Protein AF-0000000082633355 (afdb_homodimer)

pLDDT: mean 85.64, std 11.53, range [47.75, 98.12]

Foldseek 3Di:
DVVVVVVVVLVCLVVVLLVLLLVQLVVLLVQAQVVLLVLLVVLVVLVVVCVVCVVPDDPVVVVVSVVVQVVCVLLLSHPPDDPCVSVDTCSDSLNSSLVLLLLLCLAPQSNDDDDDPVRVVVSVVSNVPSVVSLVVSLQVLLVVVVVVLVVVVVVVCVVPPPDPPPVVSLVVLVVVLCCLQQQVQLVVCCVQVVDDSVVSNVVSVCVLVSNHNNPDDPPPDPPGDDDPCVSVVVSVSSSNSNSSVVNNVVD/DVVVVVVVVLVCLVVVLLVLLLVQLVVLLVQAQVVLLVLLVVLLVLVVVCVVCVVPDDPVRVVVSVVVQVVSVLVLNHNPDDPVVSVDTCSDSLNSSLVLLLLLCLAPQSNDDDDDPVRVVVSVVSNVPSVVSLVVSLQVLLVVVVVVLVVVVVVVCVVPPPDPPPVVSLVVLVVVLCCLQQQVQLVVCCVQVVDPSVVSNVVSVCVLVSNHNNPDDPPPDPPGDDDPCVSVVVSVSSSNSNSSVVNVVVD

Solvent-accessible surface area (backbone atoms only — not comparable to full-atom values): 26522 Å² total; per-residue (Å²): 109,74,64,59,51,51,50,51,50,49,50,48,50,53,51,49,50,51,49,53,34,50,50,43,9,52,52,47,23,67,56,40,37,62,58,49,51,52,48,27,50,50,45,50,49,52,51,51,56,43,71,74,42,52,74,77,53,51,72,69,54,50,51,51,47,52,49,53,49,50,53,33,47,76,66,62,41,52,69,87,66,64,80,69,48,70,72,56,59,79,43,36,64,70,48,20,33,52,46,35,52,29,48,27,62,20,28,12,38,34,73,74,66,68,80,41,72,68,34,39,54,47,47,52,55,50,35,66,56,31,31,60,51,42,51,55,48,32,51,51,52,17,52,53,52,48,51,53,50,51,51,49,49,50,53,46,38,70,73,57,57,68,79,86,44,68,63,57,52,50,49,50,52,52,52,52,46,44,42,62,57,34,52,50,47,10,54,51,37,23,72,74,71,65,43,51,56,67,52,20,37,47,48,38,50,38,48,61,60,18,17,18,41,39,85,76,64,89,90,67,58,84,93,54,88,73,63,92,58,50,64,58,50,51,51,51,51,47,53,53,40,38,12,52,50,54,40,60,73,70,100,110,74,64,59,51,50,50,51,50,50,49,49,49,53,51,49,50,51,50,51,35,51,52,44,8,52,52,48,23,67,55,42,37,63,58,50,49,52,50,38,50,52,44,42,49,52,52,51,55,42,72,74,42,51,75,76,53,51,72,68,55,48,52,52,48,51,52,53,49,50,54,33,45,75,69,57,41,68,61,83,59,64,80,68,53,72,70,55,58,79,43,36,65,71,46,19,34,51,48,35,50,30,46,25,61,19,28,12,38,36,74,75,67,69,81,40,70,69,32,39,54,45,49,53,55,51,35,66,56,31,31,60,50,41,52,54,48,33,51,51,52,19,51,53,51,49,52,52,50,50,51,49,48,50,52,45,38,70,72,54,59,64,80,87,46,68,62,56,54,50,48,50,50,52,51,50,45,44,42,62,57,33,52,50,48,11,53,51,38,22,71,74,72,66,42,51,56,66,53,19,37,47,49,38,50,37,49,60,60,18,18,18,41,38,84,76,63,88,90,66,58,85,92,54,88,73,64,92,59,49,64,58,51,50,49,50,48,48,52,52,41,39,11,52,51,54,38,59,74,71,102

InterPro domains:
  IPR003092 Two pore domain potassium channel, TASK family [PR01095] (13-35)
  IPR003092 Two pore domain potassium channel, TASK family [PR01095] (135-151)
  IPR003092 Two pore domain potassium channel, TASK family [PR01095] (233-247)
  IPR003280 Two pore domain potassium channel [PR01333] (102-130)
  IPR003280 Two pore domain potassium channel [PR01333] (209-218)
  IPR003280 Two pore domain potassium channel [PTHR11003] (12-251)
  IPR013099 Potassium channel domain [PF07885] (88-145)
  IPR013099 Potassium channel domain [PF07885] (170-250)

Sequence (502 aa):
RAMCSGKLQTGLLVAGYFVYLLVGAAVFQALERTAEKQQKMAAAQMKEVFLQNFTHLTVAEIEQFMKNLTEAIQNGVYPVGNESQIENSNWDFSNSFFFAGTVVSTIGYGTLRPKTAGGQIFCVFFALFGIPLNIVFLHRVGKMLSLLCKKLEKFLYEKGMRKKNKFLTLLFFLVTGMLVFLCLPSLFFHITEGWSYSEGIYFAFITLSTIGFGDYVVGKQPDRNYFSYYRTLVAIWILFGLAWIALLFNLRAMCSGKLQTGLLVAGYFVYLLVGAAVFQALERTAEKQQKMAAAQMKEVFLQNFTHLTVAEIEQFMKNLTEAIQNGVYPVGNESQIENSNWDFSNSFFFAGTVVSTIGYGTLRPKTAGGQIFCVFFALFGIPLNIVFLHRVGKMLSLLCKKLEKFLYEKGMRKKNKFLTLLFFLVTGMLVFLCLPSLFFHITEGWSYSEGIYFAFITLSTIGFGDYVVGKQPDRNYFSYYRTLVAIWILFGLAWIALLFNL

Organism: Casuarius casuarius (NCBI:txid8787)

Structure (mmCIF, N/CA/C/O backbone):
data_AF-0000000082633355-model_v1
#
loop_
_entity.id
_entity.type
_entity.pdbx_description
1 polymer 'KCNKG protein'
#
loop_
_atom_site.group_PDB
_atom_site.id
_atom_site.type_symbol
_atom_site.label_atom_id
_atom_site.label_alt_id
_atom_site.label_comp_id
_atom_site.label_asym_id
_atom_site.label_entity_id
_atom_site.label_seq_id
_atom_site.pdbx_PDB_ins_code
_atom_site.Cartn_x
_atom_site.Cartn_y
_atom_site.Cartn_z
_atom_site.occupancy
_atom_site.B_iso_or_equiv
_atom_site.auth_seq_id
_atom_site.auth_comp_id
_atom_site.auth_asym_id
_atom_site.auth_atom_id
_atom_site.pdbx_PDB_model_num
ATOM 1 N N . ARG A 1 1 ? 23.906 34.031 12.562 1 50.91 1 ARG A N 1
ATOM 2 C CA . ARG A 1 1 ? 24 32.906 13.469 1 50.91 1 ARG A CA 1
ATOM 3 C C . ARG A 1 1 ? 22.766 32 13.352 1 50.91 1 ARG A C 1
ATOM 5 O O . ARG A 1 1 ? 22.875 30.781 13.266 1 50.91 1 ARG A O 1
ATOM 12 N N . ALA A 1 2 ? 21.562 32.531 13.383 1 58.44 2 ALA A N 1
ATOM 13 C CA . ALA A 1 2 ? 20.281 31.812 13.266 1 58.44 2 ALA A CA 1
ATOM 14 C C . ALA A 1 2 ? 20.188 31.094 11.922 1 58.44 2 ALA A C 1
ATOM 16 O O . ALA A 1 2 ? 19.688 29.969 11.844 1 58.44 2 ALA A O 1
ATOM 17 N N . MET A 1 3 ? 20.766 31.562 10.891 1 60.25 3 MET A N 1
ATOM 18 C CA . MET A 1 3 ? 20.734 30.969 9.555 1 60.25 3 MET A CA 1
ATOM 19 C C . MET A 1 3 ? 21.641 29.75 9.484 1 60.25 3 MET A C 1
ATOM 21 O O . MET A 1 3 ? 21.281 28.734 8.867 1 60.25 3 MET A O 1
ATOM 25 N N . CYS A 1 4 ? 22.906 29.906 10.117 1 61.5 4 CYS A N 1
ATOM 26 C CA . CYS A 1 4 ? 23.828 28.781 10.148 1 61.5 4 CYS A CA 1
ATOM 27 C C . CYS A 1 4 ? 23.266 27.609 10.945 1 61.5 4 CYS A C 1
ATOM 29 O O . CYS A 1 4 ? 23.484 26.453 10.602 1 61.5 4 CYS A O 1
ATOM 31 N N . SER A 1 5 ? 22.484 27.953 11.922 1 70.81 5 SER A N 1
ATOM 32 C CA . SER A 1 5 ? 21.875 26.938 12.758 1 70.81 5 SER A CA 1
ATOM 33 C C . SER A 1 5 ? 20.781 26.188 12.016 1 70.81 5 SER A C 1
ATOM 35 O O . SER A 1 5 ? 20.672 24.953 12.117 1 70.81 5 SER A O 1
ATOM 37 N N . GLY A 1 6 ? 20.156 26.797 11.148 1 75.19 6 GLY A N 1
ATOM 38 C CA . GLY A 1 6 ? 19.109 26.188 10.352 1 75.19 6 GLY A CA 1
ATOM 39 C C . GLY A 1 6 ? 19.641 25.219 9.297 1 75.19 6 GLY A C 1
ATOM 40 O O . GLY A 1 6 ? 19.094 24.141 9.109 1 75.19 6 GLY A O 1
ATOM 41 N N . LYS A 1 7 ? 20.797 25.688 8.797 1 81.62 7 LYS A N 1
ATOM 42 C CA . LYS A 1 7 ? 21.453 24.844 7.797 1 81.62 7 LYS A CA 1
ATOM 43 C C . LYS A 1 7 ? 22.031 23.594 8.43 1 81.62 7 LYS A C 1
ATOM 45 O O . LYS A 1 7 ? 21.969 22.5 7.855 1 81.62 7 LYS A O 1
ATOM 50 N N . LEU A 1 8 ? 22.578 23.781 9.539 1 84.56 8 LEU A N 1
ATOM 51 C CA . LEU A 1 8 ? 23.156 22.656 10.258 1 84.56 8 LEU A CA 1
ATOM 52 C C . LEU A 1 8 ? 22.062 21.672 10.688 1 84.56 8 LEU A C 1
ATOM 54 O O . LEU A 1 8 ? 22.25 20.453 10.578 1 84.56 8 LEU A O 1
ATOM 58 N N . GLN A 1 9 ? 20.984 22.219 11.07 1 87.88 9 GLN A N 1
ATOM 59 C CA . GLN A 1 9 ? 19.859 21.375 11.492 1 87.88 9 GLN A CA 1
ATOM 60 C C . GLN A 1 9 ? 19.281 20.609 10.312 1 87.88 9 GLN A C 1
ATOM 62 O O . GLN A 1 9 ? 18.953 19.422 10.438 1 87.88 9 GLN A O 1
ATOM 67 N N . THR A 1 10 ? 19.219 21.25 9.227 1 88.69 10 THR A N 1
ATOM 68 C CA . THR A 1 10 ? 18.719 20.594 8.023 1 88.69 10 THR A CA 1
ATOM 69 C C . THR A 1 10 ? 19.703 19.516 7.566 1 88.69 10 THR A C 1
ATOM 71 O O . THR A 1 10 ? 19.281 18.422 7.168 1 88.69 10 THR A O 1
ATOM 74 N N . GLY A 1 11 ? 20.953 19.844 7.625 1 90.62 11 GLY A N 1
ATOM 75 C CA . GLY A 1 11 ? 21.969 18.844 7.281 1 90.62 11 GLY A CA 1
ATOM 76 C C . GLY A 1 11 ? 21.922 17.625 8.172 1 90.62 11 GLY A C 1
ATOM 77 O O . GLY A 1 11 ? 22.047 16.5 7.695 1 90.62 11 GLY A O 1
ATOM 78 N N . LEU A 1 12 ? 21.719 17.812 9.398 1 92.25 12 LEU A N 1
ATOM 79 C CA . LEU A 1 12 ? 21.625 16.719 10.359 1 92.25 12 LEU A CA 1
ATOM 80 C C . LEU A 1 12 ? 20.375 15.883 10.117 1 92.25 12 LEU A C 1
ATOM 82 O O . LEU A 1 12 ? 20.406 14.656 10.242 1 92.25 12 LEU A O 1
ATOM 86 N N . LEU A 1 13 ? 19.312 16.516 9.781 1 93.44 13 LEU A N 1
ATOM 87 C CA . LEU A 1 13 ? 18.062 15.812 9.484 1 93.44 13 LEU A CA 1
ATOM 88 C C . LEU A 1 13 ? 18.219 14.938 8.25 1 93.44 13 LEU A C 1
ATOM 90 O O . LEU A 1 13 ? 17.812 13.773 8.25 1 93.44 13 LEU A O 1
ATOM 94 N N . VAL A 1 14 ? 18.875 15.523 7.219 1 92.31 14 VAL A N 1
ATOM 95 C CA . VAL A 1 14 ? 19.094 14.789 5.977 1 92.31 14 VAL A CA 1
ATOM 96 C C . VAL A 1 14 ? 20.016 13.594 6.223 1 92.31 14 VAL A C 1
ATOM 98 O O . VAL A 1 14 ? 19.703 12.477 5.809 1 92.31 14 VAL A O 1
ATOM 101 N N . ALA A 1 15 ? 21.062 13.859 6.918 1 94.25 15 ALA A N 1
ATOM 102 C CA . ALA A 1 15 ? 22 12.789 7.23 1 94.25 15 ALA A CA 1
ATOM 103 C C . ALA A 1 15 ? 21.359 11.727 8.117 1 94.25 15 ALA A C 1
ATOM 105 O O . ALA A 1 15 ? 21.531 10.523 7.883 1 94.25 15 ALA A O 1
ATOM 106 N N . GLY A 1 16 ? 20.656 12.172 9.102 1 95.69 16 GLY A N 1
ATOM 107 C CA . GLY A 1 16 ? 19.969 11.242 9.977 1 95.69 16 GLY A CA 1
ATOM 108 C C . GLY A 1 16 ? 18.938 10.398 9.25 1 95.69 16 GLY A C 1
ATOM 109 O O . GLY A 1 16 ? 18.812 9.203 9.508 1 95.69 16 GLY A O 1
ATOM 110 N N . TYR A 1 17 ? 18.219 11.023 8.383 1 95.94 17 TYR A N 1
ATOM 111 C CA . TYR A 1 17 ? 17.219 10.312 7.59 1 95.94 17 TYR A CA 1
ATOM 112 C C . TYR A 1 17 ? 17.859 9.25 6.711 1 95.94 17 TYR A C 1
ATOM 114 O O . TYR A 1 17 ? 17.391 8.109 6.656 1 95.94 17 TYR A O 1
ATOM 122 N N . PHE A 1 18 ? 18.938 9.594 6.09 1 95.06 18 PHE A N 1
ATOM 123 C CA . PHE A 1 18 ? 19.641 8.672 5.207 1 95.06 18 PHE A CA 1
ATOM 124 C C . PHE A 1 18 ? 20.234 7.512 6.004 1 95.06 18 PHE A C 1
ATOM 126 O O . PHE A 1 18 ? 20.172 6.359 5.57 1 95.06 18 PHE A O 1
ATOM 133 N N . VAL A 1 19 ? 20.781 7.809 7.117 1 97.12 19 VAL A N 1
ATOM 134 C CA . VAL A 1 19 ? 21.344 6.762 7.973 1 97.12 19 VAL A CA 1
ATOM 135 C C . VAL A 1 19 ? 20.219 5.836 8.445 1 97.12 19 VAL A C 1
ATOM 137 O O . VAL A 1 19 ? 20.391 4.613 8.477 1 97.12 19 VAL A O 1
ATOM 140 N N . TYR A 1 20 ? 19.109 6.406 8.812 1 97.69 20 TYR A N 1
ATOM 141 C CA . TYR A 1 20 ? 17.953 5.613 9.234 1 97.69 20 TYR A CA 1
ATOM 142 C C . TYR A 1 20 ? 17.531 4.637 8.141 1 97.69 20 TYR A C 1
ATOM 144 O O . TYR A 1 20 ? 17.266 3.465 8.422 1 97.69 20 TYR A O 1
ATOM 152 N N . LEU A 1 21 ? 17.5 5.086 6.91 1 96.62 21 LEU A N 1
ATOM 153 C CA . LEU A 1 21 ? 17.109 4.242 5.789 1 96.62 21 LEU A CA 1
ATOM 154 C C . LEU A 1 21 ? 18.156 3.17 5.52 1 96.62 21 LEU A C 1
ATOM 156 O O . LEU A 1 21 ? 17.828 2.021 5.223 1 96.62 21 LEU A O 1
ATOM 160 N N . LEU A 1 22 ? 19.422 3.549 5.621 1 96.69 22 LEU A N 1
ATOM 161 C CA . LEU A 1 22 ? 20.516 2.6 5.391 1 96.69 22 LEU A CA 1
ATOM 162 C C . LEU A 1 22 ? 20.5 1.491 6.438 1 96.69 22 LEU A C 1
ATOM 164 O O . LEU A 1 22 ? 20.641 0.314 6.105 1 96.69 22 LEU A O 1
ATOM 168 N N . VAL A 1 23 ? 20.297 1.916 7.66 1 97.81 23 VAL A N 1
ATOM 169 C CA . VAL A 1 23 ? 20.234 0.933 8.734 1 97.81 23 VAL A CA 1
ATOM 170 C C . VAL A 1 23 ? 19.016 0.023 8.523 1 97.81 23 VAL A C 1
ATOM 172 O O . VAL A 1 23 ? 19.125 -1.196 8.68 1 97.81 23 VAL A O 1
ATOM 175 N N . GLY A 1 24 ? 17.859 0.596 8.18 1 97.75 24 GLY A N 1
ATOM 176 C CA . GLY A 1 24 ? 16.688 -0.211 7.879 1 97.75 24 GLY A CA 1
ATOM 177 C C . GLY A 1 24 ? 16.938 -1.212 6.762 1 97.75 24 GLY A C 1
ATOM 178 O O . GLY A 1 24 ? 16.562 -2.381 6.883 1 97.75 24 GLY A O 1
ATOM 179 N N . ALA A 1 25 ? 17.562 -0.759 5.715 1 96.38 25 ALA A N 1
ATOM 180 C CA . ALA A 1 25 ? 17.859 -1.627 4.574 1 96.38 25 ALA A CA 1
ATOM 181 C C . ALA A 1 25 ? 18.75 -2.789 4.992 1 96.38 25 ALA A C 1
ATOM 183 O O . ALA A 1 25 ? 18.516 -3.938 4.617 1 96.38 25 ALA A O 1
ATOM 184 N N . ALA A 1 26 ? 19.766 -2.48 5.766 1 97.38 26 ALA A N 1
ATOM 185 C CA . ALA A 1 26 ? 20.719 -3.498 6.207 1 97.38 26 ALA A CA 1
ATOM 186 C C . ALA A 1 26 ? 20.031 -4.527 7.105 1 97.38 26 ALA A C 1
ATOM 188 O O . ALA A 1 26 ? 20.266 -5.73 6.965 1 97.38 26 ALA A O 1
ATOM 189 N N . VAL A 1 27 ? 19.219 -4.086 8 1 97.69 27 VAL A N 1
ATOM 190 C CA . VAL A 1 27 ? 18.562 -4.992 8.938 1 97.69 27 VAL A CA 1
ATOM 191 C C . VAL A 1 27 ? 17.547 -5.859 8.188 1 97.69 27 VAL A C 1
ATOM 193 O O . VAL A 1 27 ? 17.484 -7.07 8.406 1 97.69 27 VAL A O 1
ATOM 196 N N . PHE A 1 28 ? 16.75 -5.297 7.262 1 96.88 28 PHE A N 1
ATOM 197 C CA . PHE A 1 28 ? 15.805 -6.074 6.48 1 96.88 28 PHE A CA 1
ATOM 198 C C . PHE A 1 28 ? 16.531 -7.125 5.641 1 96.88 28 PHE A C 1
ATOM 200 O O . PHE A 1 28 ? 16.062 -8.266 5.531 1 96.88 28 PHE A O 1
ATOM 207 N N . GLN A 1 29 ? 17.594 -6.664 5.055 1 95.56 29 GLN A N 1
ATOM 208 C CA . GLN A 1 29 ? 18.391 -7.609 4.266 1 95.56 29 GLN A CA 1
ATOM 209 C C . GLN A 1 29 ? 18.859 -8.781 5.125 1 95.56 29 GLN A C 1
ATOM 211 O O . GLN A 1 29 ? 18.75 -9.938 4.723 1 95.56 29 GLN A O 1
ATOM 216 N N . ALA A 1 30 ? 19.406 -8.492 6.273 1 95.81 30 ALA A N 1
ATOM 217 C CA . ALA A 1 30 ? 19.953 -9.516 7.168 1 95.81 30 ALA A CA 1
ATOM 218 C C . ALA A 1 30 ? 18.859 -10.453 7.664 1 95.81 30 ALA A C 1
ATOM 220 O O . ALA A 1 30 ? 19.062 -11.664 7.758 1 95.81 30 ALA A O 1
ATOM 221 N N . LEU A 1 31 ? 17.688 -9.977 7.918 1 95.12 31 LEU A N 1
ATOM 222 C CA . LEU A 1 31 ? 16.609 -10.766 8.508 1 95.12 31 LEU A CA 1
ATOM 223 C C . LEU A 1 31 ? 15.914 -11.617 7.453 1 95.12 31 LEU A C 1
ATOM 225 O O . LEU A 1 31 ? 15.438 -12.711 7.75 1 95.12 31 LEU A O 1
ATOM 229 N N . GLU A 1 32 ? 15.844 -11.102 6.172 1 95.19 32 GLU A N 1
ATOM 230 C CA . GLU A 1 32 ? 14.953 -11.734 5.203 1 95.19 32 GLU A CA 1
ATOM 231 C C . GLU A 1 32 ? 15.742 -12.516 4.156 1 95.19 32 GLU A C 1
ATOM 233 O O . GLU A 1 32 ? 15.219 -13.453 3.549 1 95.19 32 GLU A O 1
ATOM 238 N N . ARG A 1 33 ? 16.938 -12.219 3.934 1 92.12 33 ARG A N 1
ATOM 239 C CA . ARG A 1 33 ? 17.703 -12.773 2.826 1 92.12 33 ARG A CA 1
ATOM 240 C C . ARG A 1 33 ? 17.844 -14.289 2.957 1 92.12 33 ARG A C 1
ATOM 242 O O . ARG A 1 33 ? 17.656 -15.023 1.983 1 92.12 33 ARG A O 1
ATOM 249 N N . THR A 1 34 ? 18.203 -14.727 4.133 1 90.56 34 THR A N 1
ATOM 250 C CA . THR A 1 34 ? 18.438 -16.156 4.336 1 90.56 34 THR A CA 1
ATOM 251 C C . THR A 1 34 ? 17.141 -16.938 4.152 1 90.56 34 THR A C 1
ATOM 253 O O . THR A 1 34 ? 17.125 -17.969 3.482 1 90.56 34 THR A O 1
ATOM 256 N N . ALA A 1 35 ? 16.062 -16.484 4.738 1 89.88 35 ALA A N 1
ATOM 257 C CA . ALA A 1 35 ? 14.766 -17.141 4.598 1 89.88 35 ALA A CA 1
ATOM 258 C C . ALA A 1 35 ? 14.32 -17.188 3.139 1 89.88 35 ALA A C 1
ATOM 260 O O . ALA A 1 35 ? 13.766 -18.188 2.676 1 89.88 35 ALA A O 1
ATOM 261 N N . GLU A 1 36 ? 14.516 -16.094 2.422 1 89.88 36 GLU A N 1
ATOM 262 C CA . GLU A 1 36 ? 14.156 -16.047 1.007 1 89.88 36 GLU A CA 1
ATOM 263 C C . GLU A 1 36 ? 14.953 -17.078 0.2 1 89.88 36 GLU A C 1
ATOM 265 O O . GLU A 1 36 ? 14.398 -17.75 -0.67 1 89.88 36 GLU A O 1
ATOM 270 N N . LYS A 1 37 ? 16.234 -17.125 0.46 1 88.12 37 LYS A N 1
ATOM 271 C CA . LYS A 1 37 ? 17.078 -18.078 -0.25 1 88.12 37 LYS A CA 1
ATOM 272 C C . LYS A 1 37 ? 16.609 -19.516 -0.029 1 88.12 37 LYS A C 1
ATOM 274 O O . LYS A 1 37 ? 16.562 -20.312 -0.969 1 88.12 37 LYS A O 1
ATOM 279 N N . GLN A 1 38 ? 16.25 -19.781 1.176 1 87.94 38 GLN A N 1
ATOM 280 C CA . GLN A 1 38 ? 15.75 -21.125 1.496 1 87.94 38 GLN A CA 1
ATOM 281 C C . GLN A 1 38 ? 14.445 -21.422 0.763 1 87.94 38 GLN A C 1
ATOM 283 O O . GLN A 1 38 ? 14.25 -22.516 0.255 1 87.94 38 GLN A O 1
ATOM 288 N N . GLN A 1 39 ? 13.57 -20.453 0.736 1 87.25 39 GLN A N 1
ATOM 289 C CA . GLN A 1 39 ? 12.297 -20.641 0.053 1 87.25 39 GLN A CA 1
ATOM 290 C C . GLN A 1 39 ? 12.492 -20.781 -1.453 1 87.25 39 GLN A C 1
ATOM 292 O O . GLN A 1 39 ? 11.797 -21.562 -2.102 1 87.25 39 GLN A O 1
ATOM 297 N N . LYS A 1 40 ? 13.359 -20.047 -1.995 1 87 40 LYS A N 1
ATOM 298 C CA . LYS A 1 40 ? 13.648 -20.141 -3.424 1 87 40 LYS A CA 1
ATOM 299 C C . LYS A 1 40 ? 14.234 -21.5 -3.781 1 87 40 LYS A C 1
ATOM 301 O O . LYS A 1 40 ? 13.898 -22.078 -4.816 1 87 40 LYS A O 1
ATOM 306 N N . MET A 1 41 ? 15.148 -21.969 -2.934 1 87.44 41 MET A N 1
ATOM 307 C CA . MET A 1 41 ? 15.734 -23.281 -3.156 1 87.44 41 MET A CA 1
ATOM 308 C C . MET A 1 41 ? 14.68 -24.375 -3.068 1 87.44 41 MET A C 1
ATOM 310 O O . MET A 1 41 ? 14.672 -25.297 -3.875 1 87.44 41 MET A O 1
ATOM 314 N N . ALA A 1 42 ? 13.828 -24.219 -2.098 1 87 42 ALA A N 1
ATOM 315 C CA . ALA A 1 42 ? 12.742 -25.188 -1.949 1 87 42 ALA A CA 1
ATOM 316 C C . ALA A 1 42 ? 11.82 -25.156 -3.17 1 87 42 ALA A C 1
ATOM 318 O O . ALA A 1 42 ? 11.391 -26.219 -3.645 1 87 42 ALA A O 1
ATOM 319 N N . ALA A 1 43 ? 11.508 -24 -3.621 1 86.31 43 ALA A N 1
ATOM 320 C CA . ALA A 1 43 ? 10.656 -23.859 -4.797 1 86.31 43 ALA A CA 1
ATOM 321 C C . ALA A 1 43 ? 11.336 -24.422 -6.039 1 86.31 43 ALA A C 1
ATOM 323 O O . ALA A 1 43 ? 10.688 -25.062 -6.875 1 86.31 43 ALA A O 1
ATOM 324 N N . ALA A 1 44 ? 12.617 -24.172 -6.18 1 84.94 44 ALA A N 1
ATOM 325 C CA . ALA A 1 44 ? 13.375 -24.719 -7.309 1 84.94 44 ALA A CA 1
ATOM 326 C C . ALA A 1 44 ? 13.391 -26.234 -7.281 1 84.94 44 ALA A C 1
ATOM 328 O O . ALA A 1 44 ? 13.25 -26.891 -8.32 1 84.94 44 ALA A O 1
ATOM 329 N N . GLN A 1 45 ? 13.625 -26.75 -6.129 1 87.31 45 GLN A N 1
ATOM 330 C CA . GLN A 1 45 ? 13.633 -28.203 -5.973 1 87.31 45 GLN A CA 1
ATOM 331 C C . GLN A 1 45 ? 12.266 -28.797 -6.293 1 87.31 45 GLN A C 1
ATOM 333 O O . GLN A 1 45 ? 12.172 -29.859 -6.93 1 87.31 45 GLN A O 1
ATOM 338 N N . MET A 1 46 ? 11.258 -28.141 -5.793 1 86.75 46 MET A N 1
ATOM 339 C CA . MET A 1 46 ? 9.898 -28.594 -6.078 1 86.75 46 MET A CA 1
ATOM 340 C C . MET A 1 46 ? 9.633 -28.625 -7.578 1 86.75 46 MET A C 1
ATOM 342 O O . MET A 1 46 ? 9.047 -29.578 -8.094 1 86.75 46 MET A O 1
ATOM 346 N N . LYS A 1 47 ? 10 -27.609 -8.266 1 85.69 47 LYS A N 1
ATOM 347 C CA . LYS A 1 47 ? 9.836 -27.516 -9.711 1 85.69 47 LYS A CA 1
ATOM 348 C C . LYS A 1 47 ? 10.609 -28.625 -10.422 1 85.69 47 LYS A C 1
ATOM 350 O O . LYS A 1 47 ? 10.094 -29.266 -11.352 1 85.69 47 LYS A O 1
ATOM 355 N N . GLU A 1 48 ? 11.852 -28.844 -10.008 1 86.75 48 GLU A N 1
ATOM 356 C CA . GLU A 1 48 ? 12.695 -29.875 -10.617 1 86.75 48 GLU A CA 1
ATOM 357 C C . GLU A 1 48 ? 12.102 -31.266 -10.422 1 86.75 48 GLU A C 1
ATOM 359 O O . GLU A 1 48 ? 12.07 -32.062 -11.352 1 86.75 48 GLU A O 1
ATOM 364 N N . VAL A 1 49 ? 11.711 -31.562 -9.234 1 87.5 49 VAL A N 1
ATOM 365 C CA . VAL A 1 49 ? 11.109 -32.844 -8.93 1 87.5 49 VAL A CA 1
ATOM 366 C C . VAL A 1 49 ? 9.852 -33.062 -9.766 1 87.5 49 VAL A C 1
ATOM 368 O O . VAL A 1 49 ? 9.594 -34.156 -10.273 1 87.5 49 VAL A O 1
ATOM 371 N N . PHE A 1 50 ? 9.07 -32.031 -9.945 1 87.06 50 PHE A N 1
ATOM 372 C CA . PHE A 1 50 ? 7.855 -32.094 -10.75 1 87.06 50 PHE A CA 1
ATOM 373 C C . PHE A 1 50 ? 8.188 -32.375 -12.211 1 87.06 50 PHE A C 1
ATOM 375 O O . PHE A 1 50 ? 7.566 -33.219 -12.828 1 87.06 50 PHE A O 1
ATOM 382 N N . LEU A 1 51 ? 9.195 -31.656 -12.773 1 85.75 51 LEU A N 1
ATOM 383 C CA . LEU A 1 51 ? 9.547 -31.797 -14.18 1 85.75 51 LEU A CA 1
ATOM 384 C C . LEU A 1 51 ? 10.094 -33.188 -14.469 1 85.75 51 LEU A C 1
ATOM 386 O O . LEU A 1 51 ? 9.914 -33.719 -15.57 1 85.75 51 LEU A O 1
ATOM 390 N N . GLN A 1 52 ? 10.664 -33.812 -13.484 1 86.31 52 GLN A N 1
ATOM 391 C CA . GLN A 1 52 ? 11.25 -35.125 -13.656 1 86.31 52 GLN A CA 1
ATOM 392 C C . GLN A 1 52 ? 10.195 -36.25 -13.539 1 86.31 52 GLN A C 1
ATOM 394 O O . GLN A 1 52 ? 10.32 -37.281 -14.156 1 86.31 52 GLN A O 1
ATOM 399 N N . ASN A 1 53 ? 9.094 -35.906 -12.797 1 86.69 53 ASN A N 1
ATOM 400 C CA . ASN A 1 53 ? 8.156 -37 -12.484 1 86.69 53 ASN A CA 1
ATOM 401 C C . ASN A 1 53 ? 6.758 -36.688 -13.008 1 86.69 53 ASN A C 1
ATOM 403 O O . ASN A 1 53 ? 5.789 -37.375 -12.633 1 86.69 53 ASN A O 1
ATOM 407 N N . PHE A 1 54 ? 6.613 -35.688 -13.828 1 84.62 54 PHE A N 1
ATOM 408 C CA . PHE A 1 54 ? 5.27 -35.219 -14.148 1 84.62 54 PHE A CA 1
ATOM 409 C C . PHE A 1 54 ? 4.508 -36.281 -14.945 1 84.62 54 PHE A C 1
ATOM 411 O O . PHE A 1 54 ? 3.277 -36.312 -14.914 1 84.62 54 PHE A O 1
ATOM 418 N N . THR A 1 55 ? 5.16 -37.219 -15.703 1 82.62 55 THR A N 1
ATOM 419 C CA . THR A 1 55 ? 4.508 -38.25 -16.531 1 82.62 55 THR A CA 1
ATOM 420 C C . THR A 1 55 ? 3.865 -39.312 -15.656 1 82.62 55 THR A C 1
ATOM 422 O O . THR A 1 55 ? 2.99 -40.062 -16.125 1 82.62 55 THR A O 1
ATOM 425 N N . HIS A 1 56 ? 4.289 -39.406 -14.484 1 85 56 HIS A N 1
ATOM 426 C CA . HIS A 1 56 ? 3.807 -40.5 -13.625 1 85 56 HIS A CA 1
ATOM 427 C C . HIS A 1 56 ? 2.873 -39.969 -12.547 1 85 56 HIS A C 1
ATOM 429 O O . HIS A 1 56 ? 2.441 -40.688 -11.664 1 85 56 HIS A O 1
ATOM 435 N N . LEU A 1 57 ? 2.533 -38.719 -12.625 1 85 57 LEU A N 1
ATOM 436 C CA . LEU A 1 57 ? 1.737 -38.125 -11.57 1 85 57 LEU A CA 1
ATOM 437 C C . LEU A 1 57 ? 0.246 -38.281 -11.844 1 85 57 LEU A C 1
ATOM 439 O O . LEU A 1 57 ? -0.174 -38.312 -13 1 85 57 LEU A O 1
ATOM 443 N N . THR A 1 58 ? -0.5 -38.469 -10.773 1 87.12 58 THR A N 1
ATOM 444 C CA . THR A 1 58 ? -1.957 -38.5 -10.852 1 87.12 58 THR A CA 1
ATOM 445 C C . THR A 1 58 ? -2.518 -37.094 -10.883 1 87.12 58 THR A C 1
ATOM 447 O O . THR A 1 58 ? -1.786 -36.125 -10.656 1 87.12 58 THR A O 1
ATOM 450 N N . VAL A 1 59 ? -3.783 -37 -11.195 1 86.19 59 VAL A N 1
ATOM 451 C CA . VAL A 1 59 ? -4.461 -35.688 -11.25 1 86.19 59 VAL A CA 1
ATOM 452 C C . VAL A 1 59 ? -4.41 -35.031 -9.883 1 86.19 59 VAL A C 1
ATOM 454 O O . VAL A 1 59 ? -4.219 -33.812 -9.781 1 86.19 59 VAL A O 1
ATOM 457 N N . ALA A 1 60 ? -4.527 -35.781 -8.859 1 86.75 60 ALA A N 1
ATOM 458 C CA . ALA A 1 60 ? -4.504 -35.25 -7.496 1 86.75 60 ALA A CA 1
ATOM 459 C C . ALA A 1 60 ? -3.127 -34.688 -7.156 1 86.75 60 ALA A C 1
ATOM 461 O O . ALA A 1 60 ? -3.023 -33.625 -6.496 1 86.75 60 ALA A O 1
ATOM 462 N N . GLU A 1 61 ? -2.148 -35.344 -7.652 1 87.69 61 GLU A N 1
ATOM 463 C CA . GLU A 1 61 ? -0.786 -34.875 -7.387 1 87.69 61 GLU A CA 1
ATOM 464 C C . GLU A 1 61 ? -0.459 -33.625 -8.188 1 87.69 61 GLU A C 1
ATOM 466 O O . GLU A 1 61 ? 0.269 -32.75 -7.707 1 87.69 61 GLU A O 1
ATOM 471 N N . ILE A 1 62 ? -1.046 -33.594 -9.352 1 85.81 62 ILE A N 1
ATOM 472 C CA . ILE A 1 62 ? -0.854 -32.406 -10.18 1 85.81 62 ILE A CA 1
ATOM 473 C C . ILE A 1 62 ? -1.549 -31.203 -9.539 1 85.81 62 ILE A C 1
ATOM 475 O O . ILE A 1 62 ? -0.999 -30.109 -9.508 1 85.81 62 ILE A O 1
ATOM 479 N N . GLU A 1 63 ? -2.701 -31.375 -8.992 1 84.88 63 GLU A N 1
ATOM 480 C CA . GLU A 1 63 ? -3.422 -30.297 -8.312 1 84.88 63 GLU A CA 1
ATOM 481 C C . GLU A 1 63 ? -2.668 -29.828 -7.07 1 84.88 63 GLU A C 1
ATOM 483 O O . GLU A 1 63 ? -2.645 -28.641 -6.766 1 84.88 63 GLU A O 1
ATOM 488 N N . GLN A 1 64 ? -2.096 -30.75 -6.375 1 85.62 64 GLN A N 1
ATOM 489 C CA . GLN A 1 64 ? -1.299 -30.391 -5.207 1 85.62 64 GLN A CA 1
ATOM 490 C C . GLN A 1 64 ? -0.075 -29.578 -5.605 1 85.62 64 GLN A C 1
ATOM 492 O O . GLN A 1 64 ? 0.299 -28.625 -4.91 1 85.62 64 GLN A O 1
ATOM 497 N N . PHE A 1 65 ? 0.482 -29.953 -6.715 1 85.56 65 PHE A N 1
ATOM 498 C CA . PHE A 1 65 ? 1.609 -29.188 -7.23 1 85.56 65 PHE A CA 1
ATOM 499 C C . PHE A 1 65 ? 1.18 -27.766 -7.59 1 85.56 65 PHE A C 1
ATOM 501 O O . PHE A 1 65 ? 1.878 -26.797 -7.27 1 85.56 65 PHE A O 1
ATOM 508 N N . MET A 1 66 ? 0.048 -27.703 -8.242 1 83.88 66 MET A N 1
ATOM 509 C CA . MET A 1 66 ? -0.462 -26.391 -8.625 1 83.88 66 MET A CA 1
ATOM 510 C C . MET A 1 66 ? -0.731 -25.531 -7.398 1 83.88 66 MET A C 1
ATOM 512 O O . MET A 1 66 ? -0.483 -24.328 -7.414 1 83.88 66 MET A O 1
ATOM 516 N N . LYS A 1 67 ? -1.166 -26.031 -6.332 1 83.62 67 LYS A N 1
ATOM 517 C CA . LYS A 1 67 ? -1.416 -25.312 -5.086 1 83.62 67 LYS A CA 1
ATOM 518 C C . LYS A 1 67 ? -0.112 -24.828 -4.461 1 83.62 67 LYS A C 1
ATOM 520 O O . LYS A 1 67 ? -0.016 -23.672 -4.035 1 83.62 67 LYS A O 1
ATOM 525 N N . ASN A 1 68 ? 0.854 -25.688 -4.426 1 8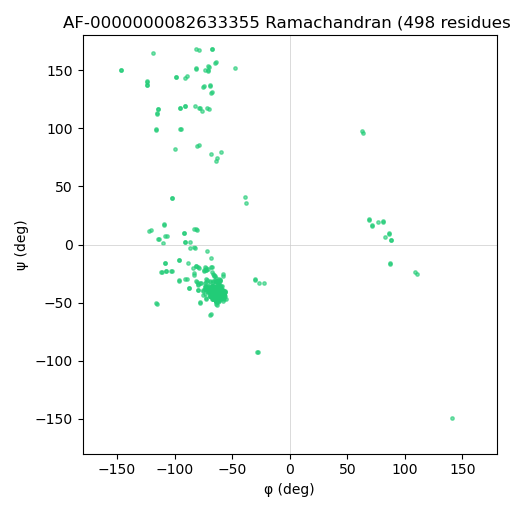4.75 68 ASN A N 1
ATOM 526 C CA . ASN A 1 68 ? 2.162 -25.312 -3.896 1 84.75 68 ASN A CA 1
ATOM 527 C C . ASN A 1 68 ? 2.814 -24.219 -4.742 1 84.75 68 ASN A C 1
ATOM 529 O O . ASN A 1 68 ? 3.457 -23.312 -4.207 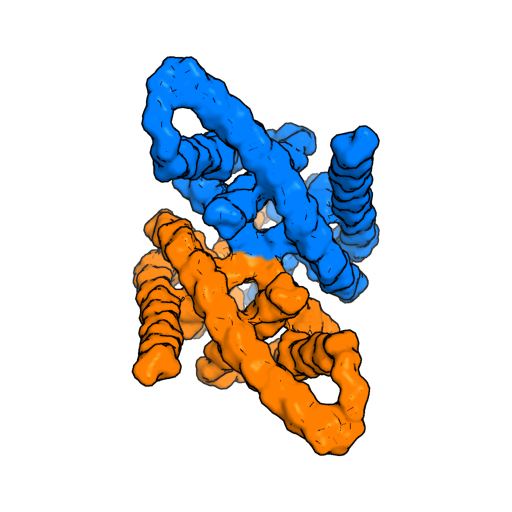1 84.75 68 ASN A O 1
ATOM 533 N N . LEU A 1 69 ? 2.6 -24.406 -6.031 1 83.44 69 LEU A N 1
ATOM 534 C CA . LEU A 1 69 ? 3.135 -23.406 -6.949 1 83.44 69 LEU A CA 1
ATOM 535 C C . LEU A 1 69 ? 2.463 -22.062 -6.734 1 83.44 69 LEU A C 1
ATOM 537 O O . LEU A 1 69 ? 3.131 -21.016 -6.727 1 83.44 69 LEU A O 1
ATOM 541 N N . THR A 1 70 ? 1.214 -22.047 -6.547 1 81.5 70 THR A N 1
ATOM 542 C CA . THR A 1 70 ? 0.462 -20.828 -6.281 1 81.5 70 THR A CA 1
ATOM 543 C C . THR A 1 70 ? 0.979 -20.125 -5.023 1 81.5 70 THR A C 1
ATOM 545 O O . THR A 1 70 ? 1.173 -18.922 -5.012 1 81.5 70 THR A O 1
ATOM 548 N N . GLU A 1 71 ? 1.247 -20.844 -4.012 1 80.25 71 GLU A N 1
ATOM 549 C CA . GLU A 1 71 ? 1.764 -20.297 -2.762 1 80.25 71 GLU A CA 1
ATOM 550 C C . GLU A 1 71 ? 3.154 -19.703 -2.953 1 80.25 71 GLU A C 1
ATOM 552 O O . GLU A 1 71 ? 3.449 -18.625 -2.434 1 80.25 71 GLU A O 1
ATOM 557 N N . ALA A 1 72 ? 3.951 -20.359 -3.744 1 81.44 72 ALA A N 1
ATOM 558 C CA . ALA A 1 72 ? 5.305 -19.875 -4.004 1 81.44 72 ALA A CA 1
ATOM 559 C C . ALA A 1 72 ? 5.281 -18.594 -4.816 1 81.44 72 ALA A C 1
ATOM 561 O O . ALA A 1 72 ? 6.062 -17.672 -4.555 1 81.44 72 ALA A O 1
ATOM 562 N N . ILE A 1 73 ? 4.402 -18.578 -5.75 1 78.69 73 ILE A N 1
ATOM 563 C CA . ILE A 1 73 ? 4.277 -17.391 -6.598 1 78.69 73 ILE A CA 1
ATOM 564 C C . ILE A 1 73 ? 3.738 -16.219 -5.781 1 78.69 73 ILE A C 1
ATOM 566 O O . ILE A 1 73 ? 4.23 -15.102 -5.898 1 78.69 73 ILE A O 1
ATOM 570 N N . GLN A 1 74 ? 2.797 -16.469 -4.977 1 74.88 74 GLN A N 1
ATOM 571 C CA . GLN A 1 74 ? 2.219 -15.422 -4.141 1 74.88 74 GLN A CA 1
ATOM 572 C C . GLN A 1 74 ? 3.248 -14.867 -3.162 1 74.88 74 GLN A C 1
ATOM 574 O O . GLN A 1 74 ? 3.215 -13.688 -2.82 1 74.88 74 GLN A O 1
ATOM 579 N N . ASN A 1 75 ? 4.18 -15.758 -2.809 1 74.75 75 ASN A N 1
ATOM 580 C CA . ASN A 1 75 ? 5.227 -15.336 -1.886 1 74.75 75 ASN A CA 1
ATOM 581 C C . ASN A 1 75 ? 6.402 -14.695 -2.625 1 74.75 75 ASN A C 1
ATOM 583 O O . ASN A 1 75 ? 7.352 -14.227 -1.998 1 74.75 75 ASN A O 1
ATOM 587 N N . GLY A 1 76 ? 6.316 -14.688 -3.943 1 71.94 76 GLY A N 1
ATOM 588 C CA . GLY A 1 76 ? 7.324 -14.016 -4.75 1 71.94 76 GLY A CA 1
ATOM 589 C C . GLY A 1 76 ? 8.617 -14.805 -4.859 1 71.94 76 GLY A C 1
ATOM 590 O O . GLY A 1 76 ? 9.688 -14.227 -5.07 1 71.94 76 GLY A O 1
ATOM 591 N N . VAL A 1 77 ? 8.617 -16.062 -4.613 1 71.56 77 VAL A N 1
ATOM 592 C CA . VAL A 1 77 ? 9.852 -16.828 -4.555 1 71.56 77 VAL A CA 1
ATOM 593 C C . VAL A 1 77 ? 9.938 -17.766 -5.762 1 71.56 77 VAL A C 1
ATOM 595 O O . VAL A 1 77 ? 10.906 -18.5 -5.918 1 71.56 77 VAL A O 1
ATOM 598 N N . TYR A 1 78 ? 8.891 -17.672 -6.641 1 66.94 78 TYR A N 1
ATOM 599 C CA . TYR A 1 78 ? 8.875 -18.625 -7.742 1 66.94 78 TYR A CA 1
ATOM 600 C C . TYR A 1 78 ? 9.773 -18.172 -8.883 1 66.94 78 TYR A C 1
ATOM 602 O O . TYR A 1 78 ? 9.703 -17.016 -9.312 1 66.94 78 TYR A O 1
ATOM 610 N N . PRO A 1 79 ? 10.883 -19 -9.266 1 59.62 79 PRO A N 1
ATOM 611 C CA . PRO A 1 79 ? 11.852 -18.656 -10.312 1 59.62 79 PRO A CA 1
ATOM 612 C C . PRO A 1 79 ? 11.234 -18.672 -11.711 1 59.62 79 PRO A C 1
ATOM 614 O O . PRO A 1 79 ? 10.742 -19.703 -12.172 1 59.62 79 PRO A O 1
ATOM 617 N N . VAL A 1 80 ? 10.453 -17.5 -12 1 54.94 80 VAL A N 1
ATOM 618 C CA . VAL A 1 80 ? 10.016 -17.438 -13.391 1 54.94 80 VAL A CA 1
ATOM 619 C C . VAL A 1 80 ? 11.234 -17.422 -14.312 1 54.94 80 VAL A C 1
ATOM 621 O O . VAL A 1 80 ? 12.062 -16.516 -14.242 1 54.94 80 VAL A O 1
ATOM 624 N N . GLY A 1 81 ? 11.906 -18.438 -14.641 1 53.66 81 GLY A N 1
ATOM 625 C CA . GLY A 1 81 ? 12.953 -18.578 -15.641 1 53.66 81 GLY A CA 1
ATOM 626 C C . GLY A 1 81 ? 14.086 -19.484 -15.195 1 53.66 81 GLY A C 1
ATOM 627 O O . GLY A 1 81 ? 13.891 -20.375 -14.375 1 53.66 81 GLY A O 1
ATOM 628 N N . ASN A 1 82 ? 15.352 -19.125 -15.742 1 50.56 82 ASN A N 1
ATOM 629 C CA . ASN A 1 82 ? 16.562 -19.922 -15.656 1 50.56 82 ASN A CA 1
ATOM 630 C C . ASN A 1 82 ? 17.156 -19.891 -14.25 1 50.56 82 ASN A C 1
ATOM 632 O O . ASN A 1 82 ? 16.844 -18.984 -13.461 1 50.56 82 ASN A O 1
ATOM 636 N N . GLU A 1 83 ? 17.859 -20.969 -13.812 1 49.06 83 GLU A N 1
ATOM 637 C CA . GLU A 1 83 ? 18.656 -21.234 -12.617 1 49.06 83 GLU A CA 1
ATOM 638 C C . GLU A 1 83 ? 19.234 -19.938 -12.047 1 49.06 83 GLU A C 1
ATOM 640 O O . GLU A 1 83 ? 19.438 -19.828 -10.836 1 49.06 83 GLU A O 1
ATOM 645 N N . SER A 1 84 ? 19.547 -19.016 -12.898 1 48.5 84 SER A N 1
ATOM 646 C CA . SER A 1 84 ? 20.297 -17.828 -12.516 1 48.5 84 SER A CA 1
ATOM 647 C C . SER A 1 84 ? 19.469 -16.922 -11.602 1 48.5 84 SER A C 1
ATOM 649 O O . SER A 1 84 ? 20.016 -16.094 -10.875 1 48.5 84 SER A O 1
ATOM 651 N N . GLN A 1 85 ? 18.281 -17.188 -11.508 1 57.09 85 GLN A N 1
ATOM 652 C CA . GLN A 1 85 ? 17.406 -16.281 -10.766 1 57.09 85 GLN A CA 1
ATOM 653 C C . GLN A 1 85 ? 17.375 -16.641 -9.281 1 57.09 85 GLN A C 1
ATOM 655 O O . GLN A 1 85 ? 16.938 -15.836 -8.453 1 57.09 85 GLN A O 1
ATOM 660 N N . ILE A 1 86 ? 17.859 -17.875 -9.023 1 55.84 86 ILE A N 1
ATOM 661 C CA . ILE A 1 86 ? 18.031 -18.25 -7.621 1 55.84 86 ILE A CA 1
ATOM 662 C C . ILE A 1 86 ? 19.094 -17.359 -6.973 1 55.84 86 ILE A C 1
ATOM 664 O O . ILE A 1 86 ? 18.969 -16.984 -5.801 1 55.84 86 ILE A O 1
ATOM 668 N N . GLU A 1 87 ? 20.047 -16.953 -7.875 1 57.66 87 GLU A N 1
ATOM 669 C CA . GLU A 1 87 ? 21.156 -16.203 -7.293 1 57.66 87 GLU A CA 1
ATOM 670 C C . GLU A 1 87 ? 20.766 -14.75 -7.043 1 57.66 87 GLU A C 1
ATOM 672 O O . GLU A 1 87 ? 21.328 -14.102 -6.16 1 57.66 87 GLU A O 1
ATOM 677 N N . ASN A 1 88 ? 19.766 -14.344 -7.695 1 70 88 ASN A N 1
ATOM 678 C CA . ASN A 1 88 ? 19.438 -12.938 -7.504 1 70 88 ASN A CA 1
ATOM 679 C C . ASN A 1 88 ? 18.375 -12.75 -6.426 1 70 88 ASN A C 1
ATOM 681 O O . ASN A 1 88 ? 17.234 -13.203 -6.582 1 70 88 ASN A O 1
ATOM 685 N N . SER A 1 89 ? 18.922 -12.391 -5.238 1 79 89 SER A N 1
ATOM 686 C CA . SER A 1 89 ? 18.016 -12.156 -4.117 1 79 89 SER A CA 1
ATOM 687 C C . SER A 1 89 ? 17.188 -10.898 -4.332 1 79 89 SER A C 1
ATOM 689 O O . SER A 1 89 ? 17.688 -9.898 -4.852 1 79 89 SER A O 1
ATOM 691 N N . ASN A 1 90 ? 15.906 -11 -4.031 1 83.06 90 ASN A N 1
ATOM 692 C CA . ASN A 1 90 ? 15.039 -9.82 -4.035 1 83.06 90 ASN A CA 1
ATOM 693 C C . ASN A 1 90 ? 15.406 -8.852 -2.914 1 83.06 90 ASN A C 1
ATOM 695 O O . ASN A 1 90 ? 15.031 -7.684 -2.953 1 83.06 90 ASN A O 1
ATOM 699 N N . TRP A 1 91 ? 16.141 -9.477 -1.945 1 88.62 91 TRP A N 1
ATOM 700 C CA . TRP A 1 91 ? 16.5 -8.656 -0.795 1 88.62 91 TRP A CA 1
ATOM 701 C C . TRP A 1 91 ? 17.953 -8.203 -0.883 1 88.62 91 TRP A C 1
ATOM 703 O O . TRP A 1 91 ? 18.672 -8.219 0.117 1 88.62 91 TRP A O 1
ATOM 713 N N . ASP A 1 92 ? 18.344 -7.863 -2.096 1 88 92 ASP A N 1
ATOM 714 C CA . ASP A 1 92 ? 19.641 -7.199 -2.213 1 88 92 ASP A CA 1
ATOM 715 C C . ASP A 1 92 ? 19.594 -5.809 -1.58 1 88 92 ASP A C 1
ATOM 717 O O . ASP A 1 92 ? 18.531 -5.312 -1.222 1 88 92 ASP A O 1
ATOM 721 N N . PHE A 1 93 ? 20.734 -5.227 -1.415 1 89.56 93 PHE A N 1
ATOM 722 C CA . PHE A 1 93 ? 20.797 -3.982 -0.654 1 89.56 93 PHE A CA 1
ATOM 723 C C . PHE A 1 93 ? 20.016 -2.881 -1.344 1 89.56 93 PHE A C 1
ATOM 725 O O . PHE A 1 93 ? 19.312 -2.109 -0.687 1 89.56 93 PHE A O 1
ATOM 732 N N . SER A 1 94 ? 20.094 -2.758 -2.668 1 87.31 94 SER A N 1
ATOM 733 C CA . SER A 1 94 ? 19.375 -1.73 -3.404 1 87.31 94 SER A CA 1
ATOM 734 C C . SER A 1 94 ? 17.859 -1.895 -3.238 1 87.31 94 SER A C 1
ATOM 736 O O . SER A 1 94 ? 17.156 -0.921 -2.98 1 87.31 94 SER A O 1
ATOM 738 N N . ASN A 1 95 ? 17.406 -3.152 -3.295 1 89.44 95 ASN A N 1
ATOM 739 C CA . ASN A 1 95 ? 15.984 -3.443 -3.115 1 89.44 95 ASN A CA 1
ATOM 740 C C . ASN A 1 95 ? 15.539 -3.193 -1.677 1 89.44 95 ASN A C 1
ATOM 742 O O . ASN A 1 95 ? 14.445 -2.674 -1.442 1 89.44 95 ASN A O 1
ATOM 746 N N . SER A 1 96 ? 16.406 -3.605 -0.802 1 92.38 96 SER A N 1
ATOM 747 C CA . SER A 1 96 ? 16.078 -3.396 0.606 1 92.38 96 SER A CA 1
ATOM 748 C C . SER A 1 96 ? 16.016 -1.911 0.945 1 92.38 96 SER A C 1
ATOM 750 O O . SER A 1 96 ? 15.18 -1.488 1.744 1 92.38 96 SER A O 1
ATOM 752 N N . PHE A 1 97 ? 16.922 -1.194 0.344 1 93.31 97 PHE A N 1
ATOM 753 C CA . PHE A 1 97 ? 16.922 0.25 0.548 1 93.31 97 PHE A CA 1
ATOM 754 C C . PHE A 1 97 ? 15.656 0.875 -0.01 1 93.31 97 PHE A C 1
ATOM 756 O O . PHE A 1 97 ? 15.039 1.723 0.638 1 93.31 97 PHE A O 1
ATOM 763 N N . PHE A 1 98 ? 15.305 0.478 -1.196 1 92.62 98 PHE A N 1
ATOM 764 C CA . PHE A 1 98 ? 14.07 0.952 -1.809 1 92.62 98 PHE A CA 1
ATOM 765 C C . PHE A 1 98 ? 12.867 0.583 -0.952 1 92.62 98 PHE A C 1
ATOM 767 O O . PHE A 1 98 ? 11.984 1.411 -0.727 1 92.62 98 PHE A O 1
ATOM 774 N N . PHE A 1 99 ? 12.898 -0.585 -0.395 1 94.75 99 PHE A N 1
ATOM 775 C CA . PHE A 1 99 ? 11.82 -1.07 0.469 1 94.75 99 PHE A CA 1
ATOM 776 C C . PHE A 1 99 ? 11.727 -0.23 1.736 1 94.75 99 PHE A C 1
ATOM 778 O O . PHE A 1 99 ? 10.633 0.173 2.139 1 94.75 99 PHE A O 1
ATOM 785 N N . ALA A 1 100 ? 12.82 -0.011 2.318 1 96.06 100 ALA A N 1
ATOM 786 C CA . ALA A 1 100 ? 12.852 0.811 3.525 1 96.06 100 ALA A CA 1
ATOM 787 C C . ALA A 1 100 ? 12.266 2.195 3.262 1 96.06 100 ALA A C 1
ATOM 789 O O . ALA A 1 100 ? 11.492 2.715 4.07 1 96.06 100 ALA A O 1
ATOM 790 N N . GLY A 1 101 ? 12.617 2.758 2.146 1 95.5 101 GLY A N 1
ATOM 791 C CA . GLY A 1 101 ? 12.094 4.062 1.771 1 95.5 101 GLY A CA 1
ATOM 792 C C . GLY A 1 101 ? 10.586 4.059 1.563 1 95.5 101 GLY A C 1
ATOM 793 O O . GLY A 1 101 ? 9.898 4.992 1.978 1 95.5 101 GLY A O 1
ATOM 794 N N . THR A 1 102 ? 10.062 3.027 0.938 1 95.75 102 THR A N 1
ATOM 795 C CA . THR A 1 102 ? 8.625 2.947 0.694 1 95.75 102 THR A CA 1
ATOM 796 C C . THR A 1 102 ? 7.863 2.74 2 1 95.75 102 THR A C 1
ATOM 798 O O . THR A 1 102 ? 6.777 3.291 2.186 1 95.75 102 THR A O 1
ATOM 801 N N . VAL A 1 103 ? 8.453 2.072 2.92 1 97 103 VAL A N 1
ATOM 802 C CA . VAL A 1 103 ? 7.809 1.803 4.203 1 97 103 VAL A CA 1
ATOM 803 C C . VAL A 1 103 ? 7.633 3.107 4.977 1 97 103 VAL A C 1
ATOM 805 O O . VAL A 1 103 ? 6.539 3.408 5.457 1 97 103 VAL A O 1
ATOM 808 N N . VAL A 1 104 ? 8.695 3.906 5.039 1 97 104 VAL A N 1
ATOM 809 C CA . VAL A 1 104 ? 8.633 5.125 5.844 1 97 104 VAL A CA 1
ATOM 810 C C . VAL A 1 104 ? 7.75 6.156 5.141 1 97 104 VAL A C 1
ATOM 812 O O . VAL A 1 104 ? 7.246 7.082 5.777 1 97 104 VAL A O 1
ATOM 815 N N . SER A 1 105 ? 7.578 6.012 3.822 1 96.44 105 SER A N 1
ATOM 816 C CA . SER A 1 105 ? 6.699 6.898 3.064 1 96.44 105 SER A CA 1
ATOM 817 C C . SER A 1 105 ? 5.281 6.336 2.986 1 96.44 105 SER A C 1
ATOM 819 O O . SER A 1 105 ? 4.434 6.879 2.273 1 96.44 105 SER A O 1
ATOM 821 N N . THR A 1 106 ? 4.977 5.176 3.619 1 96.44 106 THR A N 1
ATOM 822 C CA . THR A 1 106 ? 3.693 4.496 3.762 1 96.44 106 THR A CA 1
ATOM 823 C C . THR A 1 106 ? 3.221 3.945 2.42 1 96.44 106 THR A C 1
ATOM 825 O O . THR A 1 106 ? 2.018 3.828 2.18 1 96.44 106 THR A O 1
ATOM 828 N N . ILE A 1 107 ? 4.129 3.75 1.527 1 96.25 107 ILE A N 1
ATOM 829 C CA . ILE A 1 107 ? 3.842 3.1 0.254 1 96.25 107 ILE A CA 1
ATOM 830 C C . ILE A 1 107 ? 4.07 1.594 0.38 1 96.25 107 ILE A C 1
ATOM 832 O O . ILE A 1 107 ? 5.176 1.152 0.697 1 96.25 107 ILE A O 1
ATOM 836 N N . GLY A 1 108 ? 3.127 0.77 0.188 1 94.31 108 GLY A N 1
ATOM 837 C CA . GLY A 1 108 ? 3.244 -0.678 0.245 1 94.31 108 GLY A CA 1
ATOM 838 C C . GLY A 1 108 ? 2.957 -1.353 -1.083 1 94.31 108 GLY A C 1
ATOM 839 O O . GLY A 1 108 ? 1.805 -1.658 -1.396 1 94.31 108 GLY A O 1
ATOM 840 N N . TYR A 1 109 ? 3.967 -1.695 -1.771 1 90.81 109 TYR A N 1
ATOM 841 C CA . TYR A 1 109 ? 3.779 -2.357 -3.057 1 90.81 109 TYR A CA 1
ATOM 842 C C . TYR A 1 109 ? 3.426 -3.828 -2.865 1 90.81 109 TYR A C 1
ATOM 844 O O . TYR A 1 109 ? 2.801 -4.441 -3.734 1 90.81 109 TYR A O 1
ATOM 852 N N . GLY A 1 110 ? 3.965 -4.449 -1.808 1 88.5 110 GLY A N 1
ATOM 853 C CA . GLY A 1 110 ? 3.619 -5.824 -1.486 1 88.5 110 GLY A CA 1
ATOM 854 C C . GLY A 1 110 ? 4.48 -6.84 -2.209 1 88.5 110 GLY A C 1
ATOM 855 O O . GLY A 1 110 ? 4.43 -8.031 -1.905 1 88.5 110 GLY A O 1
ATOM 856 N N . THR A 1 111 ? 5.207 -6.438 -3.283 1 83.69 111 THR A N 1
ATOM 857 C CA . THR A 1 111 ? 6.094 -7.355 -3.986 1 83.69 111 THR A CA 1
ATOM 858 C C . THR A 1 111 ? 7.246 -7.793 -3.086 1 83.69 111 THR A C 1
ATOM 860 O O . THR A 1 111 ? 7.703 -8.938 -3.164 1 83.69 111 THR A O 1
ATOM 863 N N . LEU A 1 112 ? 7.715 -6.859 -2.322 1 86.5 112 LEU A N 1
ATOM 864 C CA . LEU A 1 112 ? 8.695 -7.129 -1.272 1 86.5 112 LEU A CA 1
ATOM 865 C C . LEU A 1 112 ? 8.094 -6.867 0.106 1 86.5 112 LEU A C 1
ATOM 867 O O . LEU A 1 112 ? 7.562 -5.785 0.359 1 86.5 112 LEU A O 1
ATOM 871 N N . ARG A 1 113 ? 8.023 -7.922 0.832 1 89.81 113 ARG A N 1
ATOM 872 C CA . ARG A 1 113 ? 7.461 -7.789 2.17 1 89.81 113 ARG A CA 1
ATOM 873 C C . ARG A 1 113 ? 8.133 -8.75 3.146 1 89.81 113 ARG A C 1
ATOM 875 O O . ARG A 1 113 ? 8.578 -9.828 2.756 1 89.81 113 ARG A O 1
ATOM 882 N N . PRO A 1 114 ? 8.164 -8.32 4.344 1 93.06 114 PRO A N 1
ATOM 883 C CA . PRO A 1 114 ? 8.758 -9.211 5.344 1 93.06 114 PRO A CA 1
ATOM 884 C C . PRO A 1 114 ? 7.918 -10.461 5.586 1 93.06 114 PRO A C 1
ATOM 886 O O . PRO A 1 114 ? 6.699 -10.367 5.773 1 93.06 114 PRO A O 1
ATOM 889 N N . LYS A 1 115 ? 8.594 -11.57 5.551 1 91 115 LYS A N 1
ATOM 890 C CA . LYS A 1 115 ? 7.906 -12.844 5.742 1 91 115 LYS A CA 1
ATOM 891 C C . LYS A 1 115 ? 8.305 -13.492 7.066 1 91 115 LYS A C 1
ATOM 893 O O . LYS A 1 115 ? 7.543 -14.281 7.629 1 91 115 LYS A O 1
ATOM 898 N N . THR A 1 116 ? 9.461 -13.133 7.566 1 93.62 116 THR A N 1
ATOM 899 C CA . THR A 1 116 ? 9.938 -13.68 8.828 1 93.62 116 THR A CA 1
ATOM 900 C C . THR A 1 116 ? 9.312 -12.953 10.016 1 93.62 116 THR A C 1
ATOM 902 O O . THR A 1 116 ? 8.914 -11.789 9.891 1 93.62 116 THR A O 1
ATOM 905 N N . ALA A 1 117 ? 9.172 -13.656 11.141 1 94.12 117 ALA A N 1
ATOM 906 C CA . ALA A 1 117 ? 8.633 -13.031 12.344 1 94.12 117 ALA A CA 1
ATOM 907 C C . ALA A 1 117 ? 9.484 -11.836 12.773 1 94.12 117 ALA A C 1
ATOM 909 O O . ALA A 1 117 ? 8.953 -10.781 13.117 1 94.12 117 ALA A O 1
ATOM 910 N N . GLY A 1 118 ? 10.797 -12.078 12.727 1 95.31 118 GLY A N 1
ATOM 911 C CA . GLY A 1 118 ? 11.695 -10.984 13.055 1 95.31 118 GLY A CA 1
ATOM 912 C C . GLY A 1 118 ? 11.555 -9.797 12.117 1 95.31 118 GLY A C 1
ATOM 913 O O . GLY A 1 118 ? 11.594 -8.648 12.562 1 95.31 118 GLY A O 1
ATOM 914 N N . GLY A 1 119 ? 11.391 -10.07 10.805 1 96.62 119 GLY A N 1
ATOM 915 C CA . GLY A 1 119 ? 11.203 -9 9.836 1 96.62 119 GLY A CA 1
ATOM 916 C C . GLY A 1 119 ? 9.93 -8.211 10.055 1 96.62 119 GLY A C 1
ATOM 917 O O . GLY A 1 119 ? 9.914 -6.988 9.922 1 96.62 119 GLY A O 1
ATOM 918 N N . GLN A 1 120 ? 8.852 -8.891 10.422 1 96.88 120 GLN A N 1
ATOM 919 C CA . GLN A 1 120 ? 7.566 -8.242 10.656 1 96.88 120 GLN A CA 1
ATOM 920 C C . GLN A 1 120 ? 7.613 -7.355 11.898 1 96.88 120 GLN A C 1
ATOM 922 O O . GLN A 1 120 ? 7.105 -6.23 11.883 1 96.88 120 GLN A O 1
ATOM 927 N N . ILE A 1 121 ? 8.195 -7.852 12.961 1 96.75 121 ILE A N 1
ATOM 928 C CA . ILE A 1 121 ? 8.32 -7.074 14.188 1 96.75 121 ILE A CA 1
ATOM 929 C C . ILE A 1 121 ? 9.188 -5.844 13.93 1 96.75 121 ILE A C 1
ATOM 931 O O . ILE A 1 121 ? 8.828 -4.734 14.336 1 96.75 121 ILE A O 1
ATOM 935 N N . PHE A 1 122 ? 10.273 -6.059 13.289 1 97.88 122 PHE A N 1
ATOM 936 C CA . PHE A 1 122 ? 11.156 -4.941 12.969 1 97.88 122 PHE A CA 1
ATOM 937 C C . PHE A 1 122 ? 10.438 -3.922 12.086 1 97.88 122 PHE A C 1
ATOM 939 O O . PHE A 1 122 ? 10.617 -2.715 12.258 1 97.88 122 PHE A O 1
ATOM 946 N N . CYS A 1 123 ? 9.672 -4.422 11.094 1 97.56 123 CYS A N 1
ATOM 947 C CA . CYS A 1 123 ? 8.945 -3.537 10.195 1 97.56 123 CYS A CA 1
ATOM 948 C C . CYS A 1 123 ? 8.023 -2.609 10.969 1 97.56 123 CYS A C 1
ATOM 950 O O . CYS A 1 123 ? 7.938 -1.417 10.664 1 97.56 123 CYS A O 1
ATOM 952 N N . VAL A 1 124 ? 7.363 -3.146 12 1 96.75 124 VAL A N 1
ATOM 953 C CA . VAL A 1 124 ? 6.441 -2.361 12.82 1 96.75 124 VAL A CA 1
ATOM 954 C C . VAL A 1 124 ? 7.211 -1.267 13.555 1 96.75 124 VAL A C 1
ATOM 956 O O . VAL A 1 124 ? 6.832 -0.095 13.508 1 96.75 124 VAL A O 1
ATOM 959 N N . PHE A 1 125 ? 8.305 -1.577 14.141 1 97.5 125 PHE A N 1
ATOM 960 C CA . PHE A 1 125 ? 9.109 -0.614 14.883 1 97.5 125 PHE A CA 1
ATOM 961 C C . PHE A 1 125 ? 9.75 0.397 13.938 1 97.5 125 PHE A C 1
ATOM 963 O O . PHE A 1 125 ? 9.781 1.594 14.234 1 97.5 125 PHE A O 1
ATOM 970 N N . PHE A 1 126 ? 10.273 -0.131 12.859 1 98.12 126 PHE A N 1
ATOM 971 C CA . PHE A 1 126 ? 10.914 0.715 11.859 1 98.12 126 PHE A CA 1
ATOM 972 C C . PHE A 1 126 ? 9.938 1.759 11.328 1 98.12 126 PHE A C 1
ATOM 974 O O . PHE A 1 126 ? 10.289 2.932 11.188 1 98.12 126 PHE A O 1
ATOM 981 N N . ALA A 1 127 ? 8.711 1.329 11.062 1 97.56 127 ALA A N 1
ATOM 982 C CA . ALA A 1 127 ? 7.688 2.23 10.531 1 97.56 127 ALA A CA 1
ATOM 983 C C . ALA A 1 127 ? 7.203 3.201 11.602 1 97.56 127 ALA A C 1
ATOM 985 O O . ALA A 1 127 ? 6.914 4.363 11.312 1 97.56 127 ALA A O 1
ATOM 986 N N . LEU A 1 128 ? 7.102 2.738 12.812 1 95.62 128 LEU A N 1
ATOM 987 C CA . LEU A 1 128 ? 6.621 3.551 13.922 1 95.62 128 LEU A CA 1
ATOM 988 C C . LEU A 1 128 ? 7.465 4.812 14.078 1 95.62 128 LEU A C 1
ATOM 990 O O . LEU A 1 128 ? 6.926 5.906 14.273 1 95.62 128 LEU A O 1
ATOM 994 N N . PHE A 1 129 ? 8.734 4.695 13.922 1 96.62 129 PHE A N 1
ATOM 995 C CA . PHE A 1 129 ? 9.633 5.836 14.078 1 96.62 129 PHE A CA 1
ATOM 996 C C . PHE A 1 129 ? 9.945 6.469 12.727 1 96.62 129 PHE A C 1
ATOM 998 O O . PHE A 1 129 ? 10.195 7.672 12.641 1 96.62 129 PHE A O 1
ATOM 1005 N N . GLY A 1 130 ? 9.953 5.684 11.75 1 97.69 130 GLY A N 1
ATOM 1006 C CA . GLY A 1 130 ? 10.328 6.152 10.422 1 97.69 130 GLY A CA 1
ATOM 1007 C C . GLY A 1 130 ? 9.289 7.066 9.797 1 97.69 130 GLY A C 1
ATOM 1008 O O . GLY A 1 130 ? 9.633 8.039 9.125 1 97.69 130 GLY A O 1
ATOM 1009 N N . ILE A 1 131 ? 8 6.777 9.977 1 95.75 131 ILE A N 1
ATOM 1010 C CA . ILE A 1 131 ? 6.93 7.535 9.344 1 95.75 131 ILE A CA 1
ATOM 1011 C C . ILE A 1 131 ? 6.945 8.977 9.859 1 95.75 131 ILE A C 1
ATOM 1013 O O . ILE A 1 131 ? 6.988 9.922 9.062 1 95.75 131 ILE A O 1
ATOM 1017 N N . PRO A 1 132 ? 6.961 9.211 11.211 1 94.06 132 PRO A N 1
ATOM 1018 C CA . PRO A 1 132 ? 7.078 10.594 11.688 1 94.06 132 PRO A CA 1
ATOM 1019 C C . PRO A 1 132 ? 8.352 11.273 11.188 1 94.06 132 PRO A C 1
ATOM 1021 O O . PRO A 1 132 ? 8.32 12.461 10.844 1 94.06 132 PRO A O 1
ATOM 1024 N N . LEU A 1 133 ? 9.383 10.547 11.172 1 95.69 133 LEU A N 1
ATOM 1025 C CA . LEU A 1 133 ? 10.625 11.102 10.656 1 95.69 133 LEU A CA 1
ATOM 1026 C C . LEU A 1 133 ? 10.469 11.523 9.203 1 95.69 133 LEU A C 1
ATOM 1028 O O . LEU A 1 133 ? 10.953 12.586 8.805 1 95.69 133 LEU A O 1
ATOM 1032 N N . ASN A 1 134 ? 9.844 10.68 8.422 1 95.62 134 ASN A N 1
ATOM 1033 C CA . ASN A 1 134 ? 9.602 10.984 7.016 1 95.62 134 ASN A CA 1
ATOM 1034 C C . ASN A 1 134 ? 8.742 12.234 6.852 1 95.62 134 ASN A C 1
ATOM 1036 O O . ASN A 1 134 ? 9 13.055 5.965 1 95.62 134 ASN A O 1
ATOM 1040 N N . ILE A 1 135 ? 7.801 12.391 7.68 1 92.25 135 ILE A N 1
ATOM 1041 C CA . ILE A 1 135 ? 6.91 13.547 7.613 1 92.25 135 ILE A CA 1
ATOM 1042 C C . ILE A 1 135 ? 7.703 14.828 7.867 1 92.25 135 ILE A C 1
ATOM 1044 O O . ILE A 1 135 ? 7.57 15.805 7.125 1 92.25 135 ILE A O 1
ATOM 1048 N N . VAL A 1 136 ? 8.5 14.836 8.93 1 92.44 136 VAL A N 1
ATOM 1049 C CA . VAL A 1 136 ? 9.328 15.984 9.258 1 92.44 136 VAL A CA 1
ATOM 1050 C C . VAL A 1 136 ? 10.289 16.281 8.102 1 92.44 136 VAL A C 1
ATOM 1052 O O . VAL A 1 136 ? 10.477 17.438 7.723 1 92.44 136 VAL A O 1
ATOM 1055 N N . PHE A 1 137 ? 10.812 15.258 7.633 1 94 137 PHE A N 1
ATOM 1056 C CA . PHE A 1 137 ? 11.742 15.391 6.52 1 94 137 PHE A CA 1
ATOM 1057 C C . PHE A 1 137 ? 11.047 15.992 5.301 1 94 137 PHE A C 1
ATOM 1059 O O . PHE A 1 137 ? 11.57 16.922 4.68 1 94 137 PHE A O 1
ATOM 1066 N N . LEU A 1 138 ? 9.906 15.477 4.938 1 92.56 138 LEU A N 1
ATOM 1067 C CA . LEU A 1 138 ? 9.172 15.961 3.783 1 92.56 138 LEU A CA 1
ATOM 1068 C C . LEU A 1 138 ? 8.758 17.422 3.977 1 92.56 138 LEU A C 1
ATOM 1070 O O . LEU A 1 138 ? 8.734 18.203 3.018 1 92.56 138 LEU A O 1
ATOM 1074 N N . HIS A 1 139 ? 8.453 17.734 5.199 1 89.5 139 HIS A N 1
ATOM 1075 C CA . HIS A 1 139 ? 8.109 19.125 5.496 1 89.5 139 HIS A CA 1
ATOM 1076 C C . HIS A 1 139 ? 9.289 20.047 5.23 1 89.5 139 HIS A C 1
ATOM 1078 O O . HIS A 1 139 ? 9.117 21.125 4.668 1 89.5 139 HIS A O 1
ATOM 1084 N N . ARG A 1 140 ? 10.406 19.594 5.645 1 90.44 140 ARG A N 1
ATOM 1085 C CA . ARG A 1 140 ? 11.609 20.391 5.43 1 90.44 140 ARG A CA 1
ATOM 1086 C C . ARG A 1 140 ? 11.922 20.516 3.943 1 90.44 140 ARG A C 1
ATOM 1088 O O . ARG A 1 140 ? 12.25 21.609 3.467 1 90.44 140 ARG A O 1
ATOM 1095 N N . VAL A 1 141 ? 11.859 19.469 3.256 1 89.12 141 VAL A N 1
ATOM 1096 C CA . VAL A 1 141 ? 12.109 19.5 1.817 1 89.12 141 VAL A CA 1
ATOM 1097 C C . VAL A 1 141 ? 11.07 20.375 1.127 1 89.12 141 VAL A C 1
ATOM 1099 O O . VAL A 1 141 ? 11.406 21.125 0.196 1 89.12 141 VAL A O 1
ATOM 1102 N N . GLY A 1 142 ? 9.875 20.234 1.542 1 87.12 142 GLY A N 1
ATOM 1103 C CA . GLY A 1 142 ? 8.828 21.094 1.012 1 87.12 142 GLY A CA 1
ATOM 1104 C C . GLY A 1 142 ? 9.109 22.562 1.213 1 87.12 142 GLY A C 1
ATOM 1105 O O . GLY A 1 142 ? 8.883 23.375 0.311 1 87.12 142 GLY A O 1
ATOM 1106 N N . LYS A 1 143 ? 9.555 22.922 2.342 1 86.19 143 LYS A N 1
ATOM 1107 C CA . LYS A 1 143 ? 9.906 24.312 2.623 1 86.19 143 LYS A CA 1
ATOM 1108 C C . LYS A 1 143 ? 11.008 24.797 1.688 1 86.19 143 LYS A C 1
ATOM 1110 O O . LYS A 1 143 ? 10.977 25.938 1.225 1 86.19 143 LYS A O 1
ATOM 1115 N N . MET A 1 144 ? 11.891 23.953 1.461 1 85.38 144 MET A N 1
ATOM 1116 C CA . MET A 1 144 ? 12.961 24.297 0.53 1 85.38 144 MET A CA 1
ATOM 1117 C C . MET A 1 144 ? 12.414 24.531 -0.873 1 85.38 144 MET A C 1
ATOM 1119 O O . MET A 1 144 ? 12.828 25.469 -1.56 1 85.38 144 MET A O 1
ATOM 1123 N N . LEU A 1 145 ? 11.5 23.688 -1.247 1 83.62 145 LEU A N 1
ATOM 1124 C CA . LEU A 1 145 ? 10.875 23.812 -2.559 1 83.62 145 LEU A CA 1
ATOM 1125 C C . LEU A 1 145 ? 10.047 25.094 -2.637 1 83.62 145 LEU A C 1
ATOM 1127 O O . LEU A 1 145 ? 10.008 25.75 -3.68 1 83.62 145 LEU A O 1
ATOM 1131 N N . SER A 1 146 ? 9.398 25.406 -1.57 1 83.69 146 SER A N 1
ATOM 1132 C CA . SER A 1 146 ? 8.594 26.625 -1.513 1 83.69 146 SER A CA 1
ATOM 1133 C C . SER A 1 146 ? 9.461 27.859 -1.674 1 83.69 146 SER A C 1
ATOM 1135 O O . SER A 1 146 ? 9.039 28.844 -2.301 1 83.69 146 SER A O 1
ATOM 1137 N N . LEU A 1 147 ? 10.602 27.844 -1.103 1 83.19 147 LEU A N 1
ATOM 1138 C CA . LEU A 1 147 ? 11.531 28.969 -1.226 1 83.19 147 LEU A CA 1
ATOM 1139 C C . LEU A 1 147 ? 11.977 29.141 -2.672 1 83.19 147 LEU A C 1
ATOM 1141 O O . LEU A 1 147 ? 12.086 30.266 -3.16 1 83.19 147 LEU A O 1
ATOM 1145 N N . LEU A 1 148 ? 12.195 28.062 -3.291 1 78.62 148 LEU A N 1
ATOM 1146 C CA . LEU A 1 148 ? 12.562 28.109 -4.699 1 78.62 148 LEU A CA 1
ATOM 1147 C C . LEU A 1 148 ? 11.43 28.688 -5.543 1 78.62 148 LEU A C 1
ATOM 1149 O O . LEU A 1 148 ? 11.672 29.453 -6.473 1 78.62 148 LEU A O 1
ATOM 1153 N N . CYS A 1 149 ? 10.18 28.281 -5.211 1 76 149 CYS A N 1
ATOM 1154 C CA . CYS A 1 149 ? 9.008 28.797 -5.914 1 76 149 CYS A CA 1
ATOM 1155 C C . CYS A 1 149 ? 8.844 30.281 -5.688 1 76 149 CYS A C 1
ATOM 1157 O O . CYS A 1 149 ? 8.469 31.016 -6.605 1 76 149 CYS A O 1
ATOM 1159 N N . LYS A 1 150 ? 9.062 30.703 -4.531 1 79.44 150 LYS A N 1
ATOM 1160 C CA . LYS A 1 150 ? 8.977 32.125 -4.219 1 79.44 150 LYS A CA 1
ATOM 1161 C C . LYS A 1 150 ? 10.031 32.906 -4.988 1 79.44 150 LYS A C 1
ATOM 1163 O O . LYS A 1 150 ? 9.758 34.031 -5.473 1 79.44 150 LYS A O 1
ATOM 1168 N N . LYS A 1 151 ? 11.133 32.344 -5.059 1 81.56 151 LYS A N 1
ATOM 1169 C CA . LYS A 1 151 ? 12.188 33 -5.832 1 81.56 151 LYS A CA 1
ATOM 1170 C C . LYS A 1 151 ? 11.797 33.125 -7.305 1 81.56 151 LYS A C 1
ATOM 1172 O O . LYS A 1 151 ? 12.062 34.125 -7.945 1 81.56 151 LYS A O 1
ATOM 1177 N N . LEU A 1 152 ? 11.242 32.094 -7.812 1 75.56 152 LEU A N 1
ATOM 1178 C CA . LEU A 1 152 ? 10.789 32.094 -9.195 1 75.56 152 LEU A CA 1
ATOM 1179 C C . LEU A 1 152 ? 9.68 33.125 -9.398 1 75.56 152 LEU A C 1
ATOM 1181 O O . LEU A 1 152 ? 9.633 33.812 -10.43 1 75.56 152 LEU A O 1
ATOM 1185 N N . GLU A 1 153 ? 8.766 33.125 -8.445 1 75.75 153 GLU A N 1
ATOM 1186 C CA . GLU A 1 153 ? 7.684 34.125 -8.477 1 75.75 153 GLU A CA 1
ATOM 1187 C C . GLU A 1 153 ? 8.234 35.531 -8.531 1 75.75 153 GLU A C 1
ATOM 1189 O O . GLU A 1 153 ? 7.758 36.375 -9.305 1 75.75 153 GLU A O 1
ATOM 1194 N N . LYS A 1 154 ? 9.141 35.781 -7.734 1 78.31 154 LYS A N 1
ATOM 1195 C CA . LYS A 1 154 ? 9.758 37.094 -7.699 1 78.31 154 LYS A CA 1
ATOM 1196 C C . LYS A 1 154 ? 10.445 37.438 -9.023 1 78.31 154 LYS A C 1
ATOM 1198 O O . LYS A 1 154 ? 10.359 38.562 -9.516 1 78.31 154 LYS A O 1
ATOM 1203 N N . PHE A 1 155 ? 11.078 36.438 -9.516 1 77 155 PHE A N 1
ATOM 1204 C CA . PHE A 1 155 ? 11.75 36.625 -10.797 1 77 155 PHE A CA 1
ATOM 1205 C C . PHE A 1 155 ? 10.742 36.938 -11.898 1 77 155 PHE A C 1
ATOM 1207 O O . PHE A 1 155 ? 10.984 37.812 -12.734 1 77 155 PHE A O 1
ATOM 1214 N N . LEU A 1 156 ? 9.641 36.219 -11.898 1 71.75 156 LEU A N 1
ATOM 1215 C CA . LEU A 1 156 ? 8.609 36.406 -12.906 1 71.75 156 LEU A CA 1
ATOM 1216 C C . LEU A 1 156 ? 7.918 37.781 -12.727 1 71.75 156 LEU A C 1
ATOM 1218 O O . LEU A 1 156 ? 7.562 38.438 -13.703 1 71.75 156 LEU A O 1
ATOM 1222 N N . TYR A 1 157 ? 7.715 38.094 -11.484 1 72.12 157 TYR A N 1
ATOM 1223 C CA . TYR A 1 157 ? 7.137 39.406 -11.18 1 72.12 157 TYR A CA 1
ATOM 1224 C C . TYR A 1 157 ? 8.023 40.531 -11.703 1 72.12 157 TYR A C 1
ATOM 1226 O O . TYR A 1 157 ? 7.531 41.531 -12.25 1 72.12 157 TYR A O 1
ATOM 1234 N N . GLU A 1 158 ? 9.156 40.375 -11.469 1 75.25 158 GLU A N 1
ATOM 1235 C CA . GLU A 1 158 ? 10.102 41.406 -11.906 1 75.25 158 GLU A CA 1
ATOM 1236 C C . GLU A 1 158 ? 10.133 41.5 -13.43 1 75.25 158 GLU A C 1
ATOM 1238 O O . GLU A 1 158 ? 10.398 42.562 -13.984 1 75.25 158 GLU A O 1
ATOM 1243 N N . LYS A 1 159 ? 9.945 40.469 -14.102 1 70.12 159 LYS A N 1
ATOM 1244 C CA . LYS A 1 159 ? 9.992 40.469 -15.555 1 70.12 159 LYS A CA 1
ATOM 1245 C C . LYS A 1 159 ? 8.672 40.969 -16.156 1 70.12 159 LYS A C 1
ATOM 1247 O O . LYS A 1 159 ? 8.508 41 -17.375 1 70.12 159 LYS A O 1
ATOM 1252 N N . GLY A 1 160 ? 7.898 41.531 -15.344 1 61.88 160 GLY A N 1
ATOM 1253 C CA . GLY A 1 160 ? 6.754 42.25 -15.875 1 61.88 160 GLY A CA 1
ATOM 1254 C C . GLY A 1 160 ? 5.43 41.562 -15.562 1 61.88 160 GLY A C 1
ATOM 1255 O O . GLY A 1 160 ? 4.375 42.031 -16.016 1 61.88 160 GLY A O 1
ATOM 1256 N N . MET A 1 161 ? 5.504 40.312 -15.367 1 55.66 161 MET A N 1
ATOM 1257 C CA . MET A 1 161 ? 4.188 39.75 -15.125 1 55.66 161 MET A CA 1
ATOM 1258 C C . MET A 1 161 ? 3.562 40.312 -13.852 1 55.66 161 MET A C 1
ATOM 1260 O O . MET A 1 161 ? 4.082 40.094 -12.758 1 55.66 161 MET A O 1
ATOM 1264 N N . ARG A 1 162 ? 3.117 41.625 -14.016 1 53.34 162 ARG A N 1
ATOM 1265 C CA . ARG A 1 162 ? 2.59 42.562 -13.023 1 53.34 162 ARG A CA 1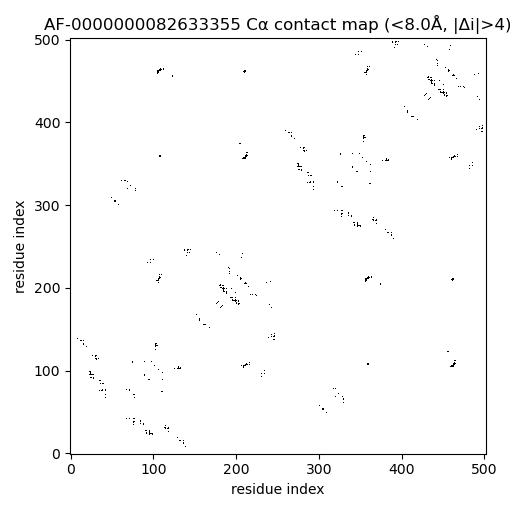
ATOM 1266 C C . ARG A 1 162 ? 1.917 41.812 -11.875 1 53.34 162 ARG A C 1
ATOM 1268 O O . ARG A 1 162 ? 2.162 42.094 -10.703 1 53.34 162 ARG A O 1
ATOM 1275 N N . LYS A 1 163 ? 0.535 41.625 -12.047 1 55.16 163 LYS A N 1
ATOM 1276 C CA . LYS A 1 163 ? -0.449 41.562 -10.977 1 55.16 163 LYS A CA 1
ATOM 1277 C C . LYS A 1 163 ? -0.301 40.25 -10.203 1 55.16 163 LYS A C 1
ATOM 1279 O O . LYS A 1 163 ? -0.152 39.188 -10.797 1 55.16 163 LYS A O 1
ATOM 1284 N N . LYS A 1 164 ? 0.056 40.344 -8.82 1 57.31 164 LYS A N 1
ATOM 1285 C CA . LYS A 1 164 ? 0.228 39.469 -7.664 1 57.31 164 LYS A CA 1
ATOM 1286 C C . LYS A 1 164 ? -0.838 38.375 -7.641 1 57.31 164 LYS A C 1
ATOM 1288 O O . LYS A 1 164 ? -1.836 38.5 -6.926 1 57.31 164 LYS A O 1
ATOM 1293 N N . ASN A 1 165 ? -1.251 37.688 -8.828 1 67.12 165 ASN A N 1
ATOM 1294 C CA . ASN A 1 165 ? -2.402 36.812 -8.641 1 67.12 165 ASN A CA 1
ATOM 1295 C C . ASN A 1 165 ? -1.995 35.5 -8.031 1 67.12 165 ASN A C 1
ATOM 1297 O O . ASN A 1 165 ? -1.331 34.688 -8.68 1 67.12 165 ASN A O 1
ATOM 1301 N N . LYS A 1 166 ? -1.908 35.469 -6.691 1 71.38 166 LYS A N 1
ATOM 1302 C CA . LYS A 1 166 ? -1.685 34.281 -5.914 1 71.38 166 LYS A CA 1
ATOM 1303 C C . LYS A 1 166 ? -2.279 33.062 -6.613 1 71.38 166 LYS A C 1
ATOM 1305 O O . LYS A 1 166 ? -1.683 31.969 -6.609 1 71.38 166 LYS A O 1
ATOM 1310 N N . PHE A 1 167 ? -3.281 33.281 -7.316 1 77.44 167 PHE A N 1
ATOM 1311 C CA . PHE A 1 167 ? -3.973 32.188 -8 1 77.44 167 PHE A CA 1
ATOM 1312 C C . PHE A 1 167 ? -3.178 31.734 -9.219 1 77.44 167 PHE A C 1
ATOM 1314 O O . PHE A 1 167 ? -3.051 30.531 -9.453 1 77.44 167 PHE A O 1
ATOM 1321 N N . LEU A 1 168 ? -2.598 32.688 -9.914 1 75.75 168 LEU A N 1
ATOM 1322 C CA . LEU A 1 168 ? -1.837 32.344 -11.109 1 75.75 168 LEU A CA 1
ATOM 1323 C C . LEU A 1 168 ? -0.532 31.641 -10.742 1 75.75 168 LEU A C 1
ATOM 1325 O O . LEU A 1 168 ? -0.099 30.719 -11.438 1 75.75 168 LEU A O 1
ATOM 1329 N N . THR A 1 169 ? -0.029 32.062 -9.719 1 75.94 169 THR A N 1
ATOM 1330 C CA . THR A 1 169 ? 1.202 31.422 -9.25 1 75.94 169 THR A CA 1
ATOM 1331 C C . THR A 1 169 ? 0.938 29.984 -8.789 1 75.94 169 THR A C 1
ATOM 1333 O O . THR A 1 169 ? 1.71 29.078 -9.102 1 75.94 169 THR A O 1
ATOM 1336 N N . LEU A 1 170 ? -0.145 29.859 -8.078 1 77.81 170 LEU A N 1
ATOM 1337 C CA . LEU A 1 170 ? -0.529 28.516 -7.629 1 77.81 170 LEU A CA 1
ATOM 1338 C C . LEU A 1 170 ? -0.793 27.594 -8.812 1 77.81 170 LEU A C 1
ATOM 1340 O O . LEU A 1 170 ? -0.363 26.438 -8.82 1 77.81 170 LEU A O 1
ATOM 1344 N N . LEU A 1 171 ? -1.429 28.219 -9.727 1 83 171 LEU A N 1
ATOM 1345 C CA . LEU A 1 171 ? -1.736 27.438 -10.922 1 83 171 LEU A CA 1
ATOM 1346 C C . LEU A 1 171 ? -0.461 27.047 -11.656 1 83 171 LEU A C 1
ATOM 1348 O O . LEU A 1 171 ? -0.332 25.906 -12.117 1 83 171 LEU A O 1
ATOM 1352 N N . PHE A 1 172 ? 0.406 27.938 -11.742 1 81.06 172 PHE A N 1
ATOM 1353 C CA . PHE A 1 172 ? 1.685 27.656 -12.383 1 81.06 172 PHE A CA 1
ATOM 1354 C C . PHE A 1 172 ? 2.441 26.562 -11.633 1 81.06 172 PHE A C 1
ATOM 1356 O O . PHE A 1 172 ? 2.996 25.641 -12.242 1 81.06 172 PHE A O 1
ATOM 1363 N N . PHE A 1 173 ? 2.414 26.641 -10.375 1 82 173 PHE A N 1
ATOM 1364 C CA . PHE A 1 173 ? 3.105 25.672 -9.531 1 82 173 PHE A CA 1
ATOM 1365 C C . PHE A 1 173 ? 2.471 24.281 -9.664 1 82 173 PHE A C 1
ATOM 1367 O O . PHE A 1 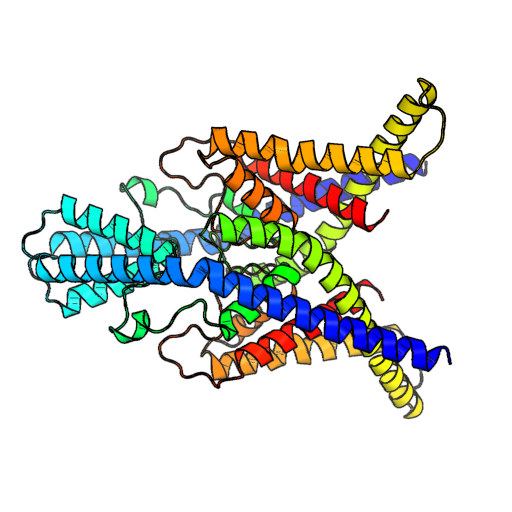173 ? 3.176 23.281 -9.742 1 82 173 PHE A O 1
ATOM 1374 N N . LEU A 1 174 ? 1.211 24.219 -9.719 1 85.81 174 LEU A N 1
ATOM 1375 C CA . LEU A 1 174 ? 0.489 22.969 -9.852 1 85.81 174 LEU A CA 1
ATOM 1376 C C . LEU A 1 174 ? 0.757 22.328 -11.211 1 85.81 174 LEU A C 1
ATOM 1378 O O . LEU A 1 174 ? 1.02 21.125 -11.297 1 85.81 174 LEU A O 1
ATOM 1382 N N . VAL A 1 175 ? 0.736 23.188 -12.203 1 88.81 175 VAL A N 1
ATOM 1383 C CA . VAL A 1 175 ? 0.929 22.672 -13.555 1 88.81 175 VAL A CA 1
ATOM 1384 C C . VAL A 1 175 ? 2.367 22.188 -13.727 1 88.81 175 VAL A C 1
ATOM 1386 O O . VAL A 1 175 ? 2.604 21.109 -14.273 1 88.81 175 VAL A O 1
ATOM 1389 N N . THR A 1 176 ? 3.295 22.938 -13.266 1 86.88 176 THR A N 1
ATOM 1390 C CA . THR A 1 176 ? 4.695 22.547 -13.375 1 86.88 176 THR A CA 1
ATOM 1391 C C . THR A 1 176 ? 4.957 21.281 -12.57 1 86.88 176 THR A C 1
ATOM 1393 O O . THR A 1 176 ? 5.684 20.391 -13.023 1 86.88 176 THR A O 1
ATOM 1396 N N . GLY A 1 177 ? 4.367 21.188 -11.375 1 89.06 177 GLY A N 1
ATOM 1397 C CA . GLY A 1 177 ? 4.496 19.969 -10.586 1 89.06 177 GLY A CA 1
ATOM 1398 C C . GLY A 1 177 ? 3.926 18.75 -11.281 1 89.06 177 GLY A C 1
ATOM 1399 O O . GLY A 1 177 ? 4.547 17.688 -11.281 1 89.06 177 GLY A O 1
ATOM 1400 N N . MET A 1 178 ? 2.775 18.922 -11.836 1 92.12 178 MET A N 1
ATOM 1401 C CA . MET A 1 178 ? 2.158 17.812 -12.562 1 92.12 178 MET A CA 1
ATOM 1402 C C . MET A 1 178 ? 3.041 17.359 -13.719 1 92.12 178 MET A C 1
ATOM 1404 O O . MET A 1 178 ? 3.184 16.156 -13.961 1 92.12 178 MET A O 1
ATOM 1408 N N . LEU A 1 179 ? 3.623 18.312 -14.422 1 93.06 179 LEU A N 1
ATOM 1409 C CA . LEU A 1 179 ? 4.484 18 -15.555 1 93.06 179 LEU A CA 1
ATOM 1410 C C . LEU A 1 179 ? 5.75 17.281 -15.102 1 93.06 179 LEU A C 1
ATOM 1412 O O . LEU A 1 179 ? 6.141 16.266 -15.672 1 93.06 179 LEU A O 1
ATOM 1416 N N . VAL A 1 180 ? 6.32 17.734 -14.039 1 92.5 180 VAL A N 1
ATOM 1417 C CA . VAL A 1 180 ? 7.617 17.25 -13.586 1 92.5 180 VAL A CA 1
ATOM 1418 C C . VAL A 1 180 ? 7.438 15.914 -12.859 1 92.5 180 VAL A C 1
ATOM 1420 O O . VAL A 1 180 ? 8.266 15.016 -12.984 1 92.5 180 VAL A O 1
ATOM 1423 N N . PHE A 1 181 ? 6.316 15.758 -12.148 1 94.31 181 PHE A N 1
ATOM 1424 C CA . PHE A 1 181 ? 6.23 14.609 -11.266 1 94.31 181 PHE A CA 1
ATOM 1425 C C . PHE A 1 181 ? 5.258 13.57 -11.812 1 94.31 181 PHE A C 1
ATOM 1427 O O . PHE A 1 181 ? 5.258 12.414 -11.375 1 94.31 181 PHE A O 1
ATOM 1434 N N . LEU A 1 182 ? 4.445 13.93 -12.734 1 94.19 182 LEU A N 1
ATOM 1435 C CA . LEU A 1 182 ? 3.512 12.953 -13.281 1 94.19 182 LEU A CA 1
ATOM 1436 C C . LEU A 1 182 ? 3.799 12.695 -14.758 1 94.19 182 LEU A C 1
ATOM 1438 O O . LEU A 1 182 ? 4.094 11.562 -15.148 1 94.19 182 LEU A O 1
ATOM 1442 N N . CYS A 1 183 ? 3.916 13.711 -15.562 1 95.25 183 CYS A N 1
ATOM 1443 C CA . CYS A 1 183 ? 4.016 13.539 -17.016 1 95.25 183 CYS A CA 1
ATOM 1444 C C . CYS A 1 183 ? 5.418 13.109 -17.422 1 95.25 183 CYS A C 1
ATOM 1446 O O . CYS A 1 183 ? 5.586 12.148 -18.172 1 95.25 183 CYS A O 1
ATOM 1448 N N . LEU A 1 184 ? 6.422 13.75 -16.969 1 95.19 184 LEU A N 1
ATOM 1449 C CA . LEU A 1 184 ? 7.797 13.461 -17.359 1 95.19 184 LEU A CA 1
ATOM 1450 C C . LEU A 1 184 ? 8.211 12.062 -16.906 1 95.19 184 LEU A C 1
ATOM 1452 O O . LEU A 1 184 ? 8.711 11.266 -17.703 1 95.19 184 LEU A O 1
ATOM 1456 N N . PRO A 1 185 ? 7.949 11.781 -15.656 1 94.94 185 PRO A N 1
ATOM 1457 C CA . PRO A 1 185 ? 8.352 10.438 -15.234 1 94.94 185 PRO A CA 1
ATOM 1458 C C . PRO A 1 185 ? 7.629 9.336 -16 1 94.94 185 PRO A C 1
ATOM 1460 O O . PRO A 1 185 ? 8.188 8.258 -16.219 1 94.94 185 PRO A O 1
ATOM 1463 N N . SER A 1 186 ? 6.406 9.57 -16.391 1 95.12 186 SER A N 1
ATOM 1464 C CA . SER A 1 186 ? 5.645 8.57 -17.141 1 95.12 186 SER A CA 1
ATOM 1465 C C . SER A 1 186 ? 6.305 8.258 -18.484 1 95.12 186 SER A C 1
ATOM 1467 O O . SER A 1 186 ? 6.234 7.125 -18.953 1 95.12 186 SER A O 1
ATOM 1469 N N . LEU A 1 187 ? 6.918 9.25 -19.062 1 94.06 187 LEU A N 1
ATOM 1470 C CA . LEU A 1 187 ? 7.676 9.023 -20.281 1 94.06 187 LEU A CA 1
ATOM 1471 C C . LEU A 1 187 ? 8.906 8.164 -20.016 1 94.06 187 LEU A C 1
ATOM 1473 O O . LEU A 1 187 ? 9.211 7.258 -20.797 1 94.06 187 LEU A O 1
ATOM 1477 N N . PHE A 1 188 ? 9.555 8.406 -18.938 1 92.75 188 PHE A N 1
ATOM 1478 C CA . PHE A 1 188 ? 10.727 7.629 -18.547 1 92.75 188 PHE A CA 1
ATOM 1479 C C . PHE A 1 188 ? 10.344 6.18 -18.266 1 92.75 188 PHE A C 1
ATOM 1481 O O . PHE A 1 188 ? 11.07 5.258 -18.656 1 92.75 188 PHE A O 1
ATOM 1488 N N . PHE A 1 189 ? 9.195 5.973 -17.625 1 94 189 PHE A N 1
ATOM 1489 C CA . PHE A 1 189 ? 8.734 4.617 -17.328 1 94 189 PHE A CA 1
ATOM 1490 C C . PHE A 1 189 ? 8.367 3.893 -18.625 1 94 189 PHE A C 1
ATOM 1492 O O . PHE A 1 189 ? 8.578 2.686 -18.75 1 94 189 PHE A O 1
ATOM 1499 N N . HIS A 1 190 ? 7.82 4.684 -19.516 1 92.5 190 HIS A N 1
ATOM 1500 C CA . HIS A 1 190 ? 7.477 4.102 -20.812 1 92.5 190 HIS A CA 1
ATOM 1501 C C . HIS A 1 190 ? 8.719 3.574 -21.531 1 92.5 190 HIS A C 1
ATOM 1503 O O . HIS A 1 190 ? 8.711 2.451 -22.031 1 92.5 190 HIS A O 1
ATOM 1509 N N . ILE A 1 191 ? 9.789 4.285 -21.469 1 91 191 ILE A N 1
ATOM 1510 C CA . ILE A 1 191 ? 11.016 3.943 -22.188 1 91 191 ILE A CA 1
ATOM 1511 C C . ILE A 1 191 ? 11.773 2.863 -21.422 1 91 191 ILE A C 1
ATOM 1513 O O . ILE A 1 191 ? 12.273 1.905 -22.016 1 91 191 ILE A O 1
ATOM 1517 N N . THR A 1 192 ? 11.797 2.957 -20.094 1 90.88 192 THR A N 1
ATOM 1518 C CA . THR A 1 192 ? 12.641 2.078 -19.297 1 90.88 192 THR A CA 1
ATOM 1519 C C . THR A 1 192 ? 11.922 0.774 -18.969 1 90.88 192 THR A C 1
ATOM 1521 O O . THR A 1 192 ? 12.531 -0.296 -18.969 1 90.88 192 THR A O 1
ATOM 1524 N N . GLU A 1 193 ? 10.641 0.779 -18.703 1 91.75 193 GLU A N 1
ATOM 1525 C CA . GLU A 1 193 ? 9.898 -0.396 -18.266 1 91.75 193 GLU A CA 1
ATOM 1526 C C . GLU A 1 193 ? 9.078 -1.002 -19.391 1 91.75 193 GLU A C 1
ATOM 1528 O O . GLU A 1 193 ? 8.656 -2.156 -19.312 1 91.75 193 GLU A O 1
ATOM 1533 N N . GLY A 1 194 ? 8.742 -0.176 -20.453 1 90.69 194 GLY A N 1
ATOM 1534 C CA . GLY A 1 194 ? 7.934 -0.671 -21.547 1 90.69 194 GLY A CA 1
ATOM 1535 C C . GLY A 1 194 ? 6.441 -0.557 -21.297 1 90.69 194 GLY A C 1
ATOM 1536 O O . GLY A 1 194 ? 5.637 -1.179 -21.984 1 90.69 194 GLY A O 1
ATOM 1537 N N . TRP A 1 195 ? 6.09 0.143 -20.203 1 92.19 195 TRP A N 1
ATOM 1538 C CA . TRP A 1 195 ? 4.68 0.395 -19.906 1 92.19 195 TRP A CA 1
ATOM 1539 C C . TRP A 1 195 ? 4.09 1.388 -20.906 1 92.19 195 TRP A C 1
ATOM 1541 O O . TRP A 1 195 ? 4.824 2.152 -21.547 1 92.19 195 TRP A O 1
ATOM 1551 N N . SER A 1 196 ? 2.834 1.316 -21.141 1 93.94 196 SER A N 1
ATOM 1552 C CA . SER A 1 196 ? 2.189 2.391 -21.875 1 93.94 196 SER A CA 1
ATOM 1553 C C . SER A 1 196 ? 2.24 3.707 -21.109 1 93.94 196 SER A C 1
ATOM 1555 O O . SER A 1 196 ? 2.459 3.715 -19.906 1 93.94 196 SER A O 1
ATOM 1557 N N . TYR A 1 197 ? 2.135 4.762 -21.828 1 94.94 197 TYR A N 1
ATOM 1558 C CA . TYR A 1 197 ? 2.182 6.074 -21.188 1 94.94 197 TYR A CA 1
ATOM 1559 C C . TYR A 1 197 ? 1.086 6.211 -20.141 1 94.94 197 TYR A C 1
ATOM 1561 O O . TYR A 1 197 ? 1.321 6.75 -19.047 1 94.94 197 TYR A O 1
ATOM 1569 N N . SER A 1 198 ? -0.082 5.691 -20.453 1 94.5 198 SER A N 1
ATOM 1570 C CA . SER A 1 198 ? -1.191 5.766 -19.5 1 94.5 198 SER A CA 1
ATOM 1571 C C . SER A 1 198 ? -0.909 4.941 -18.25 1 94.5 198 SER A C 1
ATOM 1573 O O . SER A 1 198 ? -1.254 5.348 -17.141 1 94.5 198 SER A O 1
ATOM 1575 N N . GLU A 1 199 ? -0.265 3.822 -18.438 1 94.75 199 GLU A N 1
ATOM 1576 C CA . GLU A 1 199 ? 0.127 2.992 -17.297 1 94.75 199 GLU A CA 1
ATOM 1577 C C . GLU A 1 199 ? 1.174 3.693 -16.438 1 94.75 199 GLU A C 1
ATOM 1579 O O . GLU A 1 199 ? 1.184 3.541 -15.219 1 94.75 199 GLU A O 1
ATOM 1584 N N . GLY A 1 200 ? 2.006 4.395 -17.172 1 95.56 200 GLY A N 1
ATOM 1585 C CA . GLY A 1 200 ? 2.986 5.18 -16.438 1 95.56 200 GLY A CA 1
ATOM 1586 C C . GLY A 1 200 ? 2.359 6.25 -15.562 1 95.56 200 GLY A C 1
ATOM 1587 O O . GLY A 1 200 ? 2.773 6.445 -14.422 1 95.56 200 GLY A O 1
ATOM 1588 N N . ILE A 1 201 ? 1.379 6.918 -16.094 1 95.88 201 ILE A N 1
ATOM 1589 C CA . ILE A 1 201 ? 0.667 7.945 -15.336 1 95.88 201 ILE A CA 1
ATOM 1590 C C . ILE A 1 201 ? -0.055 7.309 -14.148 1 95.88 201 ILE A C 1
ATOM 1592 O O . ILE A 1 201 ? -0.033 7.848 -13.039 1 95.88 201 ILE A O 1
ATOM 1596 N N . TYR A 1 202 ? -0.684 6.172 -14.438 1 96.38 202 TYR A N 1
ATOM 1597 C CA . TYR A 1 202 ? -1.384 5.422 -13.406 1 96.38 202 TYR A CA 1
ATOM 1598 C C . TYR A 1 202 ? -0.437 5.043 -12.273 1 96.38 202 TYR A C 1
ATOM 1600 O O . TYR A 1 202 ? -0.721 5.309 -11.102 1 96.38 202 TYR A O 1
ATOM 1608 N N . PHE A 1 203 ? 0.7 4.559 -12.617 1 96.56 203 PHE A N 1
ATOM 1609 C CA . PHE A 1 203 ? 1.699 4.152 -11.641 1 96.56 203 PHE A CA 1
ATOM 1610 C C . PHE A 1 203 ? 2.184 5.352 -10.836 1 96.56 203 PHE A C 1
ATOM 1612 O O . PHE A 1 203 ? 2.273 5.289 -9.609 1 96.56 203 PHE A O 1
ATOM 1619 N N . ALA A 1 204 ? 2.514 6.383 -11.547 1 96.62 204 ALA A N 1
ATOM 1620 C CA . ALA A 1 204 ? 3.041 7.578 -10.891 1 96.62 204 ALA A CA 1
ATOM 1621 C C . ALA A 1 204 ? 2.027 8.156 -9.906 1 96.62 204 ALA A C 1
ATOM 1623 O O . ALA A 1 204 ? 2.377 8.5 -8.773 1 96.62 204 ALA A O 1
ATOM 1624 N N . PHE A 1 205 ? 0.837 8.219 -10.297 1 96.38 205 PHE A N 1
ATOM 1625 C CA . PHE A 1 205 ? -0.201 8.781 -9.438 1 96.38 205 PHE A CA 1
ATOM 1626 C C . PHE A 1 205 ? -0.423 7.898 -8.211 1 96.38 205 PHE A C 1
ATOM 1628 O O . PHE A 1 205 ? -0.492 8.398 -7.09 1 96.38 205 PHE A O 1
ATOM 1635 N N . ILE A 1 206 ? -0.546 6.613 -8.383 1 97.06 206 ILE A N 1
ATOM 1636 C CA . ILE A 1 206 ? -0.799 5.66 -7.312 1 97.06 206 ILE A CA 1
ATOM 1637 C C . ILE A 1 206 ? 0.369 5.672 -6.328 1 97.06 206 ILE A C 1
ATOM 1639 O O . ILE A 1 206 ? 0.167 5.574 -5.113 1 97.06 206 ILE A O 1
ATOM 1643 N N . THR A 1 207 ? 1.52 5.832 -6.855 1 96.88 207 THR A N 1
ATOM 1644 C CA . THR A 1 207 ? 2.707 5.871 -6.008 1 96.88 207 THR A CA 1
ATOM 1645 C C . THR A 1 207 ? 2.771 7.18 -5.227 1 96.88 207 THR A C 1
ATOM 1647 O O . THR A 1 207 ? 2.965 7.168 -4.008 1 96.88 207 THR A O 1
ATOM 1650 N N . LEU A 1 208 ? 2.547 8.289 -5.875 1 96.12 208 LEU A N 1
ATOM 1651 C CA . LEU A 1 208 ? 2.695 9.586 -5.227 1 96.12 208 LEU A CA 1
ATOM 1652 C C . LEU A 1 208 ? 1.529 9.859 -4.285 1 96.12 208 LEU A C 1
ATOM 1654 O O . LEU A 1 208 ? 1.637 10.695 -3.383 1 96.12 208 LEU A O 1
ATOM 1658 N N . SER A 1 209 ? 0.397 9.195 -4.5 1 95.69 209 SER A N 1
ATOM 1659 C CA . SER A 1 209 ? -0.7 9.281 -3.543 1 95.69 209 SER A CA 1
ATOM 1660 C C . SER A 1 209 ? -0.504 8.305 -2.389 1 95.69 209 SER A C 1
ATOM 1662 O O . SER A 1 209 ? -1.369 8.18 -1.519 1 95.69 209 SER A O 1
ATOM 1664 N N . THR A 1 210 ? 0.569 7.48 -2.385 1 96.12 210 THR A N 1
ATOM 1665 C CA . THR A 1 210 ? 1.05 6.555 -1.365 1 96.12 210 THR A CA 1
ATOM 1666 C C . THR A 1 210 ? 0.124 5.348 -1.254 1 96.12 210 THR A C 1
ATOM 1668 O O . THR A 1 210 ? 0.116 4.656 -0.232 1 96.12 210 THR A O 1
ATOM 1671 N N . ILE A 1 211 ? -0.749 5.074 -2.219 1 96.12 211 ILE A N 1
ATOM 1672 C CA . ILE A 1 211 ? -1.608 3.896 -2.23 1 96.12 211 ILE A CA 1
ATOM 1673 C C . ILE A 1 211 ? -0.764 2.645 -2.453 1 96.12 211 ILE A C 1
ATOM 1675 O O . ILE A 1 211 ? -0.729 1.752 -1.602 1 96.12 211 ILE A O 1
ATOM 1679 N N . GLY A 1 212 ? -0.047 2.541 -3.582 1 94.25 212 GLY A N 1
ATOM 1680 C CA . GLY A 1 212 ? 0.842 1.436 -3.898 1 94.25 212 GLY A CA 1
ATOM 1681 C C . GLY A 1 212 ? 0.122 0.106 -4.023 1 94.25 212 GLY A C 1
ATOM 1682 O O . GLY A 1 212 ? -0.002 -0.632 -3.041 1 94.25 212 GLY A O 1
ATOM 1683 N N . PHE A 1 213 ? -0.253 -0.356 -5.16 1 92.12 213 PHE A N 1
ATOM 1684 C CA . PHE A 1 213 ? -0.938 -1.627 -5.367 1 92.12 213 PHE A CA 1
ATOM 1685 C C . PHE A 1 213 ? 0.066 -2.754 -5.582 1 92.12 213 PHE A C 1
ATOM 1687 O O . PHE A 1 213 ? -0.243 -3.922 -5.34 1 92.12 213 PHE A O 1
ATOM 1694 N N . GLY A 1 214 ? 1.176 -2.4 -6.137 1 89.12 214 GLY A N 1
ATOM 1695 C CA . GLY A 1 214 ? 2.197 -3.402 -6.395 1 89.12 214 GLY A CA 1
ATOM 1696 C C . GLY A 1 214 ? 2.041 -4.082 -7.742 1 89.12 214 GLY A C 1
ATOM 1697 O O . GLY A 1 214 ? 2.732 -5.062 -8.031 1 89.12 214 GLY A O 1
ATOM 1698 N N . ASP A 1 215 ? 1.06 -3.643 -8.562 1 87.44 215 ASP A N 1
ATOM 1699 C CA . ASP A 1 215 ? 0.88 -4.207 -9.891 1 87.44 215 ASP A CA 1
ATOM 1700 C C . ASP A 1 215 ? 1.986 -3.746 -10.844 1 87.44 215 ASP A C 1
ATOM 1702 O O . ASP A 1 215 ? 2.449 -4.516 -11.688 1 87.44 215 ASP A O 1
ATOM 1706 N N . TYR A 1 216 ? 2.379 -2.535 -10.664 1 86.62 216 TYR A N 1
ATOM 1707 C CA . TYR A 1 216 ? 3.525 -1.997 -11.383 1 86.62 216 TYR A CA 1
ATOM 1708 C C . TYR A 1 216 ? 4.656 -1.646 -10.422 1 86.62 216 TYR A C 1
ATOM 1710 O O . TYR A 1 216 ? 4.48 -0.835 -9.516 1 86.62 216 TYR A O 1
ATOM 1718 N N . VAL A 1 217 ? 5.719 -2.412 -10.562 1 82.38 217 VAL A N 1
ATOM 1719 C CA . VAL A 1 217 ? 6.883 -2.148 -9.719 1 82.38 217 VAL A CA 1
ATOM 1720 C C . VAL A 1 217 ? 8.117 -1.92 -10.594 1 82.38 217 VAL A C 1
ATOM 1722 O O . VAL A 1 217 ? 8.336 -2.645 -11.57 1 82.38 217 VAL A O 1
ATOM 1725 N N . VAL A 1 218 ? 8.844 -0.98 -10.242 1 87.56 218 VAL A N 1
ATOM 1726 C CA . VAL A 1 218 ? 9.977 -0.561 -11.07 1 87.56 218 VAL A CA 1
ATOM 1727 C C . VAL A 1 218 ? 11.109 -1.572 -10.938 1 87.56 218 VAL A C 1
ATOM 1729 O O . VAL A 1 218 ? 11.383 -2.08 -9.844 1 87.56 218 VAL A O 1
ATOM 1732 N N . GLY A 1 219 ? 11.742 -1.954 -12.039 1 80.75 219 GLY A N 1
ATOM 1733 C CA . GLY A 1 219 ? 12.977 -2.717 -12.062 1 80.75 219 GLY A CA 1
ATOM 1734 C C . GLY A 1 219 ? 12.766 -4.207 -11.867 1 80.75 219 GLY A C 1
ATOM 1735 O O . GLY A 1 219 ? 13.648 -4.906 -11.375 1 80.75 219 GLY A O 1
ATOM 1736 N N . LYS A 1 220 ? 11.578 -4.75 -12.078 1 75.31 220 LYS A N 1
ATOM 1737 C CA . LYS A 1 220 ? 11.328 -6.156 -11.805 1 75.31 220 LYS A CA 1
ATOM 1738 C C . LYS A 1 220 ? 11.055 -6.934 -13.086 1 75.31 220 LYS A C 1
ATOM 1740 O O . LYS A 1 220 ? 10.875 -8.156 -13.055 1 75.31 220 LYS A O 1
ATOM 1745 N N . GLN A 1 221 ? 11.18 -6.266 -14.148 1 73.62 221 GLN A N 1
ATOM 1746 C CA . GLN A 1 221 ? 10.969 -6.988 -15.391 1 73.62 221 GLN A CA 1
ATOM 1747 C C . GLN A 1 221 ? 12.195 -7.828 -15.758 1 73.62 221 GLN A C 1
ATOM 1749 O O . GLN A 1 221 ? 13.297 -7.305 -15.875 1 73.62 221 GLN A O 1
ATOM 1754 N N . PRO A 1 222 ? 12.016 -9.117 -15.812 1 67.12 222 PRO A N 1
ATOM 1755 C CA . PRO A 1 222 ? 13.148 -10.031 -16.031 1 67.12 222 PRO A CA 1
ATOM 1756 C C . PRO A 1 222 ? 13.852 -9.789 -17.359 1 67.12 222 PRO A C 1
ATOM 1758 O O . PRO A 1 222 ? 15.055 -10.039 -17.484 1 67.12 222 PRO A O 1
ATOM 1761 N N . ASP A 1 223 ? 13.18 -9.336 -18.375 1 70.19 223 ASP A N 1
ATOM 1762 C CA . ASP A 1 223 ? 13.742 -9.266 -19.719 1 70.19 223 ASP A CA 1
ATOM 1763 C C . ASP A 1 223 ? 14.391 -7.91 -19.984 1 70.19 223 ASP A C 1
ATOM 1765 O O . ASP A 1 223 ? 14.883 -7.648 -21.078 1 70.19 223 ASP A O 1
ATOM 1769 N N . ARG A 1 224 ? 14.484 -7.211 -18.922 1 77.81 224 ARG A N 1
ATOM 1770 C CA . ARG A 1 224 ? 15.023 -5.875 -19.141 1 77.81 224 ARG A CA 1
ATOM 1771 C C . ARG A 1 224 ? 16.25 -5.625 -18.281 1 77.81 224 ARG A C 1
ATOM 1773 O O . ARG A 1 224 ? 16.344 -6.117 -17.156 1 77.81 224 ARG A O 1
ATOM 1780 N N . ASN A 1 225 ? 17.188 -4.969 -18.891 1 79.06 225 ASN A N 1
ATOM 1781 C CA . ASN A 1 225 ? 18.391 -4.547 -18.172 1 79.06 225 ASN A CA 1
ATOM 1782 C C . ASN A 1 225 ? 18.266 -3.113 -17.672 1 79.06 225 ASN A C 1
ATOM 1784 O O . ASN A 1 225 ? 18.094 -2.182 -18.453 1 79.06 225 ASN A O 1
ATOM 1788 N N . TYR A 1 226 ? 18.312 -3.035 -16.422 1 82.81 226 TYR A N 1
ATOM 1789 C CA . TYR A 1 226 ? 18.172 -1.72 -15.805 1 82.81 226 TYR A CA 1
ATOM 1790 C C . TYR A 1 226 ? 19.547 -1.151 -15.438 1 82.81 226 TYR A C 1
ATOM 1792 O O . TYR A 1 226 ? 20.484 -1.902 -15.141 1 82.81 226 TYR A O 1
ATOM 1800 N N . PHE A 1 227 ? 19.641 0.151 -15.586 1 82.56 227 PHE A N 1
ATOM 1801 C CA . PHE A 1 227 ? 20.875 0.774 -15.117 1 82.56 227 PHE A CA 1
ATOM 1802 C C . PHE A 1 227 ? 20.938 0.766 -13.594 1 82.56 227 PHE A C 1
ATOM 1804 O O . PHE A 1 227 ? 19.906 0.729 -12.922 1 82.56 227 PHE A O 1
ATOM 1811 N N . SER A 1 228 ? 22.125 0.709 -13.016 1 78.12 228 SER A N 1
ATOM 1812 C CA . SER A 1 228 ? 22.406 0.452 -11.609 1 78.12 228 SER A CA 1
ATOM 1813 C C . SER A 1 228 ? 21.734 1.477 -10.703 1 78.12 228 SER A C 1
ATOM 1815 O O . SER A 1 228 ? 21.266 1.143 -9.609 1 78.12 228 SER A O 1
ATOM 1817 N N . TYR A 1 229 ? 21.453 2.699 -11.188 1 83.62 229 TYR A N 1
ATOM 1818 C CA . TYR A 1 229 ? 20.938 3.744 -10.312 1 83.62 229 TYR A CA 1
ATOM 1819 C C . TYR A 1 229 ? 19.484 4.035 -10.602 1 83.62 229 TYR A C 1
ATOM 1821 O O . TYR A 1 229 ? 18.938 5.047 -10.156 1 83.62 229 TYR A O 1
ATOM 1829 N N . TYR A 1 230 ? 18.828 3.133 -11.297 1 88.94 230 TYR A N 1
ATOM 1830 C CA . TYR A 1 230 ? 17.438 3.348 -11.703 1 88.94 230 TYR A CA 1
ATOM 1831 C C . TYR A 1 230 ? 16.516 3.432 -10.492 1 88.94 230 TYR A C 1
ATOM 1833 O O . TYR A 1 230 ? 15.766 4.395 -10.344 1 88.94 230 TYR A O 1
ATOM 1841 N N . ARG A 1 231 ? 16.688 2.568 -9.586 1 87.31 231 ARG A N 1
ATOM 1842 C CA . ARG A 1 231 ? 15.82 2.525 -8.406 1 87.31 231 ARG A CA 1
ATOM 1843 C C . ARG A 1 231 ? 16.078 3.715 -7.492 1 87.31 231 ARG A C 1
ATOM 1845 O O . ARG A 1 231 ? 15.156 4.246 -6.875 1 87.31 231 ARG A O 1
ATOM 1852 N N . THR A 1 232 ? 17.266 4.07 -7.402 1 85.56 232 THR A N 1
ATOM 1853 C CA . THR A 1 232 ? 17.625 5.234 -6.602 1 85.56 232 THR A CA 1
ATOM 1854 C C . THR A 1 232 ? 16.984 6.5 -7.172 1 85.56 232 THR A C 1
ATOM 1856 O O . THR A 1 232 ? 16.469 7.332 -6.422 1 85.56 232 THR A O 1
ATOM 1859 N N . LEU A 1 233 ? 17.016 6.566 -8.477 1 88.88 233 LEU A N 1
ATOM 1860 C CA . LEU A 1 233 ? 16.406 7.719 -9.133 1 88.88 233 LEU A CA 1
ATOM 1861 C C . LEU A 1 233 ? 14.906 7.762 -8.883 1 88.88 233 LEU A C 1
ATOM 1863 O O . LEU A 1 233 ? 14.344 8.836 -8.641 1 88.88 233 LEU A O 1
ATOM 1867 N N . VAL A 1 234 ? 14.312 6.609 -8.945 1 93.38 234 VAL A N 1
ATOM 1868 C CA . VAL A 1 234 ? 12.875 6.531 -8.703 1 93.38 234 VAL A CA 1
ATOM 1869 C C . VAL A 1 234 ? 12.578 6.895 -7.25 1 93.38 234 VAL A C 1
ATOM 1871 O O . VAL A 1 234 ? 11.602 7.594 -6.965 1 93.38 234 VAL A O 1
ATOM 1874 N N . ALA A 1 235 ? 13.438 6.461 -6.344 1 91.19 235 ALA A N 1
ATOM 1875 C CA . ALA A 1 235 ? 13.273 6.793 -4.934 1 91.19 235 ALA A CA 1
ATOM 1876 C C . ALA A 1 235 ? 13.359 8.305 -4.711 1 91.19 235 ALA A C 1
ATOM 1878 O O . ALA A 1 235 ? 12.57 8.867 -3.955 1 91.19 235 ALA A O 1
ATOM 1879 N N . ILE A 1 236 ? 14.281 8.883 -5.363 1 89.75 236 ILE A N 1
ATOM 1880 C CA . ILE A 1 236 ? 14.445 10.328 -5.273 1 89.75 236 ILE A CA 1
ATOM 1881 C C . ILE A 1 236 ? 13.219 11.023 -5.848 1 89.75 236 ILE A C 1
ATOM 1883 O O . ILE A 1 236 ? 12.719 11.992 -5.27 1 89.75 236 ILE A O 1
ATOM 1887 N N . TRP A 1 237 ? 12.742 10.547 -7 1 94.69 237 TRP A N 1
ATOM 1888 C CA . TRP A 1 237 ? 11.531 11.078 -7.609 1 94.69 237 TRP A CA 1
ATOM 1889 C C . TRP A 1 237 ? 10.352 10.984 -6.645 1 94.69 237 TRP A C 1
ATOM 1891 O O . TRP A 1 237 ? 9.578 11.93 -6.496 1 94.69 237 TRP A O 1
ATOM 1901 N N . ILE A 1 238 ? 10.219 9.906 -5.941 1 95.31 238 ILE A N 1
ATOM 1902 C CA . ILE A 1 238 ? 9.133 9.695 -4.992 1 95.31 238 ILE A CA 1
ATOM 1903 C C . ILE A 1 238 ? 9.242 10.703 -3.848 1 95.31 238 ILE A C 1
ATOM 1905 O O . ILE A 1 238 ? 8.258 11.352 -3.484 1 95.31 238 ILE A O 1
ATOM 1909 N N . LEU A 1 239 ? 10.445 10.859 -3.348 1 91.88 239 LEU A N 1
ATOM 1910 C CA . LEU A 1 239 ? 10.688 11.758 -2.225 1 91.88 239 LEU A CA 1
ATOM 1911 C C . LEU A 1 239 ? 10.312 13.195 -2.588 1 91.88 239 LEU A C 1
ATOM 1913 O O . LEU A 1 239 ? 9.586 13.859 -1.851 1 91.88 239 LEU A O 1
ATOM 1917 N N . PHE A 1 240 ? 10.711 13.625 -3.691 1 92.5 240 PHE A N 1
ATOM 1918 C CA . PHE A 1 240 ? 10.453 15 -4.109 1 92.5 240 PHE A CA 1
ATOM 1919 C C . PHE A 1 240 ? 8.992 15.18 -4.508 1 92.5 240 PHE A C 1
ATOM 1921 O O . PHE A 1 240 ? 8.414 16.25 -4.301 1 92.5 240 PHE A O 1
ATOM 1928 N N . GLY A 1 241 ? 8.508 14.18 -5.129 1 95 241 GLY A N 1
ATOM 1929 C CA . GLY A 1 241 ? 7.09 14.227 -5.449 1 95 241 GLY A CA 1
ATOM 1930 C C . GLY A 1 241 ? 6.207 14.336 -4.219 1 95 241 GLY A C 1
ATOM 1931 O O . GLY A 1 241 ? 5.281 15.148 -4.18 1 95 241 GLY A O 1
ATOM 1932 N N . LEU A 1 242 ? 6.516 13.531 -3.238 1 94.75 242 LEU A N 1
ATOM 1933 C CA . LEU A 1 242 ? 5.762 13.562 -1.99 1 94.75 242 LEU A CA 1
ATOM 1934 C C . LEU A 1 242 ? 5.93 14.914 -1.294 1 94.75 242 LEU A C 1
ATOM 1936 O O . LEU A 1 242 ? 4.977 15.438 -0.713 1 94.75 242 LEU A O 1
ATOM 1940 N N . ALA A 1 243 ? 7.117 15.422 -1.342 1 92.25 243 ALA A N 1
ATOM 1941 C CA . ALA A 1 243 ? 7.363 16.734 -0.758 1 92.25 243 ALA A CA 1
ATOM 1942 C C . ALA A 1 243 ? 6.539 17.812 -1.46 1 92.25 243 ALA A C 1
ATOM 1944 O O . ALA A 1 243 ? 5.988 18.703 -0.811 1 92.25 243 ALA A O 1
ATOM 1945 N N . TRP A 1 244 ? 6.492 17.703 -2.727 1 91.38 244 TRP A N 1
ATOM 1946 C CA . TRP A 1 244 ? 5.707 18.641 -3.518 1 91.38 244 TRP A CA 1
ATOM 1947 C C . TRP A 1 244 ? 4.23 18.562 -3.16 1 91.38 244 TRP A C 1
ATOM 1949 O O . TRP A 1 244 ? 3.557 19.578 -3.018 1 91.38 244 TRP A O 1
ATOM 1959 N N . ILE A 1 245 ? 3.725 17.391 -2.949 1 89.69 245 ILE A N 1
ATOM 1960 C CA . ILE A 1 245 ? 2.322 17.203 -2.588 1 89.69 245 ILE A CA 1
ATOM 1961 C C . ILE A 1 245 ? 2.074 17.75 -1.184 1 89.69 245 ILE A C 1
ATOM 1963 O O . ILE A 1 245 ? 1.048 18.391 -0.93 1 89.69 245 ILE A O 1
ATOM 1967 N N . ALA A 1 246 ? 2.977 17.469 -0.334 1 83.38 246 ALA A N 1
ATOM 1968 C CA . ALA A 1 246 ? 2.854 17.969 1.034 1 83.38 246 ALA A CA 1
ATOM 1969 C C . ALA A 1 246 ? 2.791 19.5 1.059 1 83.38 246 ALA A C 1
ATOM 1971 O O . ALA A 1 246 ? 2.059 20.078 1.861 1 83.38 246 ALA A O 1
ATOM 1972 N N . LEU A 1 247 ? 3.514 20.078 0.185 1 80.56 247 LEU A N 1
ATOM 1973 C CA . LEU A 1 247 ? 3.52 21.531 0.082 1 80.56 247 LEU A CA 1
ATOM 1974 C C . LEU A 1 247 ? 2.166 22.047 -0.397 1 80.56 247 LEU A C 1
ATOM 1976 O O . LEU A 1 247 ? 1.693 23.094 0.067 1 80.56 247 LEU A O 1
ATOM 1980 N N . LEU A 1 248 ? 1.579 21.328 -1.238 1 77.44 248 LEU A N 1
ATOM 1981 C CA . LEU A 1 248 ? 0.285 21.734 -1.782 1 77.44 248 LEU A CA 1
ATOM 1982 C C . LEU A 1 248 ? -0.788 21.719 -0.698 1 77.44 248 LEU A C 1
ATOM 1984 O O . LEU A 1 248 ? -1.688 22.562 -0.697 1 77.44 248 LEU A O 1
ATOM 1988 N N . PHE A 1 249 ? -0.668 20.828 0.27 1 70.62 249 PHE A N 1
ATOM 1989 C CA . PHE A 1 249 ? -1.658 20.719 1.336 1 70.62 249 PHE A CA 1
ATOM 1990 C C . PHE A 1 249 ? -1.402 21.766 2.412 1 70.62 249 PHE A C 1
ATOM 1992 O O . PHE A 1 249 ? -2.299 22.109 3.189 1 70.62 249 PHE A O 1
ATOM 1999 N N . ASN A 1 250 ? -0.224 22.297 2.43 1 62.81 250 ASN A N 1
ATOM 2000 C CA . ASN A 1 250 ? 0.096 23.297 3.438 1 62.81 250 ASN A CA 1
ATOM 2001 C C . ASN A 1 250 ? -0.084 24.703 2.893 1 62.81 250 ASN A C 1
ATOM 2003 O O . ASN A 1 250 ? 0.073 25.688 3.629 1 62.81 250 ASN A O 1
ATOM 2007 N N . LEU A 1 251 ? -0.222 24.953 1.63 1 56.09 251 LEU A N 1
ATOM 2008 C CA . LEU A 1 251 ? -0.494 26.266 1.073 1 56.09 251 LEU A CA 1
ATOM 2009 C C . LEU A 1 251 ? -1.971 26.625 1.213 1 56.09 251 LEU A C 1
ATOM 2011 O O . LEU A 1 251 ? -2.84 25.766 1.025 1 56.09 251 LEU A O 1
ATOM 2015 N N . ARG B 1 1 ? -28.391 28.188 16.797 1 50.59 1 ARG B N 1
ATOM 2016 C CA . ARG B 1 1 ? -28.391 28.203 15.328 1 50.59 1 ARG B CA 1
ATOM 2017 C C . ARG B 1 1 ? -27.062 27.703 14.781 1 50.59 1 ARG B C 1
ATOM 2019 O O . ARG B 1 1 ? -27.031 26.875 13.867 1 50.59 1 ARG B O 1
ATOM 2026 N N . ALA B 1 2 ? -25.922 28.203 15.234 1 58.19 2 ALA B N 1
ATOM 2027 C CA . ALA B 1 2 ? -24.578 27.797 14.82 1 58.19 2 ALA B CA 1
ATOM 2028 C C . ALA B 1 2 ? -24.328 26.328 15.109 1 58.19 2 ALA B C 1
ATOM 2030 O O . ALA B 1 2 ? -23.703 25.625 14.312 1 58.19 2 ALA B O 1
ATOM 2031 N N . MET B 1 3 ? -24.875 25.75 16.109 1 59.94 3 MET B N 1
ATOM 2032 C CA . MET B 1 3 ? -24.703 24.344 16.484 1 59.94 3 MET B CA 1
ATOM 2033 C C . MET B 1 3 ? -25.469 23.438 15.531 1 59.94 3 MET B C 1
ATOM 2035 O O . MET B 1 3 ? -24.953 22.375 15.148 1 59.94 3 MET B O 1
ATOM 2039 N N . CYS B 1 4 ? -26.766 23.859 15.18 1 61.44 4 CYS B N 1
ATOM 2040 C CA . CYS B 1 4 ? -27.562 23.078 14.242 1 61.44 4 CYS B CA 1
ATOM 2041 C C . CYS B 1 4 ? -26.891 23.047 12.867 1 61.44 4 CYS B C 1
ATOM 2043 O O . CYS B 1 4 ? -26.969 22.031 12.164 1 61.44 4 CYS B O 1
ATOM 2045 N N . SER B 1 5 ? -26.219 24.109 12.578 1 70.75 5 SER B N 1
ATOM 2046 C CA . SER B 1 5 ? -25.547 24.203 11.289 1 70.75 5 SER B CA 1
ATOM 2047 C C . SER B 1 5 ? -24.328 23.297 11.234 1 70.75 5 SER B C 1
ATOM 2049 O O . SER B 1 5 ? -24.094 22.625 10.227 1 70.75 5 SER B O 1
ATOM 2051 N N . GLY B 1 6 ? -23.75 23.078 12.289 1 74.88 6 GLY B N 1
ATOM 2052 C CA . GLY B 1 6 ? -22.594 22.203 12.375 1 74.88 6 GLY B CA 1
ATOM 2053 C C . GLY B 1 6 ? -22.953 20.734 12.258 1 74.88 6 GLY B C 1
ATOM 2054 O O . GLY B 1 6 ? -22.281 19.969 11.562 1 74.88 6 GLY B O 1
ATOM 2055 N N . LYS B 1 7 ? -24.156 20.484 12.867 1 81.38 7 LYS B N 1
ATOM 2056 C CA . LYS B 1 7 ? -24.641 19.109 12.797 1 81.38 7 LYS B CA 1
ATOM 2057 C C . LYS B 1 7 ? -25.109 18.766 11.391 1 81.38 7 LYS B C 1
ATOM 2059 O O . LYS B 1 7 ? -24.875 17.656 10.906 1 81.38 7 LYS B O 1
ATOM 2064 N N . LEU B 1 8 ? -25.734 19.672 10.812 1 84.31 8 LEU B N 1
ATOM 2065 C CA . LEU B 1 8 ? -26.219 19.469 9.453 1 84.31 8 LEU B CA 1
ATOM 2066 C C . LEU B 1 8 ? -25.047 19.328 8.484 1 84.31 8 LEU B C 1
ATOM 2068 O O . LEU B 1 8 ? -25.078 18.469 7.594 1 84.31 8 LEU B O 1
ATOM 2072 N N . GLN B 1 9 ? -24.047 20.094 8.727 1 87.62 9 GLN B N 1
ATOM 2073 C CA . GLN B 1 9 ? -22.875 20.031 7.875 1 87.62 9 GLN B CA 1
ATOM 2074 C C . GLN B 1 9 ? -22.141 18.703 8.047 1 87.62 9 GLN B C 1
ATOM 2076 O O . GLN B 1 9 ? -21.688 18.109 7.062 1 87.62 9 GLN B O 1
ATOM 2081 N N . THR B 1 10 ? -22.094 18.281 9.227 1 88.44 10 THR B N 1
ATOM 2082 C CA . THR B 1 10 ? -21.453 16.984 9.492 1 88.44 10 THR B CA 1
ATOM 2083 C C . THR B 1 10 ? -22.266 15.844 8.891 1 88.44 10 THR B C 1
ATOM 2085 O O . THR B 1 10 ? -21.703 14.914 8.312 1 88.44 10 THR B O 1
ATOM 2088 N N . GLY B 1 11 ? -23.562 15.953 9.031 1 90.5 11 GLY B N 1
ATOM 2089 C CA . GLY B 1 11 ? -24.422 14.953 8.422 1 90.5 11 GLY B CA 1
ATOM 2090 C C . GLY B 1 11 ? -24.281 14.891 6.91 1 90.5 11 GLY B C 1
ATOM 2091 O O . GLY B 1 11 ? -24.25 13.805 6.328 1 90.5 11 GLY B O 1
ATOM 2092 N N . LEU B 1 12 ? -24.172 15.984 6.297 1 92.19 12 LEU B N 1
ATOM 2093 C CA . LEU B 1 12 ? -24.016 16.062 4.852 1 92.19 12 LEU B CA 1
ATOM 2094 C C . LEU B 1 12 ? -22.656 15.5 4.422 1 92.19 12 LEU B C 1
ATOM 2096 O O . LEU B 1 12 ? -22.562 14.844 3.385 1 92.19 12 LEU B O 1
ATOM 2100 N N . LEU B 1 13 ? -21.656 15.758 5.191 1 93.38 13 LEU B N 1
ATOM 2101 C CA . LEU B 1 13 ? -20.328 15.234 4.898 1 93.38 13 LEU B CA 1
ATOM 2102 C C . LEU B 1 13 ? -20.297 13.719 4.984 1 93.38 13 LEU B C 1
ATOM 2104 O O . LEU B 1 13 ? -19.75 13.047 4.105 1 93.38 13 LEU B O 1
ATOM 2108 N N . VAL B 1 14 ? -20.969 13.211 6.039 1 92.19 14 VAL B N 1
ATOM 2109 C CA . VAL B 1 14 ? -21.016 11.766 6.238 1 92.19 14 VAL B CA 1
ATOM 2110 C C . VAL B 1 14 ? -21.812 11.109 5.105 1 92.19 14 VAL B C 1
ATOM 2112 O O . VAL B 1 14 ? -21.359 10.133 4.512 1 92.19 14 VAL B O 1
ATOM 2115 N N . ALA B 1 15 ? -22.922 11.68 4.816 1 94.12 15 ALA B N 1
ATOM 2116 C CA . ALA B 1 15 ? -23.75 11.148 3.738 1 94.12 15 ALA B CA 1
ATOM 2117 C C . ALA B 1 15 ? -23.047 11.258 2.393 1 94.12 15 ALA B C 1
ATOM 2119 O O . ALA B 1 15 ? -23.062 10.312 1.596 1 94.12 15 ALA B O 1
ATOM 2120 N N . GLY B 1 16 ? -22.469 12.383 2.16 1 95.56 16 GLY B N 1
ATOM 2121 C CA . GLY B 1 16 ? -21.719 12.57 0.928 1 95.56 16 GLY B CA 1
ATOM 2122 C C . GLY B 1 16 ? -20.547 11.609 0.784 1 95.56 16 GLY B C 1
ATOM 2123 O O . GLY B 1 16 ? -20.297 11.086 -0.304 1 95.56 16 GLY B O 1
ATOM 2124 N N . TYR B 1 17 ? -19.859 11.406 1.85 1 95.88 17 TYR B N 1
ATOM 2125 C CA . TYR B 1 17 ? -18.734 10.469 1.854 1 95.88 17 TYR B CA 1
ATOM 2126 C C . TYR B 1 17 ? -19.203 9.055 1.542 1 95.88 17 TYR B C 1
ATOM 2128 O O . TYR B 1 17 ? -18.609 8.359 0.714 1 95.88 17 TYR B O 1
ATOM 2136 N N . PHE B 1 18 ? -20.266 8.656 2.143 1 94.94 18 PHE B N 1
ATOM 2137 C CA . PHE B 1 18 ? -20.812 7.32 1.936 1 94.94 18 PHE B CA 1
ATOM 2138 C C . PHE B 1 18 ? -21.312 7.152 0.505 1 94.94 18 PHE B C 1
ATOM 2140 O O . PHE B 1 18 ? -21.078 6.113 -0.118 1 94.94 18 PHE B O 1
ATOM 2147 N N . VAL B 1 19 ? -21.953 8.133 0.001 1 97.06 19 VAL B N 1
ATOM 2148 C CA . VAL B 1 19 ? -22.438 8.086 -1.377 1 97.06 19 VAL B CA 1
ATOM 2149 C C . VAL B 1 19 ? -21.25 8.008 -2.334 1 97.06 19 VAL B C 1
ATOM 2151 O O . VAL B 1 19 ? -21.281 7.262 -3.312 1 97.06 19 VAL B O 1
ATOM 2154 N N . TYR B 1 20 ? -20.234 8.781 -2.053 1 97.69 20 TYR B N 1
ATOM 2155 C CA . TYR B 1 20 ? -19.016 8.758 -2.871 1 97.69 20 TYR B CA 1
ATOM 2156 C C . TYR B 1 20 ? -18.422 7.355 -2.924 1 97.69 20 TYR B C 1
ATOM 2158 O O . TYR B 1 20 ? -18.047 6.875 -3.996 1 97.69 20 TYR B O 1
ATOM 2166 N N . LEU B 1 21 ? -18.375 6.676 -1.796 1 96.62 21 LEU B N 1
ATOM 2167 C CA . LEU B 1 21 ? -17.828 5.328 -1.727 1 96.62 21 LEU B CA 1
ATOM 2168 C C . LEU B 1 21 ? -18.734 4.332 -2.449 1 96.62 21 LEU B C 1
ATOM 2170 O O . LEU B 1 21 ? -18.234 3.434 -3.139 1 96.62 21 LEU B O 1
ATOM 2174 N N . LEU B 1 22 ? -20.031 4.504 -2.299 1 96.69 22 LEU B N 1
ATOM 2175 C CA . LEU B 1 22 ? -20.984 3.607 -2.953 1 96.69 22 LEU B CA 1
ATOM 2176 C C . LEU B 1 22 ? -20.891 3.74 -4.469 1 96.69 22 LEU B C 1
ATOM 2178 O O . LEU B 1 22 ? -20.891 2.736 -5.188 1 96.69 22 LEU B O 1
ATOM 2182 N N . VAL B 1 23 ? -20.812 4.98 -4.898 1 97.81 23 VAL B N 1
ATOM 2183 C CA . VAL B 1 23 ? -20.688 5.219 -6.332 1 97.81 23 VAL B CA 1
ATOM 2184 C C . VAL B 1 23 ? -19.375 4.633 -6.84 1 97.81 23 VAL B C 1
ATOM 2186 O O . VAL B 1 23 ? -19.344 3.984 -7.891 1 97.81 23 VAL B O 1
ATOM 2189 N N . GLY B 1 24 ? -18.281 4.852 -6.105 1 97.75 24 GLY B N 1
ATOM 2190 C CA . GLY B 1 24 ? -17.016 4.254 -6.48 1 97.75 24 GLY B CA 1
ATOM 2191 C C . GLY B 1 24 ? -17.062 2.738 -6.57 1 97.75 24 GLY B C 1
ATOM 2192 O O . GLY B 1 24 ? -16.562 2.148 -7.531 1 97.75 24 GLY B O 1
ATOM 2193 N N . ALA B 1 25 ? -17.688 2.127 -5.602 1 96.31 25 ALA B N 1
ATOM 2194 C CA . ALA B 1 25 ? -17.828 0.673 -5.578 1 96.31 25 ALA B CA 1
ATOM 2195 C C . ALA B 1 25 ? -18.594 0.173 -6.793 1 96.31 25 ALA B C 1
ATOM 2197 O O . ALA B 1 25 ? -18.203 -0.799 -7.438 1 96.31 25 ALA B O 1
ATOM 2198 N N . ALA B 1 26 ? -19.672 0.849 -7.102 1 97.31 26 ALA B N 1
ATOM 2199 C CA . ALA B 1 26 ? -20.516 0.456 -8.219 1 97.31 26 ALA B CA 1
ATOM 2200 C C . ALA B 1 26 ? -19.781 0.593 -9.547 1 97.31 26 ALA B C 1
ATOM 2202 O O . ALA B 1 26 ? -19.859 -0.285 -10.406 1 97.31 26 ALA B O 1
ATOM 2203 N N . VAL B 1 27 ? -19.078 1.653 -9.719 1 97.62 27 VAL B N 1
ATOM 2204 C CA . VAL B 1 27 ? -18.359 1.896 -10.969 1 97.62 27 VAL B CA 1
ATOM 2205 C C . VAL B 1 27 ? -17.219 0.893 -11.117 1 97.62 27 VAL B C 1
ATOM 2207 O O . VAL B 1 27 ? -17.016 0.323 -12.195 1 97.62 27 VAL B O 1
ATOM 2210 N N . PHE B 1 28 ? -16.453 0.618 -10.055 1 96.88 28 PHE B N 1
ATOM 2211 C CA . PHE B 1 28 ? -15.367 -0.363 -10.109 1 96.88 28 PHE B CA 1
ATOM 2212 C C . PHE B 1 28 ? -15.914 -1.747 -10.445 1 96.88 28 PHE B C 1
ATOM 2214 O O . PHE B 1 28 ? -15.32 -2.482 -11.234 1 96.88 28 PHE B O 1
ATOM 2221 N N . GLN B 1 29 ? -17 -2.041 -9.773 1 95.5 29 GLN B N 1
ATOM 2222 C CA . GLN B 1 29 ? -17.625 -3.328 -10.055 1 95.5 29 GLN B CA 1
ATOM 2223 C C . GLN B 1 29 ? -18.016 -3.441 -11.531 1 95.5 29 GLN B C 1
ATOM 2225 O O . GLN B 1 29 ? -17.75 -4.457 -12.172 1 95.5 29 GLN B O 1
ATOM 2230 N N . ALA B 1 30 ? -18.641 -2.436 -12.062 1 95.75 30 ALA B N 1
ATOM 2231 C CA . ALA B 1 30 ? -19.125 -2.438 -13.445 1 95.75 30 ALA B CA 1
ATOM 2232 C C . ALA B 1 30 ? -17.953 -2.506 -14.43 1 95.75 30 ALA B C 1
ATOM 2234 O O . ALA B 1 30 ? -18.016 -3.203 -15.445 1 95.75 30 ALA B O 1
ATOM 2235 N N . LEU B 1 31 ? -16.859 -1.876 -14.148 1 95.06 31 LEU B N 1
ATOM 2236 C CA . LEU B 1 31 ? -15.727 -1.774 -15.07 1 95.06 31 LEU B CA 1
ATOM 2237 C C . LEU B 1 31 ? -14.875 -3.039 -15.023 1 95.06 31 LEU B C 1
ATOM 2239 O O . LEU B 1 31 ? -14.289 -3.432 -16.031 1 95.06 31 LEU B O 1
ATOM 2243 N N . GLU B 1 32 ? -14.805 -3.709 -13.828 1 95 32 GLU B N 1
ATOM 2244 C CA . GLU B 1 32 ? -13.797 -4.75 -13.656 1 95 32 GLU B CA 1
ATOM 2245 C C . GLU B 1 32 ? -14.43 -6.137 -13.656 1 95 32 GLU B C 1
ATOM 2247 O O . GLU B 1 32 ? -13.766 -7.129 -13.969 1 95 32 GLU B O 1
ATOM 2252 N N . ARG B 1 33 ? -15.641 -6.266 -13.359 1 91.94 33 ARG B N 1
ATOM 2253 C CA . ARG B 1 33 ? -16.281 -7.559 -13.141 1 91.94 33 ARG B CA 1
ATOM 2254 C C . ARG B 1 33 ? -16.25 -8.406 -14.406 1 91.94 33 ARG B C 1
ATOM 2256 O O . ARG B 1 33 ? -15.922 -9.594 -14.352 1 91.94 33 ARG B O 1
ATOM 2263 N N . THR B 1 34 ? -16.625 -7.797 -15.508 1 90.31 34 THR B N 1
ATOM 2264 C CA . THR B 1 34 ? -16.688 -8.547 -16.75 1 90.31 34 THR B CA 1
ATOM 2265 C C . THR B 1 34 ? -15.305 -9.023 -17.172 1 90.31 34 THR B C 1
ATOM 2267 O O . THR B 1 34 ? -15.133 -10.188 -17.562 1 90.31 34 THR B O 1
ATOM 2270 N N . ALA B 1 35 ? -14.312 -8.164 -17.109 1 89.38 35 ALA B N 1
ATOM 2271 C CA . ALA B 1 35 ? -12.945 -8.539 -17.469 1 89.38 35 ALA B CA 1
ATOM 2272 C C . ALA B 1 35 ? -12.422 -9.648 -16.562 1 89.38 35 ALA B C 1
ATOM 2274 O O . ALA B 1 35 ? -11.734 -10.562 -17.016 1 89.38 35 ALA B O 1
ATOM 2275 N N . GLU B 1 36 ? -12.703 -9.562 -15.281 1 89.12 36 GLU B N 1
ATOM 2276 C CA . GLU B 1 36 ? -12.273 -10.586 -14.336 1 89.12 36 GLU B CA 1
ATOM 2277 C C . GLU B 1 36 ? -12.898 -11.938 -14.672 1 89.12 36 GLU B C 1
ATOM 2279 O O . GLU B 1 36 ? -12.227 -12.969 -14.625 1 89.12 36 GLU B O 1
ATOM 2284 N N . LYS B 1 37 ? -14.18 -11.914 -14.961 1 87.5 37 LYS B N 1
ATOM 2285 C CA . LYS B 1 37 ? -14.875 -13.148 -15.305 1 87.5 37 LYS B CA 1
ATOM 2286 C C . LYS B 1 37 ? -14.242 -13.812 -16.531 1 87.5 37 LYS B C 1
ATOM 2288 O O . LYS B 1 37 ? -14.062 -15.031 -16.562 1 87.5 37 LYS B O 1
ATOM 2293 N N . GLN B 1 38 ? -13.93 -13 -17.484 1 87.12 38 GLN B N 1
ATOM 2294 C CA . GLN B 1 38 ? -13.305 -13.523 -18.688 1 87.12 38 GLN B CA 1
ATOM 2295 C C . GLN B 1 38 ? -11.938 -14.125 -18.391 1 87.12 38 GLN B C 1
ATOM 2297 O O . GLN B 1 38 ? -11.594 -15.18 -18.922 1 87.12 38 GLN B O 1
ATOM 2302 N N . GLN B 1 39 ? -11.18 -13.453 -17.562 1 86.12 39 GLN B N 1
ATOM 2303 C CA . GLN B 1 39 ? -9.859 -13.961 -17.203 1 86.12 39 GLN B CA 1
ATOM 2304 C C . GLN B 1 39 ? -9.961 -15.25 -16.391 1 86.12 39 GLN B C 1
ATOM 2306 O O . GLN B 1 39 ? -9.148 -16.156 -16.562 1 86.12 39 GLN B O 1
ATOM 2311 N N . LYS B 1 40 ? -10.883 -15.305 -15.539 1 85.81 40 LYS B N 1
ATOM 2312 C CA . LYS B 1 40 ? -11.086 -16.5 -14.734 1 85.81 40 LYS B CA 1
ATOM 2313 C C . LYS B 1 40 ? -11.492 -17.688 -15.609 1 85.81 40 LYS B C 1
ATOM 2315 O O . LYS B 1 40 ? -11.031 -18.812 -15.391 1 85.81 40 LYS B O 1
ATOM 2320 N N . MET B 1 41 ? -12.383 -17.422 -16.547 1 86.31 41 MET B N 1
ATOM 2321 C CA . MET B 1 41 ? -12.805 -18.484 -17.469 1 86.31 41 MET B CA 1
ATOM 2322 C C . MET B 1 41 ? -11.633 -18.969 -18.312 1 86.31 41 MET B C 1
ATOM 2324 O O . MET B 1 41 ? -11.484 -20.172 -18.531 1 86.31 41 MET B O 1
ATOM 2328 N N . ALA B 1 42 ? -10.859 -18.031 -18.766 1 85.62 42 ALA B N 1
ATOM 2329 C CA . ALA B 1 42 ? -9.68 -18.391 -19.547 1 85.62 42 ALA B CA 1
ATOM 2330 C C . ALA B 1 42 ? -8.703 -19.219 -18.719 1 85.62 42 ALA B C 1
ATOM 2332 O O . ALA B 1 42 ? -8.133 -20.188 -19.219 1 85.62 42 ALA B O 1
ATOM 2333 N N . ALA B 1 43 ? -8.508 -18.797 -17.516 1 84.81 43 ALA B N 1
ATOM 2334 C CA . ALA B 1 43 ? -7.609 -19.531 -16.625 1 84.81 43 ALA B CA 1
ATOM 2335 C C . ALA B 1 43 ? -8.156 -20.922 -16.312 1 84.81 43 ALA B C 1
ATOM 2337 O O . ALA B 1 43 ? -7.395 -21.891 -16.266 1 84.81 43 ALA B O 1
ATOM 2338 N N . ALA B 1 44 ? -9.43 -21.016 -16.094 1 84.12 44 ALA B N 1
ATOM 2339 C CA . ALA B 1 44 ? -10.062 -22.312 -15.828 1 84.12 44 ALA B CA 1
ATOM 2340 C C . ALA B 1 44 ? -9.922 -23.234 -17.031 1 84.12 44 ALA B C 1
ATOM 2342 O O . ALA B 1 44 ? -9.656 -24.422 -16.875 1 84.12 44 ALA B O 1
ATOM 2343 N N . GLN B 1 45 ? -10.164 -22.703 -18.188 1 86.25 45 GLN B N 1
ATOM 2344 C CA . GLN B 1 45 ? -10.023 -23.484 -19.406 1 86.25 45 GLN B CA 1
ATOM 2345 C C . GLN B 1 45 ? -8.586 -23.953 -19.609 1 86.25 45 GLN B C 1
ATOM 2347 O O . GLN B 1 45 ? -8.344 -25.078 -20.016 1 86.25 45 GLN B O 1
ATOM 2352 N N . MET B 1 46 ? -7.68 -23.031 -19.359 1 85.69 46 MET B N 1
ATOM 2353 C CA . MET B 1 46 ? -6.266 -23.375 -19.469 1 85.69 46 MET B CA 1
ATOM 2354 C C . MET B 1 46 ? -5.914 -24.531 -18.531 1 85.69 46 MET B C 1
ATOM 2356 O O . MET B 1 46 ? -5.199 -25.453 -18.922 1 85.69 46 MET B O 1
ATOM 2360 N N . LYS B 1 47 ? -6.34 -24.484 -17.328 1 85 47 LYS B N 1
ATOM 2361 C CA . LYS B 1 47 ? -6.098 -25.531 -16.359 1 85 47 LYS B CA 1
ATOM 2362 C C . LYS B 1 47 ? -6.715 -26.859 -16.797 1 85 47 LYS B C 1
ATOM 2364 O O . LYS B 1 47 ? -6.09 -27.922 -16.672 1 85 47 LYS B O 1
ATOM 2369 N N . GLU B 1 48 ? -7.965 -26.797 -17.266 1 85.88 48 GLU B N 1
ATOM 2370 C CA . GLU B 1 48 ? -8.664 -28 -17.719 1 85.88 48 GLU B CA 1
ATOM 2371 C C . GLU B 1 48 ? -7.934 -28.656 -18.891 1 85.88 48 GLU B C 1
ATOM 2373 O O . GLU B 1 48 ? -7.77 -29.875 -18.922 1 85.88 48 GLU B O 1
ATOM 2378 N N . VAL B 1 49 ? -7.578 -27.891 -19.844 1 87.06 49 VAL B N 1
ATOM 2379 C CA . VAL B 1 49 ? -6.855 -28.391 -21.016 1 87.06 49 VAL B CA 1
ATOM 2380 C C . VAL B 1 49 ? -5.543 -29.031 -20.578 1 87.06 49 VAL B C 1
ATOM 2382 O O . VAL B 1 49 ? -5.145 -30.078 -21.094 1 87.06 49 VAL B O 1
ATOM 2385 N N . PHE B 1 50 ? -4.867 -28.438 -19.609 1 86.69 50 PHE B N 1
ATOM 2386 C CA . PHE B 1 50 ? -3.611 -28.969 -19.094 1 86.69 50 PHE B CA 1
ATOM 2387 C C . PHE B 1 50 ? -3.832 -30.312 -18.406 1 86.69 50 PHE B C 1
ATOM 2389 O O . PHE B 1 50 ? -3.096 -31.266 -18.656 1 86.69 50 PHE B O 1
ATOM 2396 N N . LEU B 1 51 ? -4.879 -30.391 -17.547 1 85.31 51 LEU B N 1
ATOM 2397 C CA . LEU B 1 51 ? -5.141 -31.594 -16.781 1 85.31 51 LEU B CA 1
ATOM 2398 C C . LEU B 1 51 ? -5.52 -32.75 -17.703 1 85.31 51 LEU B C 1
ATOM 2400 O O . LEU B 1 51 ? -5.223 -33.906 -17.406 1 85.31 51 LEU B O 1
ATOM 2404 N N . GLN B 1 52 ? -6.059 -32.438 -18.844 1 86.06 52 GLN B N 1
ATOM 2405 C CA . GLN B 1 52 ? -6.492 -33.469 -19.781 1 86.06 52 GLN B CA 1
ATOM 2406 C C . GLN B 1 52 ? -5.328 -33.969 -20.641 1 86.06 52 GLN B C 1
ATOM 2408 O O . GLN B 1 52 ? -5.305 -35.125 -21.078 1 86.06 52 GLN B O 1
ATOM 2413 N N . ASN B 1 53 ? -4.316 -33.062 -20.812 1 86.44 53 ASN B N 1
ATOM 2414 C CA . ASN B 1 53 ? -3.285 -33.406 -21.781 1 86.44 53 ASN B CA 1
ATOM 2415 C C . ASN B 1 53 ? -1.903 -33.469 -21.141 1 86.44 53 ASN B C 1
ATOM 2417 O O . ASN B 1 53 ? -0.888 -33.5 -21.844 1 86.44 53 ASN B O 1
ATOM 2421 N N . PHE B 1 54 ? -1.823 -33.469 -19.844 1 84.44 54 PHE B N 1
ATOM 2422 C CA . PHE B 1 54 ? -0.525 -33.281 -19.203 1 84.44 54 PHE B CA 1
ATOM 2423 C C . PHE B 1 54 ? 0.385 -34.469 -19.453 1 84.44 54 PHE B C 1
ATOM 2425 O O . PHE B 1 54 ? 1.61 -34.344 -19.438 1 84.44 54 PHE B O 1
ATOM 2432 N N . THR B 1 55 ? -0.122 -35.719 -19.75 1 82.56 55 THR B N 1
ATOM 2433 C CA . THR B 1 55 ? 0.68 -36.906 -19.969 1 82.56 55 THR B CA 1
ATOM 2434 C C . THR B 1 55 ? 1.387 -36.844 -21.312 1 82.56 55 THR B C 1
ATOM 2436 O O . THR B 1 55 ? 2.357 -37.594 -21.547 1 82.56 55 THR B O 1
ATOM 2439 N N . HIS B 1 56 ? 0.916 -36.062 -22.156 1 84.81 56 HIS B N 1
ATOM 2440 C CA . HIS B 1 56 ? 1.465 -36 -23.5 1 84.81 56 HIS B CA 1
ATOM 2441 C C . HIS B 1 56 ? 2.275 -34.75 -23.734 1 84.81 56 HIS B C 1
ATOM 2443 O O . HIS B 1 56 ? 2.744 -34.5 -24.844 1 84.81 56 HIS B O 1
ATOM 2449 N N . LEU B 1 57 ? 2.498 -34 -22.703 1 85 57 LEU B N 1
ATOM 2450 C CA . LEU B 1 57 ? 3.164 -32.688 -22.875 1 85 57 LEU B CA 1
ATOM 2451 C C . LEU B 1 57 ? 4.676 -32.844 -22.734 1 85 57 LEU B C 1
ATOM 2453 O O . LEU B 1 57 ? 5.156 -33.719 -22 1 85 57 LEU B O 1
ATOM 2457 N N . THR B 1 58 ? 5.383 -32.094 -23.531 1 87.12 58 THR B N 1
ATOM 2458 C CA . THR B 1 58 ? 6.836 -32 -23.422 1 87.12 58 THR B CA 1
ATOM 2459 C C . THR B 1 58 ? 7.23 -31.062 -22.281 1 87.12 58 THR B C 1
ATOM 2461 O O . THR B 1 58 ? 6.383 -30.359 -21.719 1 87.12 58 THR B O 1
ATOM 2464 N N . VAL B 1 59 ? 8.492 -31.109 -21.922 1 86.19 59 VAL B N 1
ATOM 2465 C CA . VAL B 1 59 ? 9.016 -30.266 -20.859 1 86.19 59 VAL B CA 1
ATOM 2466 C C . VAL B 1 59 ? 8.82 -28.797 -21.203 1 86.19 59 VAL B C 1
ATOM 2468 O O . VAL B 1 59 ? 8.484 -27.984 -20.344 1 86.19 59 VAL B O 1
ATOM 2471 N N . ALA B 1 60 ? 8.977 -28.453 -22.422 1 86.69 60 ALA B N 1
ATOM 2472 C CA . ALA B 1 60 ? 8.828 -27.078 -22.875 1 86.69 60 ALA B CA 1
ATOM 2473 C C . ALA B 1 60 ? 7.379 -26.609 -22.75 1 86.69 60 ALA B C 1
ATOM 2475 O O . ALA B 1 60 ? 7.125 -25.469 -22.375 1 86.69 60 ALA B O 1
ATOM 2476 N N . GLU B 1 61 ? 6.516 -27.531 -23.016 1 87.5 61 GLU B N 1
ATOM 2477 C CA . GLU B 1 61 ? 5.098 -27.188 -22.906 1 87.5 61 GLU B CA 1
ATOM 2478 C C . GLU B 1 61 ? 4.664 -27.047 -21.453 1 87.5 61 GLU B C 1
ATOM 2480 O O . GLU B 1 61 ? 3.82 -26.219 -21.125 1 87.5 61 GLU B O 1
ATOM 2485 N N . ILE B 1 62 ? 5.301 -27.844 -20.625 1 85.75 62 ILE B N 1
ATOM 2486 C CA . ILE B 1 62 ? 5.016 -27.766 -19.203 1 85.75 62 ILE B CA 1
ATOM 2487 C C . ILE B 1 62 ? 5.531 -26.438 -18.641 1 85.75 62 ILE B C 1
ATOM 2489 O O . ILE B 1 62 ? 4.852 -25.781 -17.859 1 85.75 62 ILE B O 1
ATOM 2493 N N . GLU B 1 63 ? 6.664 -26.016 -19.047 1 85.31 63 GLU B N 1
ATOM 2494 C CA . GLU B 1 63 ? 7.223 -24.734 -18.609 1 85.31 63 GLU B CA 1
ATOM 2495 C C . GLU B 1 63 ? 6.363 -23.578 -19.078 1 85.31 63 GLU B C 1
ATOM 2497 O O . GLU B 1 63 ? 6.191 -22.594 -18.359 1 85.31 63 GLU B O 1
ATOM 2502 N N . GLN B 1 64 ? 5.867 -23.688 -20.281 1 85.38 64 GLN B N 1
ATOM 2503 C CA . GLN B 1 64 ? 4.98 -22.641 -20.781 1 85.38 64 GLN B CA 1
ATOM 2504 C C . GLN B 1 64 ? 3.691 -22.562 -19.984 1 85.38 64 GLN B C 1
ATOM 2506 O O . GLN B 1 64 ? 3.18 -21.484 -19.719 1 85.38 64 GLN B O 1
ATOM 2511 N N . PHE B 1 65 ? 3.236 -23.719 -19.594 1 85.12 65 PHE B N 1
ATOM 2512 C CA . PHE B 1 65 ? 2.051 -23.75 -18.75 1 85.12 65 PHE B CA 1
ATOM 2513 C C . PHE B 1 65 ? 2.328 -23.094 -17.406 1 85.12 65 PHE B C 1
ATOM 2515 O O . PHE B 1 65 ? 1.51 -22.312 -16.906 1 85.12 65 PHE B O 1
ATOM 2522 N N . MET B 1 66 ? 3.467 -23.453 -16.859 1 84.12 66 MET B N 1
ATOM 2523 C CA . MET B 1 66 ? 3.836 -22.875 -15.578 1 84.12 66 MET B CA 1
ATOM 2524 C C . MET B 1 66 ? 3.961 -21.359 -15.68 1 84.12 66 MET B C 1
ATOM 2526 O O . MET B 1 66 ? 3.578 -20.641 -14.758 1 84.12 66 MET B O 1
ATOM 2530 N N . LYS B 1 67 ? 4.41 -20.812 -16.719 1 83.62 67 LYS B N 1
ATOM 2531 C CA . LYS B 1 67 ? 4.531 -19.375 -16.938 1 83.62 67 LYS B CA 1
ATOM 2532 C C . LYS B 1 67 ? 3.158 -18.719 -17.047 1 83.62 67 LYS B C 1
ATOM 2534 O O . LYS B 1 67 ? 2.918 -17.672 -16.453 1 83.62 67 LYS B O 1
ATOM 2539 N N . ASN B 1 68 ? 2.295 -19.328 -17.781 1 84 68 ASN B N 1
ATOM 2540 C CA . ASN B 1 68 ? 0.935 -18.812 -17.906 1 84 68 ASN B CA 1
ATOM 2541 C C . ASN B 1 68 ? 0.197 -18.844 -16.578 1 84 68 ASN B C 1
ATOM 2543 O O . ASN B 1 68 ? -0.559 -17.922 -16.266 1 84 68 ASN B O 1
ATOM 2547 N N . LEU B 1 69 ? 0.49 -19.906 -15.875 1 83.12 69 LEU B N 1
ATOM 2548 C CA . LEU B 1 69 ? -0.119 -20.031 -14.555 1 83.12 69 LEU B CA 1
ATOM 2549 C C . LEU B 1 69 ? 0.393 -18.953 -13.617 1 83.12 69 LEU B C 1
ATOM 2551 O O . LEU B 1 69 ? -0.383 -18.375 -12.852 1 83.12 69 LEU B O 1
ATOM 2555 N N . THR B 1 70 ? 1.627 -18.672 -13.648 1 81.88 70 THR B N 1
ATOM 2556 C CA . THR B 1 70 ? 2.227 -17.625 -12.836 1 81.88 70 THR B CA 1
ATOM 2557 C C . THR B 1 70 ? 1.595 -16.266 -13.156 1 81.88 70 THR B C 1
ATOM 2559 O O . THR B 1 70 ? 1.267 -15.508 -12.242 1 81.88 70 THR B O 1
ATOM 2562 N N . GLU B 1 71 ? 1.382 -15.969 -14.375 1 79.38 71 GLU B N 1
ATOM 2563 C CA . GLU B 1 71 ? 0.765 -14.711 -14.789 1 79.38 71 GLU B CA 1
ATOM 2564 C C . GLU B 1 71 ? -0.676 -14.617 -14.297 1 79.38 71 GLU B C 1
ATOM 2566 O O . GLU B 1 71 ? -1.11 -13.555 -13.836 1 79.38 71 GLU B O 1
ATOM 2571 N N . ALA B 1 72 ? -1.365 -15.711 -14.344 1 79.69 72 ALA B N 1
ATOM 2572 C CA . ALA B 1 72 ? -2.752 -15.742 -13.891 1 79.69 72 ALA B CA 1
ATOM 2573 C C . ALA B 1 72 ? -2.832 -15.516 -12.383 1 79.69 72 ALA B C 1
ATOM 2575 O O . ALA B 1 72 ? -3.676 -14.75 -11.906 1 79.69 72 ALA B O 1
ATOM 2576 N N . ILE B 1 73 ? -1.925 -16.156 -11.703 1 77.88 73 ILE B N 1
ATOM 2577 C CA . ILE B 1 73 ? -1.896 -16.047 -10.25 1 77.88 73 ILE B CA 1
ATOM 2578 C C . ILE B 1 73 ? -1.516 -14.625 -9.852 1 77.88 73 ILE B C 1
ATOM 2580 O O . ILE B 1 73 ? -2.104 -14.047 -8.938 1 77.88 73 ILE B O 1
ATOM 2584 N N . GLN B 1 74 ? -0.608 -14.078 -10.516 1 74.38 74 GLN B N 1
ATOM 2585 C CA . GLN B 1 74 ? -0.184 -12.711 -10.219 1 74.38 74 GLN B CA 1
ATOM 2586 C C . GLN B 1 74 ? -1.309 -11.719 -10.492 1 74.38 74 GLN B C 1
ATOM 2588 O O . GLN B 1 74 ? -1.395 -10.672 -9.844 1 74.38 74 GLN B O 1
ATOM 2593 N N . ASN B 1 75 ? -2.188 -12.109 -11.422 1 73.75 75 ASN B N 1
ATOM 2594 C CA . ASN B 1 75 ? -3.326 -11.258 -11.742 1 73.75 75 ASN B CA 1
ATOM 2595 C C . ASN B 1 75 ? -4.508 -11.531 -10.82 1 73.75 75 ASN B C 1
ATOM 2597 O O . ASN B 1 75 ? -5.566 -10.906 -10.961 1 73.75 75 ASN B O 1
ATOM 2601 N N . GLY B 1 76 ? -4.273 -12.453 -9.883 1 70.31 76 GLY B N 1
ATOM 2602 C CA . GLY B 1 76 ? -5.289 -12.711 -8.875 1 70.31 76 GLY B CA 1
ATOM 2603 C C . GLY B 1 76 ? -6.367 -13.672 -9.344 1 70.31 76 GLY B C 1
ATOM 2604 O O . GLY B 1 76 ? -7.461 -13.711 -8.781 1 70.31 76 GLY B O 1
ATOM 2605 N N . VAL B 1 77 ? -6.238 -14.234 -10.445 1 70.38 77 VAL B N 1
ATOM 2606 C CA . VAL B 1 77 ? -7.207 -15.18 -10.984 1 70.38 77 VAL B CA 1
ATOM 2607 C C . VAL B 1 77 ? -6.723 -16.609 -10.742 1 70.38 77 VAL B C 1
ATOM 2609 O O . VAL B 1 77 ? -5.746 -17.047 -11.352 1 70.38 77 VAL B O 1
ATOM 2612 N N . TYR B 1 78 ? -7.004 -17.141 -9.383 1 64.31 78 TYR B N 1
ATOM 2613 C CA . TYR B 1 78 ? -6.52 -18.438 -8.953 1 64.31 78 TYR B CA 1
ATOM 2614 C C . TYR B 1 78 ? -7.359 -19.562 -9.562 1 64.31 78 TYR B C 1
ATOM 2616 O O . TYR B 1 78 ? -8.586 -19.562 -9.438 1 64.31 78 TYR B O 1
ATOM 2624 N N . PRO B 1 79 ? -6.715 -20.328 -10.391 1 57.81 79 PRO B N 1
ATOM 2625 C CA . PRO B 1 79 ? -7.52 -21.469 -10.859 1 57.81 79 PRO B CA 1
ATOM 2626 C C . PRO B 1 79 ? -7.742 -22.516 -9.781 1 57.81 79 PRO B C 1
ATOM 2628 O O . PRO B 1 79 ? -8.305 -23.578 -10.062 1 57.81 79 PRO B O 1
ATOM 2631 N N . VAL B 1 80 ? -7.133 -22.422 -8.562 1 53.5 80 VAL B N 1
ATOM 2632 C CA . VAL B 1 80 ? -6.922 -23.594 -7.73 1 53.5 80 VAL B CA 1
ATOM 2633 C C . VAL B 1 80 ? -8.188 -23.906 -6.93 1 53.5 80 VAL B C 1
ATOM 2635 O O . VAL B 1 80 ? -8.336 -25 -6.379 1 53.5 80 VAL B O 1
ATOM 2638 N N . GLY B 1 81 ? -9.359 -23.359 -7.199 1 52.28 81 GLY B N 1
ATOM 2639 C CA . GLY B 1 81 ? -10.5 -23.922 -6.504 1 52.28 81 GLY B CA 1
ATOM 2640 C C . GLY B 1 81 ? -11.539 -24.516 -7.438 1 52.28 81 GLY B C 1
ATOM 2641 O O . GLY B 1 81 ? -11.375 -24.469 -8.656 1 52.28 81 GLY B O 1
ATOM 2642 N N . ASN B 1 82 ? -12.453 -25.344 -6.812 1 49.78 82 ASN B N 1
ATOM 2643 C CA . ASN B 1 82 ? -13.594 -25.969 -7.461 1 49.78 82 ASN B CA 1
ATOM 2644 C C . ASN B 1 82 ? -14.375 -24.969 -8.312 1 49.78 82 ASN B C 1
ATOM 2646 O O . ASN B 1 82 ? -14.234 -23.766 -8.141 1 49.78 82 ASN B O 1
ATOM 2650 N N . GLU B 1 83 ? -15.055 -25.422 -9.383 1 48.38 83 GLU B N 1
ATOM 2651 C CA . GLU B 1 83 ? -16.016 -24.766 -10.266 1 48.38 83 GLU B CA 1
ATOM 2652 C C . GLU B 1 83 ? -16.672 -23.562 -9.57 1 48.38 83 GLU B C 1
ATOM 2654 O O . GLU B 1 83 ? -16.984 -22.562 -10.219 1 48.38 83 GLU B O 1
ATOM 2659 N N . SER B 1 84 ? -16.859 -23.641 -8.312 1 47.75 84 SER B N 1
ATOM 2660 C CA . SER B 1 84 ? -17.656 -22.672 -7.562 1 47.75 84 SER B CA 1
ATOM 2661 C C . SER B 1 84 ? -16.906 -21.344 -7.406 1 47.75 84 SER B C 1
ATOM 2663 O O . SER B 1 84 ? -17.531 -20.297 -7.246 1 47.75 84 SER B O 1
ATOM 2665 N N . GLN B 1 85 ? -15.695 -21.328 -7.562 1 55.88 85 GLN B N 1
ATOM 2666 C CA . GLN B 1 85 ? -14.922 -20.109 -7.328 1 55.88 85 GLN B CA 1
ATOM 2667 C C . GLN B 1 85 ? -14.938 -19.203 -8.555 1 55.88 85 GLN B C 1
ATOM 2669 O O . GLN B 1 85 ? -14.664 -18.016 -8.453 1 55.88 85 GLN B O 1
ATOM 2674 N N . ILE B 1 86 ? -15.258 -19.844 -9.703 1 55.47 86 ILE B N 1
ATOM 2675 C CA . ILE B 1 86 ? -15.492 -19.031 -10.898 1 55.47 86 ILE B CA 1
ATOM 2676 C C . ILE B 1 86 ? -16.688 -18.109 -10.664 1 55.47 86 ILE B C 1
ATOM 2678 O O . ILE B 1 86 ? -16.703 -16.969 -11.133 1 55.47 86 ILE B O 1
ATOM 2682 N N . GLU B 1 87 ? -17.609 -18.703 -9.836 1 57.03 87 GLU B N 1
ATOM 2683 C CA . GLU B 1 87 ? -18.828 -17.922 -9.664 1 57.03 87 GLU B CA 1
ATOM 2684 C C . GLU B 1 87 ? -18.625 -16.781 -8.68 1 57.03 87 GLU B C 1
ATOM 2686 O O . GLU B 1 87 ? -19.312 -15.758 -8.766 1 57.03 87 GLU B O 1
ATOM 2691 N N . ASN B 1 88 ? -17.625 -16.906 -7.867 1 69.88 88 ASN B N 1
ATOM 2692 C CA . ASN B 1 88 ? -17.469 -15.844 -6.879 1 69.88 88 ASN B CA 1
ATOM 2693 C C . ASN B 1 88 ? -16.484 -14.773 -7.352 1 69.88 88 ASN B C 1
ATOM 2695 O O . ASN B 1 88 ? -15.305 -15.055 -7.539 1 69.88 88 ASN B O 1
ATOM 2699 N N . SER B 1 89 ? -17.109 -13.695 -7.852 1 78.69 89 SER B N 1
ATOM 2700 C CA . SER B 1 89 ? -16.297 -12.586 -8.32 1 78.69 89 SER B CA 1
ATOM 2701 C C . SER B 1 89 ? -15.609 -11.883 -7.156 1 78.69 89 SER B C 1
ATOM 2703 O O . SER B 1 89 ? -16.188 -11.727 -6.082 1 78.69 89 SER B O 1
ATOM 2705 N N . ASN B 1 90 ? -14.352 -11.562 -7.363 1 82.56 90 ASN B N 1
ATOM 2706 C CA . ASN B 1 90 ? -13.625 -10.742 -6.395 1 82.56 90 ASN B CA 1
ATOM 2707 C C . ASN B 1 90 ? -14.156 -9.312 -6.363 1 82.56 90 ASN B C 1
ATOM 2709 O O . ASN B 1 90 ? -13.906 -8.578 -5.41 1 82.56 90 ASN B O 1
ATOM 2713 N N . TRP B 1 91 ? -14.852 -9.031 -7.488 1 88.25 91 TRP B N 1
ATOM 2714 C CA . TRP B 1 91 ? -15.375 -7.676 -7.59 1 88.25 91 TRP B CA 1
ATOM 2715 C C . TRP B 1 91 ? -16.859 -7.637 -7.27 1 88.25 91 TRP B C 1
ATOM 2717 O O . TRP B 1 91 ? -17.641 -6.965 -7.957 1 88.25 91 TRP B O 1
ATOM 2727 N N . ASP B 1 92 ? -17.219 -8.398 -6.27 1 87.75 92 ASP B N 1
ATOM 2728 C CA . ASP B 1 92 ? -18.562 -8.234 -5.746 1 87.75 92 ASP B CA 1
ATOM 2729 C C . ASP B 1 92 ? -18.734 -6.875 -5.062 1 87.75 92 ASP B C 1
ATOM 2731 O O . ASP B 1 92 ? -17.75 -6.16 -4.852 1 87.75 92 ASP B O 1
ATOM 2735 N N . PHE B 1 93 ? -19.938 -6.531 -4.777 1 89.38 93 PHE B N 1
ATOM 2736 C CA . PHE B 1 93 ? -20.203 -5.18 -4.293 1 89.38 93 PHE B CA 1
ATOM 2737 C C . PHE B 1 93 ? -19.5 -4.945 -2.959 1 89.38 93 PHE B C 1
ATOM 2739 O O . PHE B 1 93 ? -18.938 -3.873 -2.73 1 89.38 93 PHE B O 1
ATOM 2746 N N . SER B 1 94 ? -19.516 -5.914 -2.041 1 87.12 94 SER B N 1
ATOM 2747 C CA . SER B 1 94 ? -18.859 -5.766 -0.74 1 87.12 94 SER B CA 1
ATOM 2748 C C . SER B 1 94 ? -17.359 -5.566 -0.889 1 87.12 94 SER B C 1
ATOM 2750 O O . SER B 1 94 ? -16.781 -4.68 -0.255 1 87.12 94 SER B O 1
ATOM 2752 N N . ASN B 1 95 ? -16.766 -6.324 -1.806 1 89.19 95 ASN B N 1
ATOM 2753 C CA . ASN B 1 95 ? -15.336 -6.199 -2.064 1 89.19 95 ASN B CA 1
ATOM 2754 C C . ASN B 1 95 ? -15 -4.875 -2.746 1 89.19 95 ASN B C 1
ATOM 2756 O O . ASN B 1 95 ? -13.992 -4.246 -2.426 1 89.19 95 ASN B O 1
ATOM 2760 N N . SER B 1 96 ? -15.852 -4.555 -3.658 1 92.19 96 SER B N 1
ATOM 2761 C CA . SER B 1 96 ? -15.633 -3.293 -4.359 1 92.19 96 SER B CA 1
ATOM 2762 C C . SER B 1 96 ? -15.766 -2.104 -3.414 1 92.19 96 SER B C 1
ATOM 2764 O O . SER B 1 96 ? -15.031 -1.122 -3.541 1 92.19 96 SER B O 1
ATOM 2766 N N . PHE B 1 97 ? -16.719 -2.232 -2.533 1 93.19 97 PHE B N 1
ATOM 2767 C CA . PHE B 1 97 ? -16.891 -1.18 -1.538 1 93.19 97 PHE B CA 1
ATOM 2768 C C . PHE B 1 97 ? -15.68 -1.079 -0.631 1 93.19 97 PHE B C 1
ATOM 2770 O O . PHE B 1 97 ? -15.203 0.02 -0.342 1 93.19 97 PHE B O 1
ATOM 2777 N N . PHE B 1 98 ? -15.211 -2.193 -0.188 1 92.5 98 PHE B N 1
ATOM 2778 C CA . PHE B 1 98 ? -14.008 -2.234 0.634 1 92.5 98 PHE B CA 1
ATOM 2779 C C . PHE B 1 98 ? -12.82 -1.658 -0.122 1 92.5 98 PHE B C 1
ATOM 2781 O O . PHE B 1 98 ? -12.047 -0.873 0.432 1 92.5 98 PHE B O 1
ATOM 2788 N N . PHE B 1 99 ? -12.742 -1.957 -1.38 1 94.62 99 PHE B N 1
ATOM 2789 C CA . PHE B 1 99 ? -11.672 -1.463 -2.238 1 94.62 99 PHE B CA 1
ATOM 2790 C C . PHE B 1 99 ? -11.742 0.054 -2.375 1 94.62 99 PHE B C 1
ATOM 2792 O O . PHE B 1 99 ? -10.727 0.742 -2.252 1 94.62 99 PHE B O 1
ATOM 2799 N N . ALA B 1 100 ? -12.891 0.508 -2.619 1 96.06 100 ALA B N 1
ATOM 2800 C CA . ALA B 1 100 ? -13.078 1.951 -2.742 1 96.06 100 ALA B CA 1
ATOM 2801 C C . ALA B 1 100 ? -12.648 2.67 -1.467 1 96.06 100 ALA B C 1
ATOM 2803 O O . ALA B 1 100 ? -11.984 3.709 -1.5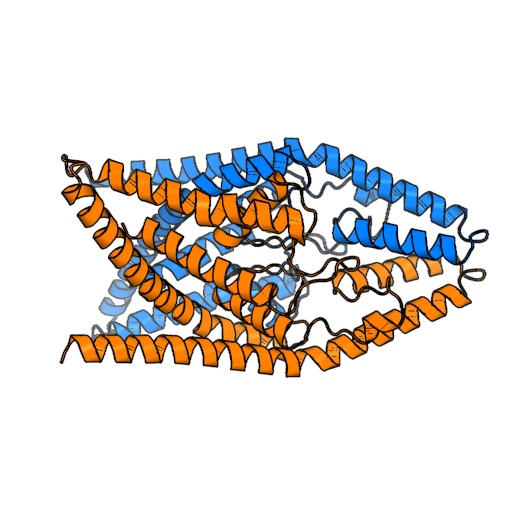26 1 96.06 100 ALA B O 1
ATOM 2804 N N . GLY B 1 101 ? -13 2.111 -0.359 1 95.44 101 GLY B N 1
ATOM 2805 C CA . GLY B 1 101 ? -12.609 2.688 0.918 1 95.44 101 GLY B CA 1
ATOM 2806 C C . GLY B 1 101 ? -11.109 2.701 1.136 1 95.44 101 GLY B C 1
ATOM 2807 O O . GLY B 1 101 ? -10.555 3.68 1.644 1 95.44 101 GLY B O 1
ATOM 2808 N N . THR B 1 102 ? -10.43 1.641 0.76 1 95.69 102 THR B N 1
ATOM 2809 C CA . THR B 1 102 ? -8.984 1.568 0.934 1 95.69 102 THR B CA 1
ATOM 2810 C C . THR B 1 102 ? -8.281 2.539 -0.007 1 95.69 102 THR B C 1
ATOM 2812 O O . THR B 1 102 ? -7.273 3.148 0.363 1 95.69 102 THR B O 1
ATOM 2815 N N . VAL B 1 103 ? -8.836 2.775 -1.143 1 97 103 VAL B N 1
ATOM 2816 C CA . VAL B 1 103 ? -8.234 3.678 -2.121 1 97 103 VAL B CA 1
ATOM 2817 C C . VAL B 1 103 ? -8.258 5.109 -1.584 1 97 103 VAL B C 1
ATOM 2819 O O . VAL B 1 103 ? -7.234 5.797 -1.592 1 97 103 VAL B O 1
ATOM 2822 N N . VAL B 1 104 ? -9.406 5.523 -1.06 1 97 104 VAL B N 1
ATOM 2823 C CA . VAL B 1 104 ? -9.531 6.91 -0.615 1 97 104 VAL B CA 1
ATOM 2824 C C . VAL B 1 104 ? -8.734 7.109 0.676 1 97 104 VAL B C 1
ATOM 2826 O O . VAL B 1 104 ? -8.383 8.234 1.026 1 97 104 VAL B O 1
ATOM 2829 N N . SER B 1 105 ? -8.469 6.016 1.406 1 96.44 105 SER B N 1
ATOM 2830 C CA . SER B 1 105 ? -7.66 6.078 2.619 1 96.44 105 SER B CA 1
ATOM 2831 C C . SER B 1 105 ? -6.184 5.836 2.311 1 96.44 105 SER B C 1
ATOM 2833 O O . SER B 1 105 ? -5.367 5.719 3.225 1 96.44 105 SER B O 1
ATOM 2835 N N . THR B 1 106 ? -5.781 5.641 1.022 1 96.44 106 THR B N 1
ATOM 2836 C CA . THR B 1 106 ? -4.438 5.484 0.481 1 96.44 106 THR B CA 1
ATOM 2837 C C . THR B 1 106 ? -3.83 4.156 0.92 1 96.44 106 THR B C 1
ATOM 2839 O O . THR B 1 106 ? -2.609 4.035 1.049 1 96.44 106 THR B O 1
ATOM 2842 N N . ILE B 1 107 ? -4.66 3.229 1.288 1 96.25 107 ILE B N 1
ATOM 2843 C CA . ILE B 1 107 ? -4.227 1.871 1.596 1 96.25 107 ILE B CA 1
ATOM 2844 C C . ILE B 1 107 ? -4.285 1.012 0.334 1 96.25 107 ILE B C 1
ATOM 2846 O O . ILE B 1 107 ? -5.348 0.856 -0.269 1 96.25 107 ILE B O 1
ATOM 2850 N N . GLY B 1 108 ? -3.238 0.46 -0.131 1 94.38 108 GLY B N 1
ATOM 2851 C CA . GLY B 1 108 ? -3.186 -0.403 -1.301 1 94.38 108 GLY B CA 1
ATOM 2852 C C . GLY B 1 108 ? -2.754 -1.82 -0.979 1 94.38 108 GLY B C 1
ATOM 2853 O O . GLY B 1 108 ? -1.559 -2.123 -0.964 1 94.38 108 GLY B O 1
ATOM 2854 N N . TYR B 1 109 ? -3.682 -2.672 -0.859 1 90.81 109 TYR B N 1
ATOM 2855 C CA . TYR B 1 109 ? -3.346 -4.062 -0.562 1 90.81 109 TYR B CA 1
ATOM 2856 C C . TYR B 1 109 ? -2.834 -4.777 -1.807 1 90.81 109 TYR B C 1
ATOM 2858 O O . TYR B 1 109 ? -2.09 -5.754 -1.706 1 90.81 109 TYR B O 1
ATOM 2866 N N . GLY B 1 110 ? -3.365 -4.395 -2.975 1 88.44 110 GLY B N 1
ATOM 2867 C CA . GLY B 1 110 ? -2.881 -4.953 -4.227 1 88.44 110 GLY B CA 1
ATOM 2868 C C . GLY B 1 110 ? -3.572 -6.246 -4.609 1 88.44 110 GLY B C 1
ATOM 2869 O O . GLY B 1 110 ? -3.395 -6.746 -5.723 1 88.44 110 GLY B O 1
ATOM 2870 N N . THR B 1 111 ? -4.277 -6.906 -3.658 1 83.62 111 THR B N 1
ATOM 2871 C CA . THR B 1 111 ? -5.008 -8.125 -3.979 1 83.62 111 THR B CA 1
ATOM 2872 C C . THR B 1 111 ? -6.148 -7.836 -4.949 1 83.62 111 THR B C 1
ATOM 2874 O O . THR B 1 111 ? -6.465 -8.664 -5.812 1 83.62 111 THR B O 1
ATOM 2877 N N . LEU B 1 112 ? -6.766 -6.727 -4.738 1 86.19 112 LEU B N 1
ATOM 2878 C CA . LEU B 1 112 ? -7.758 -6.199 -5.664 1 86.19 112 LEU B CA 1
ATOM 2879 C C . LEU B 1 112 ? -7.273 -4.895 -6.293 1 86.19 112 LEU B C 1
ATOM 2881 O O . LEU B 1 112 ? -6.887 -3.965 -5.582 1 86.19 112 LEU B O 1
ATOM 2885 N N . ARG B 1 113 ? -7.125 -4.977 -7.559 1 89.5 113 ARG B N 1
ATOM 2886 C CA . ARG B 1 113 ? -6.652 -3.791 -8.273 1 89.5 113 ARG B CA 1
ATOM 2887 C C . ARG B 1 113 ? -7.27 -3.705 -9.664 1 89.5 113 ARG B C 1
ATOM 2889 O O . ARG B 1 113 ? -7.566 -4.73 -10.281 1 89.5 113 ARG B O 1
ATOM 2896 N N . PRO B 1 114 ? -7.41 -2.516 -10.086 1 92.94 114 PRO B N 1
ATOM 2897 C CA . PRO B 1 114 ? -7.953 -2.359 -11.438 1 92.94 114 PRO B CA 1
ATOM 2898 C C . PRO B 1 114 ? -6.988 -2.848 -12.523 1 92.94 114 PRO B C 1
ATOM 2900 O O . PRO B 1 114 ? -5.805 -2.496 -12.5 1 92.94 114 PRO B O 1
ATOM 2903 N N . LYS B 1 115 ? -7.527 -3.646 -13.391 1 90.44 115 LYS B N 1
ATOM 2904 C CA . LYS B 1 115 ? -6.707 -4.207 -14.461 1 90.44 115 LYS B CA 1
ATOM 2905 C C . LYS B 1 115 ? -7.098 -3.621 -15.812 1 90.44 115 LYS B C 1
ATOM 2907 O O . LYS B 1 115 ? -6.277 -3.574 -16.734 1 90.44 115 LYS B O 1
ATOM 2912 N N . THR B 1 116 ? -8.312 -3.146 -15.914 1 93.44 116 THR B N 1
ATOM 2913 C CA . THR B 1 116 ? -8.789 -2.564 -17.156 1 93.44 116 THR B CA 1
ATOM 2914 C C . THR B 1 116 ? -8.32 -1.12 -17.297 1 93.44 116 THR B C 1
ATOM 2916 O O . THR B 1 116 ? -8.055 -0.448 -16.297 1 93.44 116 THR B O 1
ATOM 2919 N N . ALA B 1 117 ? -8.156 -0.662 -18.547 1 94.06 117 ALA B N 1
ATOM 2920 C CA . ALA B 1 117 ? -7.766 0.725 -18.797 1 94.06 117 ALA B CA 1
ATOM 2921 C C . ALA B 1 117 ? -8.773 1.694 -18.188 1 94.06 117 ALA B C 1
ATOM 2923 O O . ALA B 1 117 ? -8.391 2.684 -17.547 1 94.06 117 ALA B O 1
ATOM 2924 N N . GLY B 1 118 ? -10.031 1.357 -18.422 1 95.31 118 GLY B N 1
ATOM 2925 C CA . GLY B 1 118 ? -11.078 2.186 -17.828 1 95.31 118 GLY B CA 1
ATOM 2926 C C . GLY B 1 118 ? -11.031 2.211 -16.312 1 95.31 118 GLY B C 1
ATOM 2927 O O . GLY B 1 118 ? -11.234 3.26 -15.695 1 95.31 118 GLY B O 1
ATOM 2928 N N . GLY B 1 119 ? -10.773 1.041 -15.688 1 96.56 119 GLY B N 1
ATOM 2929 C CA . GLY B 1 119 ? -10.656 0.97 -14.242 1 96.56 119 GLY B CA 1
ATOM 2930 C C . GLY B 1 119 ? -9.492 1.775 -13.695 1 96.56 119 GLY B C 1
ATOM 2931 O O . GLY B 1 119 ? -9.617 2.426 -12.656 1 96.56 119 GLY B O 1
ATOM 2932 N N . GLN B 1 120 ? -8.359 1.761 -14.383 1 96.88 120 GLN B N 1
ATOM 2933 C CA . GLN B 1 120 ? -7.176 2.494 -13.953 1 96.88 120 GLN B CA 1
ATOM 2934 C C . GLN B 1 120 ? -7.398 4 -14.039 1 96.88 120 GLN B C 1
ATOM 2936 O O . GLN B 1 120 ? -7.027 4.742 -13.125 1 96.88 120 GLN B O 1
ATOM 2941 N N . ILE B 1 121 ? -7.984 4.449 -15.125 1 96.81 121 ILE B N 1
ATOM 2942 C CA . ILE B 1 121 ? -8.266 5.871 -15.297 1 96.81 121 ILE B CA 1
ATOM 2943 C C . ILE B 1 121 ? -9.258 6.332 -14.227 1 96.81 121 ILE B C 1
ATOM 2945 O O . ILE B 1 121 ? -9.062 7.375 -13.602 1 96.81 121 ILE B O 1
ATOM 2949 N N . PHE B 1 122 ? -10.273 5.586 -14.047 1 97.94 122 PHE B N 1
ATOM 2950 C CA . PHE B 1 122 ? -11.258 5.926 -13.031 1 97.94 122 PHE B CA 1
ATOM 2951 C C . PHE B 1 122 ? -10.625 5.953 -11.648 1 97.94 122 PHE B C 1
ATOM 2953 O O . PHE B 1 122 ? -10.953 6.812 -10.828 1 97.94 122 PHE B O 1
ATOM 2960 N N . CYS B 1 123 ? -9.75 4.957 -11.375 1 97.62 123 CYS B N 1
ATOM 2961 C CA . CYS B 1 123 ? -9.086 4.887 -10.078 1 97.62 123 CYS B CA 1
ATOM 2962 C C . CYS B 1 123 ? -8.32 6.172 -9.789 1 97.62 123 CYS B C 1
ATOM 2964 O O . CYS B 1 123 ? -8.359 6.688 -8.672 1 97.62 123 CYS B O 1
ATOM 2966 N N . VAL B 1 124 ? -7.656 6.715 -10.828 1 96.81 124 VAL B N 1
ATOM 2967 C CA . VAL B 1 124 ? -6.883 7.941 -10.672 1 96.81 124 VAL B CA 1
ATOM 2968 C C . VAL B 1 124 ? -7.812 9.102 -10.328 1 96.81 124 VAL B C 1
ATOM 2970 O O . VAL B 1 124 ? -7.57 9.836 -9.367 1 96.81 124 VAL B O 1
ATOM 2973 N N . PHE B 1 125 ? -8.891 9.234 -10.992 1 97.56 125 PHE B N 1
ATOM 2974 C CA . PHE B 1 125 ? -9.844 10.312 -10.758 1 97.56 125 PHE B CA 1
ATOM 2975 C C . PHE B 1 125 ? -10.547 10.133 -9.414 1 97.56 125 PHE B C 1
ATOM 2977 O O . PHE B 1 125 ? -10.734 11.094 -8.672 1 97.56 125 PHE B O 1
ATOM 2984 N N . PHE B 1 126 ? -10.938 8.906 -9.172 1 98.12 126 PHE B N 1
ATOM 2985 C CA . PHE B 1 126 ? -11.609 8.578 -7.926 1 98.12 126 PHE B CA 1
ATOM 2986 C C . PHE B 1 126 ? -10.734 8.93 -6.727 1 98.12 126 PHE B C 1
ATOM 2988 O O . PHE B 1 126 ? -11.211 9.508 -5.75 1 98.12 126 PHE B O 1
ATOM 2995 N N . ALA B 1 127 ? -9.461 8.594 -6.82 1 97.62 127 ALA B N 1
ATOM 2996 C CA . ALA B 1 127 ? -8.523 8.859 -5.73 1 97.62 127 ALA B CA 1
ATOM 2997 C C . ALA B 1 127 ? -8.219 10.352 -5.625 1 97.62 127 ALA B C 1
ATOM 2999 O O . ALA B 1 127 ? -8.047 10.883 -4.523 1 97.62 127 ALA B O 1
ATOM 3000 N N . LEU B 1 128 ? -8.133 11.008 -6.734 1 95.81 128 LEU B N 1
ATOM 3001 C CA . LEU B 1 128 ? -7.812 12.43 -6.773 1 95.81 128 LEU B CA 1
ATOM 3002 C C . LEU B 1 128 ? -8.805 13.234 -5.934 1 95.81 128 LEU B C 1
ATOM 3004 O O . LEU B 1 128 ? -8.406 14.125 -5.18 1 95.81 128 LEU B O 1
ATOM 3008 N N . PHE B 1 129 ? -10.039 12.898 -6.008 1 96.69 129 PHE B N 1
ATOM 3009 C CA . PHE B 1 129 ? -11.062 13.625 -5.27 1 96.69 129 PHE B CA 1
ATOM 3010 C C . PHE B 1 129 ? -11.375 12.93 -3.947 1 96.69 129 PHE B C 1
ATOM 3012 O O . PHE B 1 129 ? -11.766 13.578 -2.977 1 96.69 129 PHE B O 1
ATOM 3019 N N . GLY B 1 130 ? -11.234 11.688 -3.943 1 97.69 130 GLY B N 1
ATOM 3020 C CA . GLY B 1 130 ? -11.586 10.906 -2.768 1 97.69 130 GLY B CA 1
ATOM 3021 C C . GLY B 1 130 ? -10.625 11.102 -1.61 1 97.69 130 GLY B C 1
ATOM 3022 O O . GLY B 1 130 ? -11.039 11.141 -0.45 1 97.69 130 GLY B O 1
ATOM 3023 N N . ILE B 1 131 ? -9.328 11.211 -1.88 1 95.81 131 ILE B N 1
ATOM 3024 C CA . ILE B 1 131 ? -8.32 11.32 -0.833 1 95.81 131 ILE B CA 1
ATOM 3025 C C . ILE B 1 131 ? -8.539 12.602 -0.035 1 95.81 131 ILE B C 1
ATOM 3027 O O . ILE B 1 131 ? -8.641 12.57 1.192 1 95.81 131 ILE B O 1
ATOM 3031 N N . PRO B 1 132 ? -8.656 13.805 -0.706 1 94.12 132 PRO B N 1
ATOM 3032 C CA . PRO B 1 132 ? -8.961 15.008 0.067 1 94.12 132 PRO B CA 1
ATOM 3033 C C . PRO B 1 132 ? -10.273 14.898 0.839 1 94.12 132 PRO B C 1
ATOM 3035 O O . PRO B 1 132 ? -10.367 15.359 1.978 1 94.12 132 PRO B O 1
ATOM 3038 N N . LEU B 1 133 ? -11.203 14.32 0.223 1 95.69 133 LEU B N 1
ATOM 3039 C CA . LEU B 1 133 ? -12.477 14.117 0.906 1 95.69 133 LEU B CA 1
ATOM 3040 C C . LEU B 1 133 ? -12.289 13.258 2.156 1 95.69 133 LEU B C 1
ATOM 3042 O O . LEU B 1 133 ? -12.867 13.555 3.205 1 95.69 133 LEU B O 1
ATOM 3046 N N . ASN B 1 134 ? -11.531 12.211 2.025 1 95.56 134 ASN B N 1
ATOM 3047 C CA . ASN B 1 134 ? -11.242 11.336 3.156 1 95.56 134 ASN B CA 1
ATOM 3048 C C . ASN B 1 134 ? -10.531 12.078 4.277 1 95.56 134 ASN B C 1
ATOM 3050 O O . ASN B 1 134 ? -10.828 11.875 5.457 1 95.56 134 ASN B O 1
ATOM 3054 N N . ILE B 1 135 ? -9.656 12.93 3.941 1 92.25 135 ILE B N 1
ATOM 3055 C CA . ILE B 1 135 ? -8.898 13.695 4.93 1 92.25 135 ILE B CA 1
ATOM 3056 C C . ILE B 1 135 ? -9.852 14.586 5.723 1 92.25 135 ILE B C 1
ATOM 3058 O O . ILE B 1 135 ? -9.789 14.633 6.953 1 92.25 135 ILE B O 1
ATOM 3062 N N . VAL B 1 136 ? -10.711 15.32 5.012 1 92.38 136 VAL B N 1
ATOM 3063 C CA . VAL B 1 136 ? -11.68 16.188 5.66 1 92.38 136 VAL B CA 1
ATOM 3064 C C . VAL B 1 136 ? -12.602 15.367 6.559 1 92.38 136 VAL B C 1
ATOM 3066 O O . VAL B 1 136 ? -12.898 15.758 7.688 1 92.38 136 VAL B O 1
ATOM 3069 N N . PHE B 1 137 ? -12.977 14.312 6.039 1 93.88 137 PHE B N 1
ATOM 3070 C CA . PHE B 1 137 ? -13.852 13.422 6.789 1 93.88 137 PHE B CA 1
ATOM 3071 C C . PHE B 1 137 ? -13.164 12.93 8.055 1 93.88 137 PHE B C 1
ATOM 3073 O O . PHE B 1 137 ? -13.75 12.953 9.141 1 93.88 137 PHE B O 1
ATOM 3080 N N . LEU B 1 138 ? -11.961 12.453 7.945 1 92.44 138 LEU B N 1
ATOM 3081 C CA . LEU B 1 138 ? -11.211 11.953 9.094 1 92.44 138 LEU B CA 1
ATOM 3082 C C . LEU B 1 138 ? -10.992 13.047 10.125 1 92.44 138 LEU B C 1
ATOM 3084 O O . LEU B 1 138 ? -11.008 12.789 11.328 1 92.44 138 LEU B O 1
ATOM 3088 N N . HIS B 1 139 ? -10.789 14.227 9.609 1 89.25 139 HIS B N 1
ATOM 3089 C CA . HIS B 1 139 ? -10.625 15.359 10.516 1 89.25 139 HIS B CA 1
ATOM 3090 C C . HIS B 1 139 ? -11.883 15.594 11.344 1 89.25 139 HIS B C 1
ATOM 3092 O O . HIS B 1 139 ? -11.805 15.844 12.547 1 89.25 139 HIS B O 1
ATOM 3098 N N . ARG B 1 140 ? -12.961 15.5 10.672 1 90.19 140 ARG B N 1
ATOM 3099 C CA . ARG B 1 140 ? -14.234 15.688 11.359 1 90.19 140 ARG B CA 1
ATOM 3100 C C . ARG B 1 140 ? -14.477 14.578 12.383 1 90.19 140 ARG B C 1
ATOM 3102 O O . ARG B 1 140 ? -14.906 14.844 13.508 1 90.19 140 ARG B O 1
ATOM 3109 N N . VAL B 1 141 ? -14.25 13.406 12 1 88.94 141 VAL B N 1
ATOM 3110 C CA . VAL B 1 141 ? -14.414 12.273 12.906 1 88.94 141 VAL B CA 1
ATOM 3111 C C . VAL B 1 141 ? -13.453 12.406 14.086 1 88.94 141 VAL B C 1
ATOM 3113 O O . VAL B 1 141 ? -13.812 12.109 15.227 1 88.94 141 VAL B O 1
ATOM 3116 N N . GLY B 1 142 ? -12.273 12.766 13.773 1 86.88 142 GLY B N 1
ATOM 3117 C CA . GLY B 1 142 ? -11.305 13.016 14.828 1 86.88 142 GLY B CA 1
ATOM 3118 C C . GLY B 1 142 ? -11.758 14.047 15.836 1 86.88 142 GLY B C 1
ATOM 3119 O O . GLY B 1 142 ? -11.578 13.875 17.047 1 86.88 142 GLY B O 1
ATOM 3120 N N . LYS B 1 143 ? -12.305 15.102 15.375 1 86.06 143 LYS B N 1
ATOM 3121 C CA . LYS B 1 143 ? -12.828 16.141 16.266 1 86.06 143 LYS B CA 1
ATOM 3122 C C . LYS B 1 143 ? -13.922 15.586 17.172 1 86.06 143 LYS B C 1
ATOM 3124 O O . LYS B 1 143 ? -13.992 15.945 18.344 1 86.06 143 LYS B O 1
ATOM 3129 N N . MET B 1 144 ? -14.688 14.789 16.609 1 85.25 144 MET B N 1
ATOM 3130 C CA . MET B 1 144 ? -15.742 14.148 17.406 1 85.25 144 MET B CA 1
ATOM 3131 C C . MET B 1 144 ? -15.141 13.266 18.484 1 85.25 144 MET B C 1
ATOM 3133 O O . MET B 1 144 ? -15.617 13.266 19.625 1 85.25 144 MET B O 1
ATOM 3137 N N . LEU B 1 145 ? -14.125 12.555 18.109 1 83.62 145 LEU B N 1
ATOM 3138 C CA . LEU B 1 145 ? -13.445 11.695 19.062 1 83.62 145 LEU B CA 1
ATOM 3139 C C . LEU B 1 145 ? -12.766 12.523 20.156 1 83.62 145 LEU B C 1
ATOM 3141 O O . LEU B 1 145 ? -12.742 12.125 21.328 1 83.62 145 LEU B O 1
ATOM 3145 N N . SER B 1 146 ? -12.219 13.609 19.766 1 83.62 146 SER B N 1
ATOM 3146 C CA . SER B 1 146 ? -11.562 14.5 20.719 1 83.62 146 SER B CA 1
ATOM 3147 C C . SER B 1 146 ? -12.555 15.047 21.734 1 83.62 146 SER B C 1
ATOM 3149 O O . SER B 1 146 ? -12.219 15.203 22.922 1 83.62 146 SER B O 1
ATOM 3151 N N . LEU B 1 147 ? -13.719 15.352 21.312 1 83.12 147 LEU B N 1
ATOM 3152 C CA . LEU B 1 147 ? -14.758 15.844 22.203 1 83.12 147 LEU B CA 1
ATOM 3153 C C . LEU B 1 147 ? -15.141 14.773 23.234 1 83.12 147 LEU B C 1
ATOM 3155 O O . LEU B 1 147 ? -15.344 15.086 24.406 1 83.12 147 LEU B O 1
ATOM 3159 N N . LEU B 1 148 ? -15.203 13.602 22.75 1 79 148 LEU B N 1
ATOM 3160 C CA . LEU B 1 148 ? -15.5 12.492 23.656 1 79 148 LEU B CA 1
ATOM 3161 C C . LEU B 1 148 ? -14.391 12.328 24.688 1 79 148 LEU B C 1
ATOM 3163 O O . LEU B 1 148 ? -14.664 12.047 25.859 1 79 148 LEU B O 1
ATOM 3167 N N . CYS B 1 149 ? -13.125 12.477 24.25 1 76.12 149 CYS B N 1
ATOM 3168 C CA . CYS B 1 149 ? -11.984 12.375 25.141 1 76.12 149 CYS B CA 1
ATOM 3169 C C . CYS B 1 149 ? -12 13.492 26.188 1 76.12 149 CYS B C 1
ATOM 3171 O O . CYS B 1 149 ? -11.664 13.273 27.344 1 76.12 149 CYS B O 1
ATOM 3173 N N . LYS B 1 150 ? -12.344 14.625 25.766 1 79.62 150 LYS B N 1
ATOM 3174 C CA . LYS B 1 150 ? -12.43 15.758 26.688 1 79.62 150 LYS B CA 1
ATOM 3175 C C . LYS B 1 150 ? -13.531 15.531 27.719 1 79.62 150 LYS B C 1
ATOM 3177 O O . LYS B 1 150 ? -13.359 15.867 28.891 1 79.62 150 LYS B O 1
ATOM 3182 N N . LYS B 1 151 ? -14.539 15 27.266 1 81.81 151 LYS B N 1
ATOM 3183 C CA . LYS B 1 151 ? -15.617 14.688 28.188 1 81.81 151 LYS B CA 1
ATOM 3184 C C . LYS B 1 151 ? -15.164 13.648 29.219 1 81.81 151 LYS B C 1
ATOM 3186 O O . LYS B 1 151 ? -15.516 13.75 30.406 1 81.81 151 LYS B O 1
ATOM 3191 N N . LEU B 1 152 ? -14.477 12.695 28.766 1 75.62 152 LEU B N 1
ATOM 3192 C CA . LEU B 1 152 ? -13.953 11.672 29.672 1 75.62 152 LEU B CA 1
ATOM 3193 C C . LEU B 1 152 ? -12.953 12.273 30.656 1 75.62 152 LEU B C 1
ATOM 3195 O O . LEU B 1 152 ? -12.938 11.898 31.828 1 75.62 152 LEU B O 1
ATOM 3199 N N . GLU B 1 153 ? -12.109 13.109 30.125 1 75.81 153 GLU B N 1
ATOM 3200 C CA . GLU B 1 153 ? -11.148 13.812 30.969 1 75.81 153 GLU B CA 1
ATOM 3201 C C . GLU B 1 153 ? -11.852 14.594 32.062 1 75.81 153 GLU B C 1
ATOM 3203 O O . GLU B 1 153 ? -11.422 14.555 33.219 1 75.81 153 GLU B O 1
ATOM 3208 N N . LYS B 1 154 ? -12.812 15.266 31.719 1 78.62 154 LYS B N 1
ATOM 3209 C CA . LYS B 1 154 ? -13.578 16.031 32.688 1 78.62 154 LYS B CA 1
ATOM 3210 C C . LYS B 1 154 ? -14.227 15.125 33.719 1 78.62 154 LYS B C 1
ATOM 3212 O O . LYS B 1 154 ? -14.234 15.453 34.906 1 78.62 154 LYS B O 1
ATOM 3217 N N . PHE B 1 155 ? -14.719 14.07 33.219 1 77.12 155 PHE B N 1
ATOM 3218 C CA . PHE B 1 155 ? -15.336 13.102 34.125 1 77.12 155 PHE B CA 1
ATOM 3219 C C . PHE B 1 155 ? -14.312 12.562 35.125 1 77.12 155 PHE B C 1
ATOM 3221 O O . PHE B 1 155 ? -14.609 12.422 36.312 1 77.12 155 PHE B O 1
ATOM 3228 N N . LEU B 1 156 ? -13.133 12.25 34.625 1 71.75 156 LEU B N 1
ATOM 3229 C CA . LEU B 1 156 ? -12.078 11.703 35.469 1 71.75 156 LEU B CA 1
ATOM 3230 C C . LEU B 1 156 ? -11.562 12.766 36.438 1 71.75 156 LEU B C 1
ATOM 3232 O O . LEU B 1 156 ? -11.234 12.453 37.594 1 71.75 156 LEU B O 1
ATOM 3236 N N . TYR B 1 157 ? -11.477 13.961 35.938 1 72.5 157 TYR B N 1
ATOM 3237 C CA . TYR B 1 157 ? -11.078 15.07 36.812 1 72.5 157 TYR B CA 1
ATOM 3238 C C . TYR B 1 157 ? -12.055 15.25 37.938 1 72.5 157 TYR B C 1
ATOM 3240 O O . TYR B 1 157 ? -11.648 15.492 39.094 1 72.5 157 TYR B O 1
ATOM 3248 N N . GLU B 1 158 ? -13.172 15.195 37.625 1 75.62 158 GLU B N 1
ATOM 3249 C CA . GLU B 1 158 ? -14.203 15.375 38.625 1 75.62 158 GLU B CA 1
ATOM 3250 C C . GLU B 1 158 ? -14.164 14.242 39.656 1 75.62 158 GLU B C 1
ATOM 3252 O O . GLU B 1 158 ? -14.523 14.445 40.812 1 75.62 158 GLU B O 1
ATOM 3257 N N . LYS B 1 159 ? -13.812 13.117 39.281 1 70.94 159 LYS B N 1
ATOM 3258 C CA . LYS B 1 159 ? -13.773 11.977 40.188 1 70.94 159 LYS B CA 1
ATOM 3259 C C . LYS B 1 159 ? -12.5 11.984 41.031 1 70.94 159 LYS B C 1
ATOM 3261 O O . LYS B 1 159 ? -12.273 11.078 41.844 1 70.94 159 LYS B O 1
ATOM 3266 N N . GLY B 1 160 ? -11.828 13.039 41 1 62.47 160 GLY B N 1
ATOM 3267 C CA . GLY B 1 160 ? -10.75 13.219 41.938 1 62.47 160 GLY B CA 1
ATOM 3268 C C . GLY B 1 160 ? -9.375 13.141 41.312 1 62.47 160 GLY B C 1
ATOM 3269 O O . GLY B 1 160 ? -8.359 13.195 42 1 62.47 160 GLY B O 1
ATOM 3270 N N . MET B 1 161 ? -9.344 12.484 40.219 1 56 161 MET B N 1
ATOM 3271 C CA . MET B 1 161 ? -7.996 12.422 39.688 1 56 161 MET B CA 1
ATOM 3272 C C . MET B 1 161 ? -7.496 13.82 39.312 1 56 161 MET B C 1
ATOM 3274 O O . MET B 1 161 ? -8.023 14.461 38.406 1 56 161 MET B O 1
ATOM 3278 N N . ARG B 1 162 ? -7.234 14.594 40.469 1 53.88 162 ARG B N 1
ATOM 3279 C CA . ARG B 1 162 ? -6.875 16 40.594 1 53.88 162 ARG B CA 1
ATOM 3280 C C . ARG B 1 162 ? -6.152 16.484 39.344 1 53.88 162 ARG B C 1
ATOM 3282 O O . ARG B 1 162 ? -6.473 17.547 38.812 1 53.88 162 ARG B O 1
ATOM 3289 N N . LYS B 1 163 ? -4.742 16.391 39.406 1 55.47 163 LYS B N 1
ATOM 3290 C CA . LYS B 1 163 ? -3.799 17.297 38.75 1 55.47 163 LYS B CA 1
ATOM 3291 C C . LYS B 1 163 ? -3.834 17.094 37.219 1 55.47 163 LYS B C 1
ATOM 3293 O O . LYS B 1 163 ? -3.828 15.961 36.75 1 55.47 163 LYS B O 1
ATOM 3298 N N . LYS B 1 164 ? -4.266 18.203 36.438 1 57.53 164 LYS B N 1
ATOM 3299 C CA . LYS B 1 164 ? -4.402 18.594 35.031 1 57.53 164 LYS B CA 1
ATOM 3300 C C . LYS B 1 164 ? -3.23 18.062 34.188 1 57.53 164 LYS B C 1
ATOM 3302 O O . LYS B 1 164 ? -2.309 18.812 33.875 1 57.53 164 LYS B O 1
ATOM 3307 N N . ASN B 1 165 ? -2.654 16.781 34.469 1 67.56 165 ASN B N 1
ATOM 3308 C CA . ASN B 1 165 ? -1.424 16.547 33.719 1 67.56 165 ASN B CA 1
ATOM 3309 C C . ASN B 1 165 ? -1.713 16.141 32.281 1 67.56 165 ASN B C 1
ATOM 3311 O O . ASN B 1 165 ? -2.252 15.062 32 1 67.56 165 ASN B O 1
ATOM 3315 N N . LYS B 1 166 ? -1.885 17.172 31.422 1 71.31 166 LYS B N 1
ATOM 3316 C CA . LYS B 1 166 ? -2.012 17 29.984 1 71.31 166 LYS B CA 1
ATOM 3317 C C . LYS B 1 166 ? -1.241 15.773 29.5 1 71.31 166 LYS B C 1
ATOM 3319 O O . LYS B 1 166 ? -1.711 15.039 28.625 1 71.31 166 LYS B O 1
ATOM 3324 N N . PHE B 1 167 ? -0.239 15.5 30.188 1 77.44 167 PHE B N 1
ATOM 3325 C CA . PHE B 1 167 ? 0.61 14.375 29.812 1 77.44 167 PHE B CA 1
ATOM 3326 C C . PHE B 1 167 ? -0.053 13.055 30.172 1 77.44 167 PHE B C 1
ATOM 3328 O O . PHE B 1 167 ? -0.028 12.109 29.391 1 77.44 167 PHE B O 1
ATOM 3335 N N . LEU B 1 168 ? -0.675 13.031 31.312 1 75.69 168 LEU B N 1
ATOM 3336 C CA . LEU B 1 168 ? -1.317 11.797 31.766 1 75.69 168 LEU B CA 1
ATOM 3337 C C . LEU B 1 168 ? -2.557 11.5 30.922 1 75.69 168 LEU B C 1
ATOM 3339 O O . LEU B 1 168 ? -2.84 10.344 30.609 1 75.69 168 LEU B O 1
ATOM 3343 N N . THR B 1 169 ? -3.176 12.477 30.578 1 75.94 169 THR B N 1
ATOM 3344 C CA . THR B 1 169 ? -4.352 12.312 29.734 1 75.94 169 THR B CA 1
ATOM 3345 C C . THR B 1 169 ? -3.957 11.82 28.344 1 75.94 169 THR B C 1
ATOM 3347 O O . THR B 1 169 ? -4.602 10.922 27.797 1 75.94 169 THR B O 1
ATOM 3350 N N . LEU B 1 170 ? -2.908 12.422 27.844 1 77.75 170 LEU B N 1
ATOM 3351 C CA . LEU B 1 170 ? -2.402 11.992 26.547 1 77.75 170 LEU B CA 1
ATOM 3352 C C . LEU B 1 170 ? -1.965 10.531 26.594 1 77.75 170 LEU B C 1
ATOM 3354 O O . LEU B 1 170 ? -2.26 9.766 25.672 1 77.75 170 LEU B O 1
ATOM 3358 N N . LEU B 1 171 ? -1.359 10.273 27.672 1 82.81 171 LEU B N 1
ATOM 3359 C CA . LEU B 1 171 ? -0.895 8.898 27.828 1 82.81 171 LEU B CA 1
ATOM 3360 C C . LEU B 1 171 ? -2.072 7.934 27.906 1 82.81 171 LEU B C 1
ATOM 3362 O O . LEU B 1 171 ? -2.043 6.859 27.312 1 82.81 171 LEU B O 1
ATOM 3366 N N . PHE B 1 172 ? -3.023 8.305 28.609 1 80.69 172 PHE B N 1
ATOM 3367 C CA . PHE B 1 172 ? -4.223 7.484 28.734 1 80.69 172 PHE B CA 1
ATOM 3368 C C . PHE B 1 172 ? -4.891 7.312 27.375 1 80.69 172 PHE B C 1
ATOM 3370 O O . PHE B 1 172 ? -5.305 6.211 27.016 1 80.69 172 PHE B O 1
ATOM 3377 N N . PHE B 1 173 ? -4.938 8.352 26.656 1 81.69 173 PHE B N 1
ATOM 3378 C CA . PHE B 1 173 ? -5.559 8.328 25.344 1 81.69 173 PHE B CA 1
ATOM 3379 C C . PHE B 1 173 ? -4.77 7.441 24.391 1 81.69 173 PHE B C 1
ATOM 3381 O O . PHE B 1 173 ? -5.355 6.68 23.609 1 81.69 173 PHE B O 1
ATOM 3388 N N . LEU B 1 174 ? -3.518 7.523 24.422 1 85.5 174 LEU B N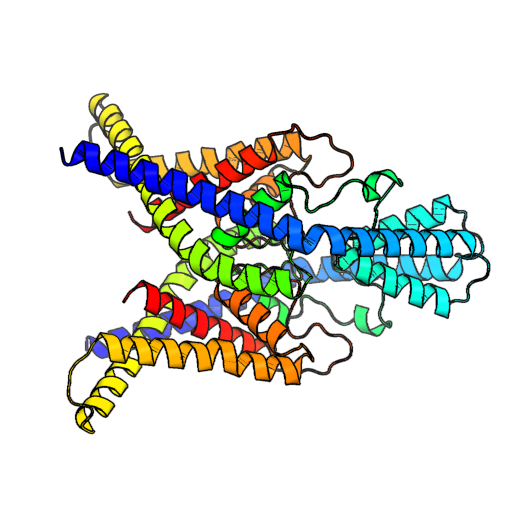 1
ATOM 3389 C CA . LEU B 1 174 ? -2.652 6.719 23.562 1 85.5 174 LEU B CA 1
ATOM 3390 C C . LEU B 1 174 ? -2.77 5.238 23.906 1 85.5 174 LEU B C 1
ATOM 3392 O O . LEU B 1 174 ? -2.891 4.398 23.016 1 85.5 174 LEU B O 1
ATOM 3396 N N . VAL B 1 175 ? -2.777 4.996 25.188 1 88.56 175 VAL B N 1
ATOM 3397 C CA . VAL B 1 175 ? -2.832 3.609 25.641 1 88.56 175 VAL B CA 1
ATOM 3398 C C . VAL B 1 175 ? -4.195 3.01 25.297 1 88.56 175 VAL B C 1
ATOM 3400 O O . VAL B 1 175 ? -4.273 1.89 24.781 1 88.56 175 VAL B O 1
ATOM 3403 N N . THR B 1 176 ? -5.223 3.723 25.547 1 86.75 176 THR B N 1
ATOM 3404 C CA . THR B 1 176 ? -6.559 3.234 25.234 1 86.75 176 THR B CA 1
ATOM 3405 C C . THR B 1 176 ? -6.719 3.037 23.719 1 86.75 176 THR B C 1
ATOM 3407 O O . THR B 1 176 ? -7.312 2.051 23.281 1 86.75 176 THR B O 1
ATOM 3410 N N . GLY B 1 177 ? -6.195 3.979 22.953 1 88.94 177 GLY B N 1
ATOM 3411 C CA . GLY B 1 177 ? -6.23 3.824 21.5 1 88.94 177 GLY B CA 1
ATOM 3412 C C . GLY B 1 177 ? -5.484 2.596 21.016 1 88.94 177 GLY B C 1
ATOM 3413 O O . GLY B 1 177 ? -5.98 1.864 20.156 1 88.94 177 GLY B O 1
ATOM 3414 N N . MET B 1 178 ? -4.332 2.41 21.547 1 92 178 MET B N 1
ATOM 3415 C CA . MET B 1 178 ? -3.551 1.235 21.172 1 92 178 MET B CA 1
ATOM 3416 C C . MET B 1 178 ? -4.309 -0.048 21.5 1 92 178 MET B C 1
ATOM 3418 O O . MET B 1 178 ? -4.301 -0.996 20.703 1 92 178 MET B O 1
ATOM 3422 N N . LEU B 1 179 ? -4.957 -0.065 22.641 1 92.94 179 LEU B N 1
ATOM 3423 C CA . LEU B 1 179 ? -5.711 -1.242 23.062 1 92.94 179 LEU B CA 1
ATOM 3424 C C . LEU B 1 179 ? -6.914 -1.475 22.156 1 92.94 179 LEU B C 1
ATOM 3426 O O . LEU B 1 179 ? -7.148 -2.6 21.703 1 92.94 179 LEU B O 1
ATOM 3430 N N . VAL B 1 180 ? -7.574 -0.439 21.812 1 92.38 180 VAL B N 1
ATOM 3431 C CA . VAL B 1 180 ? -8.828 -0.542 21.078 1 92.38 180 VAL B CA 1
ATOM 3432 C C . VAL B 1 180 ? -8.539 -0.778 19.594 1 92.38 180 VAL B C 1
ATOM 3434 O O . VAL B 1 180 ? -9.258 -1.532 18.938 1 92.38 180 VAL B O 1
ATOM 3437 N N . PHE B 1 181 ? -7.453 -0.202 19.094 1 94.31 181 PHE B N 1
ATOM 3438 C CA . PHE B 1 181 ? -7.293 -0.219 17.641 1 94.31 181 PHE B CA 1
ATOM 3439 C C . PHE B 1 181 ? -6.176 -1.173 17.234 1 94.31 181 PHE B C 1
ATOM 3441 O O . PHE B 1 181 ? -6.066 -1.547 16.062 1 94.31 181 PHE B O 1
ATOM 3448 N N . LEU B 1 182 ? -5.363 -1.563 18.125 1 94.19 182 LEU B N 1
ATOM 3449 C CA . LEU B 1 182 ? -4.293 -2.486 17.766 1 94.19 182 LEU B CA 1
ATOM 3450 C C . LEU B 1 182 ? -4.465 -3.826 18.469 1 94.19 182 LEU B C 1
ATOM 3452 O O . LEU B 1 182 ? -4.602 -4.863 17.812 1 94.19 182 LEU B O 1
ATOM 3456 N N . CYS B 1 183 ? -4.656 -3.838 19.781 1 95.19 183 CYS B N 1
ATOM 3457 C CA . CYS B 1 183 ? -4.652 -5.078 20.547 1 95.19 183 CYS B CA 1
ATOM 3458 C C . CYS B 1 183 ? -5.977 -5.82 20.375 1 95.19 183 CYS B C 1
ATOM 3460 O O . CYS B 1 183 ? -5.988 -7.02 20.094 1 95.19 183 CYS B O 1
ATOM 3462 N N . LEU B 1 184 ? -7.07 -5.195 20.547 1 95.12 184 LEU B N 1
ATOM 3463 C CA . LEU B 1 184 ? -8.375 -5.84 20.484 1 95.12 184 LEU B CA 1
ATOM 3464 C C . LEU B 1 184 ? -8.648 -6.395 19.094 1 95.12 184 LEU B C 1
ATOM 3466 O O . LEU B 1 184 ? -9.008 -7.566 18.938 1 95.12 184 LEU B O 1
ATOM 3470 N N . PRO B 1 185 ? -8.43 -5.57 18.094 1 94.88 185 PRO B N 1
ATOM 3471 C CA . PRO B 1 185 ? -8.695 -6.121 16.766 1 94.88 185 PRO B CA 1
ATOM 3472 C C . PRO B 1 185 ? -7.809 -7.32 16.438 1 94.88 185 PRO B C 1
ATOM 3474 O O . PRO B 1 185 ? -8.227 -8.219 15.711 1 94.88 185 PRO B O 1
ATOM 3477 N N . SER B 1 186 ? -6.598 -7.332 16.922 1 95.06 186 SER B N 1
ATOM 3478 C CA . SER B 1 186 ? -5.684 -8.438 16.656 1 95.06 186 SER B CA 1
ATOM 3479 C C . SER B 1 186 ? -6.227 -9.75 17.219 1 95.06 186 SER B C 1
ATOM 3481 O O . SER B 1 186 ? -5.996 -10.812 16.656 1 95.06 186 SER B O 1
ATOM 3483 N N . LEU B 1 187 ? -6.922 -9.656 18.328 1 94.06 187 LEU B N 1
ATOM 3484 C CA . LEU B 1 187 ? -7.578 -10.836 18.891 1 94.06 187 LEU B CA 1
ATOM 3485 C C . LEU B 1 187 ? -8.711 -11.305 17.984 1 94.06 187 LEU B C 1
ATOM 3487 O O . LEU B 1 187 ? -8.875 -12.5 17.75 1 94.06 187 LEU B O 1
ATOM 3491 N N . PHE B 1 188 ? -9.445 -10.391 17.453 1 92.69 188 PHE B N 1
ATOM 3492 C CA . PHE B 1 188 ? -10.539 -10.711 16.531 1 92.69 188 PHE B CA 1
ATOM 3493 C C . PHE B 1 188 ? -10.008 -11.344 15.258 1 92.69 188 PHE B C 1
ATOM 3495 O O . PHE B 1 188 ? -10.594 -12.297 14.742 1 92.69 188 PHE B O 1
ATOM 3502 N N . PHE B 1 189 ? -8.883 -10.836 14.75 1 94 189 PHE B N 1
ATOM 3503 C CA . PHE B 1 189 ? -8.289 -11.398 13.539 1 94 189 PHE B CA 1
ATOM 3504 C C . PHE B 1 189 ? -7.758 -12.805 13.805 1 94 189 PHE B C 1
ATOM 3506 O O . PHE B 1 189 ? -7.82 -13.672 12.938 1 94 189 PHE B O 1
ATOM 3513 N N . HIS B 1 190 ? -7.258 -12.938 15.023 1 92.56 190 HIS B N 1
ATOM 3514 C CA . HIS B 1 190 ? -6.777 -14.266 15.406 1 92.56 190 HIS B CA 1
ATOM 3515 C C . HIS B 1 190 ? -7.906 -15.289 15.367 1 92.56 190 HIS B C 1
ATOM 3517 O O . HIS B 1 190 ? -7.742 -16.375 14.812 1 92.56 190 HIS B O 1
ATOM 3523 N N . ILE B 1 191 ? -9.062 -14.93 15.828 1 90.94 191 ILE B N 1
ATOM 3524 C CA . ILE B 1 191 ? -10.195 -15.844 15.945 1 90.94 191 ILE B CA 1
ATOM 3525 C C . ILE B 1 191 ? -10.867 -16 14.586 1 90.94 191 ILE B C 1
ATOM 3527 O O . ILE B 1 191 ? -11.211 -17.125 14.188 1 90.94 191 ILE B O 1
ATOM 3531 N N . THR B 1 192 ? -10.977 -14.93 13.828 1 90.94 192 THR B N 1
ATOM 3532 C CA . THR B 1 192 ? -11.758 -14.953 12.594 1 90.94 192 THR B CA 1
ATOM 3533 C C . THR B 1 192 ? -10.906 -15.422 11.422 1 90.94 192 THR B C 1
ATOM 3535 O O . THR B 1 192 ? -11.391 -16.156 10.547 1 90.94 192 THR B O 1
ATOM 3538 N N . GLU B 1 193 ? -9.656 -15.07 11.32 1 91.81 193 GLU B N 1
ATOM 3539 C CA . GLU B 1 193 ? -8.812 -15.359 10.172 1 91.81 193 GLU B CA 1
ATOM 3540 C C . GLU B 1 193 ? -7.863 -16.516 10.461 1 91.81 193 GLU B C 1
ATOM 3542 O O . GLU B 1 193 ? -7.312 -17.125 9.539 1 91.81 193 GLU B O 1
ATOM 3547 N N . GLY B 1 194 ? -7.566 -16.797 11.781 1 90.75 194 GLY B N 1
ATOM 3548 C CA . GLY B 1 194 ? -6.645 -17.859 12.133 1 90.75 194 GLY B CA 1
ATOM 3549 C C . GLY B 1 194 ? -5.195 -17.422 12.141 1 90.75 194 GLY B C 1
ATOM 3550 O O . GLY B 1 194 ? -4.285 -18.25 12.141 1 90.75 194 GLY B O 1
ATOM 3551 N N . TRP B 1 195 ? -4.984 -16.094 12.023 1 92.19 195 TRP B N 1
ATOM 3552 C CA . TRP B 1 195 ? -3.635 -15.555 12.117 1 92.19 195 TRP B CA 1
ATOM 3553 C C . TRP B 1 195 ? -3.109 -15.641 13.547 1 92.19 195 TRP B C 1
ATOM 3555 O O . TRP B 1 195 ? -3.889 -15.75 14.492 1 92.19 195 TRP B O 1
ATOM 3565 N N . SER B 1 196 ? -1.834 -15.711 13.703 1 94 196 SER B N 1
ATOM 3566 C CA . SER B 1 196 ? -1.276 -15.555 15.039 1 94 196 SER B CA 1
ATOM 3567 C C . SER B 1 196 ? -1.526 -14.148 15.578 1 94 196 SER B C 1
ATOM 3569 O O . SER B 1 196 ? -1.811 -13.227 14.805 1 94 196 SER B O 1
ATOM 3571 N N . TYR B 1 197 ? -1.515 -14.031 16.859 1 95 197 TYR B N 1
ATOM 3572 C CA . TYR B 1 197 ? -1.748 -12.727 17.469 1 95 197 TYR B CA 1
ATOM 3573 C C . TYR B 1 197 ? -0.736 -11.703 16.984 1 95 197 TYR B C 1
ATOM 3575 O O . TYR B 1 197 ? -1.092 -10.555 16.703 1 95 197 TYR B O 1
ATOM 3583 N N . SER B 1 198 ? 0.512 -12.133 16.828 1 94.44 198 SER B N 1
ATOM 3584 C CA . SER B 1 198 ? 1.552 -11.227 16.344 1 94.44 198 SER B CA 1
ATOM 3585 C C . SER B 1 198 ? 1.296 -10.805 14.906 1 94.44 198 SER B C 1
ATOM 3587 O O . SER B 1 198 ? 1.529 -9.648 14.547 1 94.44 198 SER B O 1
ATOM 3589 N N . GLU B 1 199 ? 0.788 -11.711 14.117 1 94.81 199 GLU B N 1
ATOM 3590 C CA . GLU B 1 199 ? 0.432 -11.383 12.734 1 94.81 199 GLU B CA 1
ATOM 3591 C C . GLU B 1 199 ? -0.736 -10.406 12.68 1 94.81 199 GLU B C 1
ATOM 3593 O O . GLU B 1 199 ? -0.797 -9.555 11.789 1 94.81 199 GLU B O 1
ATOM 3598 N N . GLY B 1 200 ? -1.605 -10.633 13.641 1 95.56 200 GLY B N 1
ATOM 3599 C CA . GLY B 1 200 ? -2.711 -9.695 13.734 1 95.56 200 GLY B CA 1
ATOM 3600 C C . GLY B 1 200 ? -2.264 -8.281 14.055 1 95.56 200 GLY B C 1
ATOM 3601 O O . GLY B 1 200 ? -2.762 -7.32 13.461 1 95.56 200 GLY B O 1
ATOM 3602 N N . ILE B 1 201 ? -1.34 -8.164 14.953 1 95.88 201 ILE B N 1
ATOM 3603 C CA . ILE B 1 201 ? -0.797 -6.859 15.32 1 95.88 201 ILE B CA 1
ATOM 3604 C C . ILE B 1 201 ? -0.07 -6.25 14.125 1 95.88 201 ILE B C 1
ATOM 3606 O O . ILE B 1 201 ? -0.215 -5.059 13.844 1 95.88 201 ILE B O 1
ATOM 3610 N N . TYR B 1 202 ? 0.711 -7.105 13.461 1 96.38 202 TYR B N 1
ATOM 3611 C CA . TYR B 1 202 ? 1.437 -6.68 12.266 1 96.38 202 TYR B CA 1
ATOM 3612 C C . TYR B 1 202 ? 0.48 -6.148 11.211 1 96.38 202 TYR B C 1
ATOM 3614 O O . TYR B 1 202 ? 0.665 -5.043 10.695 1 96.38 202 TYR B O 1
ATOM 3622 N N . PHE B 1 203 ? -0.571 -6.852 10.984 1 96.56 203 PHE B N 1
ATOM 3623 C CA . PHE B 1 203 ? -1.57 -6.457 10 1 96.56 203 PHE B CA 1
ATOM 3624 C C . PHE B 1 203 ? -2.236 -5.145 10.398 1 96.56 203 PHE B C 1
ATOM 3626 O O . PHE B 1 203 ? -2.389 -4.242 9.57 1 96.56 203 PHE B O 1
ATOM 3633 N N . ALA B 1 204 ? -2.648 -5.098 11.625 1 96.62 204 ALA B N 1
ATOM 3634 C CA . ALA B 1 204 ? -3.344 -3.908 12.109 1 96.62 204 ALA B CA 1
ATOM 3635 C C . ALA B 1 204 ? -2.461 -2.67 12 1 96.62 204 ALA B C 1
ATOM 3637 O O . ALA B 1 204 ? -2.908 -1.619 11.539 1 96.62 204 ALA B O 1
ATOM 3638 N N . PHE B 1 205 ? -1.262 -2.793 12.359 1 96.25 205 PHE B N 1
ATOM 3639 C CA . PHE B 1 205 ? -0.346 -1.66 12.312 1 96.25 205 PHE B CA 1
ATOM 3640 C C . PHE B 1 205 ? -0.091 -1.23 10.875 1 96.25 205 PHE B C 1
ATOM 3642 O O . PHE B 1 205 ? -0.141 -0.04 10.555 1 96.25 205 PHE B O 1
ATOM 3649 N N . ILE B 1 206 ? 0.185 -2.148 9.992 1 97.06 206 ILE B N 1
ATOM 3650 C CA . ILE B 1 206 ? 0.485 -1.876 8.586 1 97.06 206 ILE B CA 1
ATOM 3651 C C . ILE B 1 206 ? -0.729 -1.238 7.914 1 97.06 206 ILE B C 1
ATOM 3653 O O . ILE B 1 206 ? -0.584 -0.332 7.09 1 97.06 206 ILE B O 1
ATOM 3657 N N . THR B 1 207 ? -1.861 -1.684 8.305 1 96.81 207 THR B N 1
ATOM 3658 C CA . THR B 1 207 ? -3.09 -1.141 7.738 1 96.81 207 THR B CA 1
ATOM 3659 C C . THR B 1 207 ? -3.348 0.271 8.258 1 96.81 207 THR B C 1
ATOM 3661 O O . THR B 1 207 ? -3.607 1.188 7.48 1 96.81 207 THR B O 1
ATOM 3664 N N . LEU B 1 208 ? -3.221 0.483 9.547 1 96.06 208 LEU B N 1
ATOM 3665 C CA . LEU B 1 208 ? -3.553 1.772 10.141 1 96.06 208 LEU B CA 1
ATOM 3666 C C . LEU B 1 208 ? -2.48 2.811 9.82 1 96.06 208 LEU B C 1
ATOM 3668 O O . LEU B 1 208 ? -2.736 4.016 9.891 1 96.06 208 LEU B O 1
ATOM 3672 N N . SER B 1 209 ? -1.26 2.363 9.516 1 95.69 209 SER B N 1
ATOM 3673 C CA . SER B 1 209 ? -0.236 3.287 9.039 1 95.69 209 SER B CA 1
ATOM 3674 C C . SER B 1 209 ? -0.386 3.559 7.543 1 95.69 209 SER B C 1
ATOM 3676 O O . SER B 1 209 ? 0.435 4.262 6.949 1 95.69 209 SER B O 1
ATOM 3678 N N . THR B 1 210 ? -1.354 2.918 6.836 1 96.19 210 THR B N 1
ATOM 3679 C CA . THR B 1 210 ? -1.781 3.08 5.453 1 96.19 210 THR B CA 1
ATOM 3680 C C . THR B 1 210 ? -0.732 2.525 4.492 1 96.19 210 THR B C 1
ATOM 3682 O O . THR B 1 210 ? -0.708 2.885 3.314 1 96.19 210 THR B O 1
ATOM 3685 N N . ILE B 1 211 ? 0.23 1.718 4.934 1 96.19 211 ILE B N 1
ATOM 3686 C CA . ILE B 1 211 ? 1.221 1.08 4.074 1 96.19 211 ILE B CA 1
ATOM 3687 C C . ILE B 1 211 ? 0.543 0.03 3.195 1 96.19 211 ILE B C 1
ATOM 3689 O O . ILE B 1 211 ? 0.569 0.13 1.967 1 96.19 211 ILE B O 1
ATOM 3693 N N . GLY B 1 212 ? -0.1 -0.995 3.787 1 94.31 212 GLY B N 1
ATOM 3694 C CA . GLY B 1 212 ? -0.828 -2.035 3.08 1 94.31 212 GLY B CA 1
ATOM 3695 C C . GLY B 1 212 ? 0.054 -2.865 2.166 1 94.31 212 GLY B C 1
ATOM 3696 O O . GLY B 1 212 ? 0.241 -2.525 0.997 1 94.31 212 GLY B O 1
ATOM 3697 N N . PHE B 1 213 ? 0.525 -3.994 2.529 1 92.31 213 PHE B N 1
ATOM 3698 C CA . PHE B 1 213 ? 1.367 -4.859 1.712 1 92.31 213 PHE B CA 1
ATOM 3699 C C . PHE B 1 213 ? 0.521 -5.844 0.915 1 92.31 213 PHE B C 1
ATOM 3701 O O . PHE B 1 213 ? 0.953 -6.344 -0.126 1 92.31 213 PHE B O 1
ATOM 3708 N N . GLY B 1 214 ? -0.599 -6.188 1.469 1 89.31 214 GLY B N 1
ATOM 3709 C CA . GLY B 1 214 ? -1.476 -7.129 0.791 1 89.31 214 GLY B CA 1
ATOM 3710 C C . GLY B 1 214 ? -1.166 -8.578 1.121 1 89.31 214 GLY B C 1
ATOM 3711 O O . GLY B 1 214 ? -1.718 -9.492 0.505 1 89.31 214 GLY B O 1
ATOM 3712 N N . ASP B 1 215 ? -0.203 -8.82 2.033 1 87.69 215 ASP B N 1
ATOM 3713 C CA . ASP B 1 215 ? 0.116 -10.188 2.443 1 87.69 215 ASP B CA 1
ATOM 3714 C C . ASP B 1 215 ? -0.982 -10.758 3.334 1 87.69 215 ASP B C 1
ATOM 3716 O O . ASP B 1 215 ? -1.304 -11.945 3.244 1 87.69 215 ASP B O 1
ATOM 3720 N N . TYR B 1 216 ? -1.528 -9.914 4.152 1 86.69 216 TYR B N 1
ATOM 3721 C CA . TYR B 1 216 ? -2.688 -10.281 4.957 1 86.69 216 TYR B CA 1
ATOM 3722 C C . TYR B 1 216 ? -3.906 -9.453 4.562 1 86.69 216 TYR B C 1
ATOM 3724 O O . TYR B 1 216 ? -3.879 -8.219 4.625 1 86.69 216 TYR B O 1
ATOM 3732 N N . VAL B 1 217 ? -4.863 -10.164 3.996 1 82.56 217 VAL B N 1
ATOM 3733 C CA . VAL B 1 217 ? -6.094 -9.484 3.6 1 82.56 217 VAL B CA 1
ATOM 3734 C C . VAL B 1 217 ? -7.289 -10.164 4.262 1 82.56 217 VAL B C 1
ATOM 3736 O O . VAL B 1 217 ? -7.367 -11.391 4.309 1 82.56 217 VAL B O 1
ATOM 3739 N N . VAL B 1 218 ? -8.148 -9.383 4.723 1 87.69 218 VAL B N 1
ATOM 3740 C CA . VAL B 1 218 ? -9.273 -9.891 5.504 1 87.69 218 VAL B CA 1
ATOM 3741 C C . VAL B 1 218 ? -10.289 -10.547 4.578 1 87.69 218 VAL B C 1
ATOM 3743 O O . VAL B 1 218 ? -10.555 -10.047 3.482 1 87.69 218 VAL B O 1
ATOM 3746 N N . GLY B 1 219 ? -10.805 -11.711 4.949 1 80.5 219 GLY B N 1
ATOM 3747 C CA . GLY B 1 219 ? -11.945 -12.344 4.309 1 80.5 219 GLY B CA 1
ATOM 3748 C C . GLY B 1 219 ? -11.578 -13.094 3.041 1 80.5 219 GLY B C 1
ATOM 3749 O O . GLY B 1 219 ? -12.406 -13.242 2.139 1 80.5 219 GLY B O 1
ATOM 3750 N N . LYS B 1 220 ? -10.328 -13.469 2.82 1 75.38 220 LYS B N 1
ATOM 3751 C CA . LYS B 1 220 ? -9.93 -14.102 1.563 1 75.38 220 LYS B CA 1
ATOM 3752 C C . LYS B 1 220 ? -9.492 -15.547 1.785 1 75.38 220 LYS B C 1
ATOM 3754 O O . LYS B 1 220 ? -9.18 -16.25 0.829 1 75.38 220 LYS B O 1
ATOM 3759 N N . GLN B 1 221 ? -9.641 -15.961 2.961 1 73.62 221 GLN B N 1
ATOM 3760 C CA . GLN B 1 221 ? -9.273 -17.359 3.193 1 73.62 221 GLN B CA 1
ATOM 3761 C C . GLN B 1 221 ? -10.367 -18.297 2.709 1 73.62 221 GLN B C 1
ATOM 3763 O O . GLN B 1 221 ? -11.516 -18.203 3.145 1 73.62 221 GLN B O 1
ATOM 3768 N N . PRO B 1 222 ? -10.047 -19.125 1.74 1 66.94 222 PRO B N 1
ATOM 3769 C CA . PRO B 1 222 ? -11.055 -19.984 1.11 1 66.94 222 PRO B CA 1
ATOM 3770 C C . PRO B 1 222 ? -11.695 -20.953 2.096 1 66.94 222 PRO B C 1
ATOM 3772 O O . PRO B 1 222 ? -12.859 -21.344 1.916 1 66.94 222 PRO B O 1
ATOM 3775 N N . ASP B 1 223 ? -11.008 -21.375 3.129 1 69.88 223 ASP B N 1
ATOM 3776 C CA . ASP B 1 223 ? -11.492 -22.438 4.004 1 69.88 223 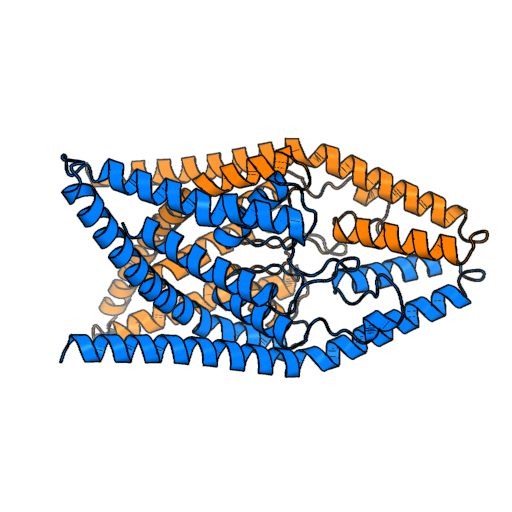ASP B CA 1
ATOM 3777 C C . ASP B 1 223 ? -12.281 -21.875 5.176 1 69.88 223 ASP B C 1
ATOM 3779 O O . ASP B 1 223 ? -12.758 -22.625 6.035 1 69.88 223 ASP B O 1
ATOM 3783 N N . ARG B 1 224 ? -12.531 -20.625 5.043 1 77.88 224 ARG B N 1
ATOM 3784 C CA . ARG B 1 224 ? -13.203 -20.031 6.191 1 77.88 224 ARG B CA 1
ATOM 3785 C C . ARG B 1 224 ? -14.508 -19.359 5.773 1 77.88 224 ARG B C 1
ATOM 3787 O O . ARG B 1 224 ? -14.602 -18.812 4.672 1 77.88 224 ARG B O 1
ATOM 3794 N N . ASN B 1 225 ? -15.477 -19.531 6.629 1 78.94 225 ASN B N 1
ATOM 3795 C CA . ASN B 1 225 ? -16.75 -18.844 6.438 1 78.94 225 ASN B CA 1
ATOM 3796 C C . ASN B 1 225 ? -16.828 -17.547 7.234 1 78.94 225 ASN B C 1
ATOM 3798 O O . ASN B 1 225 ? -16.734 -17.562 8.461 1 78.94 225 ASN B O 1
ATOM 3802 N N . TYR B 1 226 ? -16.953 -16.547 6.5 1 82.75 226 TYR B N 1
ATOM 3803 C CA . TYR B 1 226 ? -17.016 -15.234 7.137 1 82.75 226 TYR B CA 1
ATOM 3804 C C . TYR B 1 226 ? -18.453 -14.758 7.277 1 82.75 226 TYR B C 1
ATOM 3806 O O . TYR B 1 226 ? -19.312 -15.102 6.457 1 82.75 226 TYR B O 1
ATOM 3814 N N . PHE B 1 227 ? -18.688 -14.07 8.375 1 82.56 227 PHE B N 1
ATOM 3815 C CA . PHE B 1 227 ? -20 -13.461 8.5 1 82.56 227 PHE B CA 1
ATOM 3816 C C . PHE B 1 227 ? -20.156 -12.297 7.531 1 82.56 227 PHE B C 1
ATOM 3818 O O . PHE B 1 227 ? -19.172 -11.68 7.133 1 82.56 227 PHE B O 1
ATOM 3825 N N . SER B 1 228 ? -21.344 -12.023 7.062 1 78.06 228 SER B N 1
ATOM 3826 C CA . SER B 1 228 ? -21.688 -11.133 5.961 1 78.06 228 SER B CA 1
ATOM 3827 C C . SER B 1 228 ? -21.188 -9.719 6.219 1 78.06 228 SER B C 1
ATOM 3829 O O . SER B 1 228 ? -20.75 -9.023 5.289 1 78.06 228 SER B O 1
ATOM 3831 N N . TYR B 1 229 ? -21.031 -9.289 7.48 1 83.56 229 TYR B N 1
ATOM 3832 C CA . TYR B 1 229 ? -20.688 -7.898 7.758 1 83.56 229 TYR B CA 1
ATOM 3833 C C . TYR B 1 229 ? -19.25 -7.781 8.258 1 83.56 229 TYR B C 1
ATOM 3835 O O . TYR B 1 229 ? -18.859 -6.746 8.805 1 83.56 229 TYR B O 1
ATOM 3843 N N . TYR B 1 230 ? -18.469 -8.805 8.016 1 88.88 230 TYR B N 1
ATOM 3844 C CA . TYR B 1 230 ? -17.094 -8.828 8.523 1 88.88 230 TYR B CA 1
ATOM 3845 C C . TYR B 1 230 ? -16.266 -7.727 7.879 1 88.88 230 TYR B C 1
ATOM 3847 O O . TYR B 1 230 ? -15.633 -6.93 8.578 1 88.88 230 TYR B O 1
ATOM 3855 N N . ARG B 1 231 ? -16.359 -7.578 6.637 1 87.25 231 ARG B N 1
ATOM 3856 C CA . ARG B 1 231 ? -15.57 -6.594 5.914 1 87.25 231 ARG B CA 1
ATOM 3857 C C . ARG B 1 231 ? -16.016 -5.176 6.246 1 87.25 231 ARG B C 1
ATOM 3859 O O . ARG B 1 231 ? -15.203 -4.258 6.32 1 87.25 231 ARG B O 1
ATOM 3866 N N . THR B 1 232 ? -17.25 -5.027 6.398 1 85.5 232 THR B N 1
ATOM 3867 C CA . THR B 1 232 ? -17.781 -3.727 6.777 1 85.5 232 THR B CA 1
ATOM 3868 C C . THR B 1 232 ? -17.266 -3.309 8.156 1 85.5 232 THR B C 1
ATOM 3870 O O . THR B 1 232 ? -16.891 -2.152 8.359 1 85.5 232 THR B O 1
ATOM 3873 N N . LEU B 1 233 ? -17.234 -4.273 9.023 1 88.75 233 LEU B N 1
ATOM 3874 C CA . LEU B 1 233 ? -16.734 -4 10.367 1 88.75 233 LEU B CA 1
ATOM 3875 C C . LEU B 1 233 ? -15.266 -3.605 10.328 1 88.75 233 LEU B C 1
ATOM 3877 O O . LEU B 1 233 ? -14.844 -2.691 11.039 1 88.75 233 LEU B O 1
ATOM 3881 N N . VAL B 1 234 ? -14.531 -4.309 9.508 1 93.38 234 VAL B N 1
ATOM 3882 C CA . VAL B 1 234 ? -13.117 -4.004 9.375 1 93.38 234 VAL 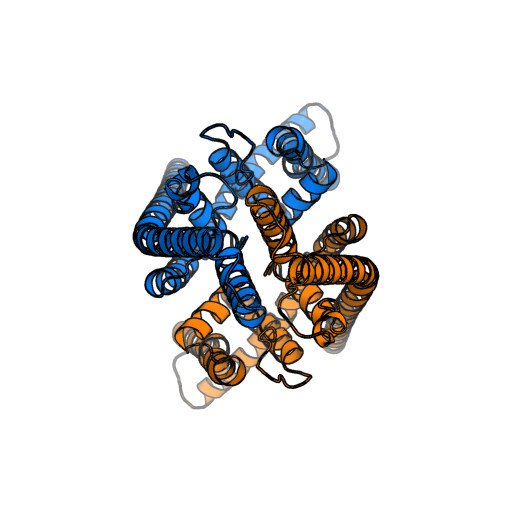B CA 1
ATOM 3883 C C . VAL B 1 234 ? -12.938 -2.617 8.766 1 93.38 234 VAL B C 1
ATOM 3885 O O . VAL B 1 234 ? -12.07 -1.849 9.188 1 93.38 234 VAL B O 1
ATOM 3888 N N . ALA B 1 235 ? -13.781 -2.281 7.805 1 91.12 235 ALA B N 1
ATOM 3889 C CA . ALA B 1 235 ? -13.734 -0.958 7.188 1 91.12 235 ALA B CA 1
ATOM 3890 C C . ALA B 1 235 ? -14.008 0.138 8.211 1 91.12 235 ALA B C 1
ATOM 3892 O O . ALA B 1 235 ? -13.336 1.169 8.219 1 91.12 235 ALA B O 1
ATOM 3893 N N . ILE B 1 236 ? -14.945 -0.111 9.023 1 89.56 236 ILE B N 1
ATOM 3894 C CA . ILE B 1 236 ? -15.289 0.834 10.078 1 89.56 236 ILE B CA 1
ATOM 3895 C C . ILE B 1 236 ? -14.117 0.963 11.055 1 89.56 236 ILE B C 1
ATOM 3897 O O . ILE B 1 236 ? -13.766 2.07 11.469 1 89.56 236 ILE B O 1
ATOM 3901 N N . TRP B 1 237 ? -13.531 -0.174 11.422 1 94.69 237 TRP B N 1
ATOM 3902 C CA . TRP B 1 237 ? -12.359 -0.175 12.289 1 94.69 237 TRP B CA 1
ATOM 3903 C C . TRP B 1 237 ? -11.234 0.65 11.672 1 94.69 237 TRP B C 1
ATOM 3905 O O . TRP B 1 237 ? -10.586 1.444 12.367 1 94.69 237 TRP B O 1
ATOM 3915 N N . ILE B 1 238 ? -11.008 0.536 10.406 1 95.25 238 ILE B N 1
ATOM 3916 C CA . ILE B 1 238 ? -9.953 1.27 9.711 1 95.25 238 ILE B CA 1
ATOM 3917 C C . ILE B 1 238 ? -10.242 2.768 9.766 1 95.25 238 ILE B C 1
ATOM 3919 O O . ILE B 1 238 ? -9.359 3.564 10.102 1 95.25 238 ILE B O 1
ATOM 3923 N N . LEU B 1 239 ? -11.484 3.109 9.516 1 91.62 239 LEU B N 1
ATOM 3924 C CA . LEU B 1 239 ? -11.891 4.512 9.492 1 91.62 239 LEU B CA 1
ATOM 3925 C C . LEU B 1 239 ? -11.672 5.16 10.852 1 91.62 239 LEU B C 1
ATOM 3927 O O . LEU B 1 239 ? -11.062 6.227 10.945 1 91.62 239 LEU B O 1
ATOM 3931 N N . PHE B 1 240 ? -12.055 4.531 11.859 1 92.31 240 PHE B N 1
ATOM 3932 C CA . PHE B 1 240 ? -11.938 5.086 13.203 1 92.31 240 PHE B CA 1
ATOM 3933 C C . PHE B 1 240 ? -10.492 5.055 13.672 1 92.31 240 PHE B C 1
ATOM 3935 O O . PHE B 1 240 ? -10.055 5.945 14.406 1 92.31 240 PHE B O 1
ATOM 3942 N N . GLY B 1 241 ? -9.859 4.008 13.32 1 94.88 241 GLY B N 1
ATOM 3943 C CA . GLY B 1 241 ? -8.445 3.955 13.648 1 94.88 241 GLY B CA 1
ATOM 3944 C C . GLY B 1 241 ? -7.648 5.078 13.008 1 94.88 241 GLY B C 1
ATOM 3945 O O . GLY B 1 241 ? -6.824 5.715 13.672 1 94.88 241 GLY B O 1
ATOM 3946 N N . LEU B 1 242 ? -7.906 5.309 11.75 1 94.69 242 LEU B N 1
ATOM 3947 C CA . LEU B 1 242 ? -7.23 6.387 11.039 1 94.69 242 LEU B CA 1
ATOM 3948 C C . LEU B 1 242 ? -7.59 7.742 11.641 1 94.69 242 LEU B C 1
ATOM 3950 O O . LEU B 1 242 ? -6.738 8.633 11.734 1 94.69 242 LEU B O 1
ATOM 3954 N N . ALA B 1 243 ? -8.82 7.879 12 1 92.06 243 ALA B N 1
ATOM 3955 C CA . ALA B 1 243 ? -9.25 9.117 12.648 1 92.06 243 ALA B CA 1
ATOM 3956 C C . ALA B 1 243 ? -8.523 9.328 13.969 1 92.06 243 ALA B C 1
ATOM 3958 O O . ALA B 1 243 ? -8.117 10.453 14.289 1 92.06 243 ALA B O 1
ATOM 3959 N N . TRP B 1 244 ? -8.398 8.289 14.672 1 91.19 244 TRP B N 1
ATOM 3960 C CA . TRP B 1 244 ? -7.688 8.344 15.945 1 91.19 244 TRP B CA 1
ATOM 3961 C C . TRP B 1 244 ? -6.23 8.734 15.734 1 91.19 244 TRP B C 1
ATOM 3963 O O . TRP B 1 244 ? -5.688 9.555 16.484 1 91.19 244 TRP B O 1
ATOM 3973 N N . ILE B 1 245 ? -5.602 8.242 14.727 1 89.44 245 ILE B N 1
ATOM 3974 C CA . ILE B 1 245 ? -4.211 8.57 14.438 1 89.44 245 ILE B CA 1
ATOM 3975 C C . ILE B 1 245 ? -4.102 10.031 13.992 1 89.44 245 ILE B C 1
ATOM 3977 O O . ILE B 1 245 ? -3.17 10.734 14.391 1 89.44 245 ILE B O 1
ATOM 3981 N N . ALA B 1 246 ? -5.016 10.414 13.203 1 83.19 246 ALA B N 1
ATOM 3982 C CA . ALA B 1 246 ? -5.027 11.797 12.742 1 83.19 246 ALA B CA 1
ATOM 3983 C C . ALA B 1 246 ? -5.141 12.766 13.914 1 83.19 246 ALA B C 1
ATOM 3985 O O . ALA B 1 246 ? -4.527 13.836 13.906 1 83.19 246 ALA B O 1
ATOM 3986 N N . LEU B 1 247 ? -5.879 12.359 14.875 1 80.12 247 LEU B N 1
ATOM 3987 C CA . LEU B 1 247 ? -6.047 13.18 16.062 1 80.12 247 LEU B CA 1
ATOM 3988 C C . LEU B 1 247 ? -4.742 13.281 16.844 1 80.12 247 LEU B C 1
ATOM 3990 O O . LEU B 1 247 ? -4.418 14.336 17.391 1 80.12 247 LEU B O 1
ATOM 3994 N N . LEU B 1 248 ? -4.027 12.25 16.844 1 77.31 248 LEU B N 1
ATOM 3995 C CA . LEU B 1 248 ? -2.762 12.227 17.562 1 77.31 248 LEU B CA 1
ATOM 3996 C C . LEU B 1 248 ? -1.757 13.18 16.938 1 77.31 248 LEU B C 1
ATOM 3998 O O . LEU B 1 248 ? -0.964 13.805 17.641 1 77.31 248 LEU B O 1
ATOM 4002 N N . PHE B 1 249 ? -1.824 13.367 15.641 1 70.25 249 PHE B N 1
ATOM 4003 C CA . PHE B 1 249 ? -0.89 14.258 14.953 1 70.25 249 PHE B CA 1
ATOM 4004 C C . PHE B 1 249 ? -1.329 15.711 15.086 1 70.25 249 PHE B C 1
ATOM 4006 O O . PHE B 1 249 ? -0.522 16.625 14.906 1 70.25 249 PHE B O 1
ATOM 4013 N N . ASN B 1 250 ? -2.561 15.906 15.414 1 62.44 250 ASN B N 1
ATOM 4014 C CA . ASN B 1 250 ? -3.051 17.281 15.547 1 62.44 250 ASN B CA 1
ATOM 4015 C C . ASN B 1 250 ? -3.01 17.75 17 1 62.44 250 ASN B C 1
ATOM 4017 O O . ASN B 1 250 ? -3.32 18.906 17.297 1 62.44 250 ASN B O 1
ATOM 4021 N N . LEU B 1 251 ? -2.828 16.922 17.969 1 55.69 251 LEU B N 1
ATOM 4022 C CA . LEU B 1 251 ? -2.686 17.344 19.359 1 55.69 251 LEU B CA 1
ATOM 4023 C C . LEU B 1 251 ? -1.276 17.859 19.625 1 55.69 251 LEU B C 1
ATOM 4025 O O . LEU B 1 251 ? -0.297 17.281 19.141 1 55.69 251 LEU B O 1
#

Secondary structure (DSSP, 8-state):
-HHHHHHHHHHHHHHHHHHHHHHHHHHHHHHHHHHHHHHHHHHHHHHHHHHHHGGG--HHHHHHHHHHHHHHHHTT----SSTHHHHS-TT-HHHHHHHHHHHHTT---SSS---SHHHHHHHHHHHHHHHHHHHHHHHHHHHHHHHHHHHHHHHHHHTT--S--HHHHHHHHHHHHHIIIIIHHHHHHHHHH---HHHHHHHHHHHHTT---SSS-TT--TT-PPPTTHHHHHHHHHHHHHHHHHHHHH-/-HHHHHHHHHHHHHHHHHHHHHHHHHHHHHHHHHHHHHHHHHHHHHHHHHHHHGGG--HHHHHHHHHHHHHHHHTT----S-THHHHS-TT-HHHHHHHHHHHHTT---SSS---SHHHHHHHHHHHHHHHHHHHHHHHHHHHHHHHHHHHHHHHHHHTT--S--HHHHHHHHHHHHHIIIIIHHHHHHHHHH---HHHHHHHHHHHHTT---SSS-TT--TT-PPPTTHHHHHHHHHHHHHHHHHHHHH-

Nearest PDB structures (foldseek):
  4xdj-assembly1_A  TM=7.332E-01  e=1.538E-13  Homo sapiens
  6wm0-assembly1_A  TM=7.582E-01  e=3.255E-13  Mus musculus
  8qz2-assembly1_B  TM=7.538E-01  e=7.570E-13  Homo sapiens
  4xdj-assembly1_B  TM=7.207E-01  e=4.290E-12  Homo sapiens
  6rv4-assembly2_D  TM=6.929E-01  e=6.436E-09  Homo sapiens

Radius of gyration: 24.97 Å; Cα contacts (8 Å, |Δi|>4): 485; chains: 2; bounding box: 52×83×65 Å